Protein AF-A0A8T6DQY2-F1 (afdb_monomer)

pLDDT: mean 77.59, std 19.9, range [24.52, 98.5]

Sequence (428 aa):
MNERDLGSLDAPRLGSFADLPPGGYPTSAEIEAWEAAFRAGEIGGLAVISDTANVSFLESWLGDFERKRLFVSFADDDVETALLVARIAGQQGYEALPFRLDDGSSAGEFYATAQYRLAIDSRAARRLRTDVTEMELLGERLRRDSASVFRDPPNRDDRSLSRNEPRIFRKITLGDEFNQPTIEEIVVPGGIALGESAELDFVPVELVFDGDSFILHGIDSASGTNGISRRLPGDDPATLKSLFDLSSRSIRTRSDAVVDLDIDRRVSISSALRDTDAGYAFLFADTLPFEHLDYLPVTKSVIVDTGVSWNRSGVDDSLPLEFETGFEVRFLSADSMRIAQTRLALEYEYDSASGTVRYDGNWGRYVSRLRESTDVDGLGAGLAELARYAGWVALFRRLEQDAVPFLKGRYQFMKIDKGGRETPRRFR

Radius of gyration: 24.72 Å; Cα contacts (8 Å, |Δi|>4): 824; chains: 1; bounding box: 66×43×79 Å

Mean predicted aligned error: 10.78 Å

Foldseek 3Di:
DDPPDDPDLADKDWDADPADPQQDFDFLVLLVLVVVCQLVLQKKKKWKWAAADPDDPLCSLLVDPPIQIEMEMETNVCVVVSVVVQVVSVVVRMHMDIGHNVRPPVRSLSNRQHSHYIYTQHPSLQPDDTPNPRSVCRPPDDDPPDPHPPPDDPDVVCVLPPVQFAPAADPVQCADQPGHHNDQQVQQFQQEFQHAAEDEQFAWAAWADPLFWIWTWTARPVPRDRDQIATADGDGLLLLQLLLLLLVCCVVSVHRHQWGAGSVRDTFGDPSQAQFPNVQLSLQLLVLVCVLPVPDPFDGKHKYWDHKYWYDPPDDSHHHIWMKIKMKIFGWDQDPVSGTHGAKIWIWMATRVVLAIDTDDMDHNCPVVDDPPRPSRVSRNSCSVVRVSSNSSSHSNNCVVSSHRYSHCSSVSSNDNSRHHHNDRDDD

Structure (mmCIF, N/CA/C/O backbone):
data_AF-A0A8T6DQY2-F1
#
_entry.id   AF-A0A8T6DQY2-F1
#
loop_
_atom_site.group_PDB
_atom_site.id
_atom_site.type_symbol
_atom_site.label_atom_id
_atom_site.label_alt_id
_atom_site.label_comp_id
_atom_site.label_asym_id
_atom_site.label_entity_id
_atom_site.label_seq_id
_atom_site.pdbx_PDB_ins_code
_atom_site.Cartn_x
_atom_site.Cartn_y
_atom_site.Cartn_z
_atom_site.occupancy
_atom_site.B_iso_or_equiv
_atom_site.auth_seq_id
_atom_site.auth_comp_id
_atom_site.auth_asym_id
_atom_site.auth_atom_id
_atom_site.pdbx_PDB_model_num
ATOM 1 N N . MET A 1 1 ? 5.763 25.969 -43.452 1.00 26.58 1 MET A N 1
ATOM 2 C CA . MET A 1 1 ? 4.986 24.886 -44.097 1.00 26.58 1 MET A CA 1
ATOM 3 C C . MET A 1 1 ? 4.668 23.885 -42.997 1.00 26.58 1 MET A C 1
ATOM 5 O O . MET A 1 1 ? 5.566 23.594 -42.224 1.00 26.58 1 MET A O 1
ATOM 9 N N . ASN A 1 2 ? 3.398 23.515 -42.834 1.00 24.52 2 ASN A N 1
ATOM 10 C CA . ASN A 1 2 ? 2.844 22.872 -41.634 1.00 24.52 2 ASN A CA 1
ATOM 11 C C . ASN A 1 2 ? 3.440 21.487 -41.321 1.00 24.52 2 ASN A C 1
ATOM 13 O O . ASN A 1 2 ? 3.422 20.610 -42.174 1.00 24.52 2 ASN A O 1
ATOM 17 N N . GLU A 1 3 ? 3.810 21.266 -40.056 1.00 30.66 3 GLU A N 1
ATOM 18 C CA . GLU A 1 3 ? 4.224 19.979 -39.452 1.00 30.66 3 GLU A CA 1
ATOM 19 C C . GLU A 1 3 ? 3.060 18.990 -39.220 1.00 30.66 3 GLU A C 1
ATOM 21 O O . GLU A 1 3 ? 3.190 18.021 -38.474 1.00 30.66 3 GLU A O 1
ATOM 26 N N . ARG A 1 4 ? 1.881 19.236 -39.809 1.00 30.42 4 ARG A N 1
ATOM 27 C CA . ARG A 1 4 ? 0.656 18.473 -39.513 1.00 30.42 4 ARG A CA 1
ATOM 28 C C . ARG A 1 4 ? 0.219 17.466 -40.566 1.00 30.42 4 ARG A C 1
ATOM 30 O O . ARG A 1 4 ? -0.685 16.703 -40.260 1.00 30.42 4 ARG A O 1
ATOM 37 N N . ASP A 1 5 ? 0.882 17.377 -41.712 1.00 29.06 5 ASP A N 1
ATOM 38 C CA . ASP A 1 5 ? 0.527 16.396 -42.735 1.00 29.06 5 ASP A CA 1
ATOM 39 C C . ASP A 1 5 ? 1.793 15.756 -43.326 1.00 29.06 5 ASP A C 1
ATOM 41 O O . ASP A 1 5 ? 2.678 16.467 -43.792 1.00 29.06 5 ASP A O 1
ATOM 45 N N . LEU A 1 6 ? 1.822 14.414 -43.363 1.00 29.16 6 LEU A N 1
ATOM 46 C CA . LEU A 1 6 ? 2.736 13.540 -44.133 1.00 29.16 6 LEU A CA 1
ATOM 47 C C . LEU A 1 6 ? 3.950 12.906 -43.422 1.00 29.16 6 LEU A C 1
ATOM 49 O O . LEU A 1 6 ? 4.964 12.618 -44.052 1.00 29.16 6 LEU A O 1
ATOM 53 N N . GLY A 1 7 ? 3.801 12.521 -42.154 1.00 28.42 7 GLY A N 1
ATOM 54 C CA . GLY A 1 7 ? 4.412 11.279 -41.667 1.00 28.42 7 GLY A CA 1
ATOM 55 C C . GLY A 1 7 ? 3.336 10.196 -41.647 1.00 28.42 7 GLY A C 1
ATOM 56 O O . GLY A 1 7 ? 2.396 10.310 -40.861 1.00 28.42 7 GLY A O 1
ATOM 57 N N . SER A 1 8 ? 3.426 9.194 -42.521 1.00 33.22 8 SER A N 1
ATOM 58 C CA . SER A 1 8 ? 2.487 8.064 -42.583 1.00 33.22 8 SER A CA 1
ATOM 59 C C . SER A 1 8 ? 2.220 7.454 -41.189 1.00 33.22 8 SER A C 1
ATOM 61 O O . SER A 1 8 ? 3.118 7.402 -40.344 1.00 33.22 8 SER A O 1
ATOM 63 N N . LEU A 1 9 ? 0.993 6.969 -40.954 1.00 37.62 9 LEU A N 1
ATOM 64 C CA . LEU A 1 9 ? 0.618 6.106 -39.815 1.00 37.62 9 LEU A CA 1
ATOM 65 C C . LEU A 1 9 ? 1.354 4.745 -39.826 1.00 37.62 9 LEU A C 1
ATOM 67 O O . LEU A 1 9 ? 1.117 3.922 -38.948 1.00 37.62 9 LEU A O 1
ATOM 71 N N . ASP A 1 10 ? 2.219 4.512 -40.817 1.00 36.34 10 ASP A N 1
ATOM 72 C CA . ASP A 1 10 ? 2.910 3.243 -41.057 1.00 36.34 10 ASP A CA 1
ATOM 73 C C . ASP A 1 10 ? 4.339 3.187 -40.509 1.00 36.34 10 ASP A C 1
ATOM 75 O O . ASP A 1 10 ? 4.934 2.113 -40.512 1.00 36.34 10 ASP A O 1
ATOM 79 N N . ALA A 1 11 ? 4.900 4.310 -40.052 1.00 34.44 11 ALA A N 1
ATOM 80 C CA . ALA A 1 11 ? 6.218 4.337 -39.421 1.00 34.44 11 ALA A CA 1
ATOM 81 C C . ALA A 1 11 ? 6.076 4.191 -37.894 1.00 34.44 11 ALA A C 1
A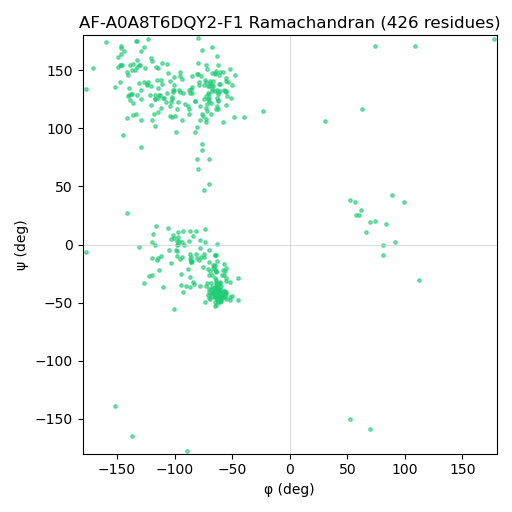TOM 83 O O . ALA A 1 11 ? 5.289 4.953 -37.319 1.00 34.44 11 ALA A O 1
ATOM 84 N N . PRO A 1 12 ? 6.828 3.279 -37.243 1.00 37.41 12 PRO A N 1
ATOM 85 C CA . PRO A 1 12 ? 6.854 3.155 -35.789 1.00 37.41 12 PRO A CA 1
ATOM 86 C C . PRO A 1 12 ? 7.216 4.479 -35.107 1.00 37.41 12 PRO A C 1
ATOM 88 O O . PRO A 1 12 ? 8.072 5.224 -35.596 1.00 37.41 12 PRO A O 1
ATOM 91 N N . ARG A 1 13 ? 6.569 4.791 -33.982 1.00 53.69 13 ARG A N 1
ATOM 92 C CA . ARG A 1 13 ? 6.833 6.009 -33.193 1.00 53.69 13 ARG A CA 1
ATOM 93 C C . ARG A 1 13 ? 7.006 5.658 -31.726 1.00 53.69 13 ARG A C 1
ATOM 95 O O . ARG A 1 13 ? 6.437 4.683 -31.255 1.00 53.69 13 ARG A O 1
ATOM 102 N N . LEU A 1 14 ? 7.737 6.489 -30.991 1.00 52.03 14 LEU A N 1
ATOM 103 C CA . LEU A 1 14 ? 7.700 6.436 -29.535 1.00 52.03 14 LEU A CA 1
ATOM 104 C C . LEU A 1 14 ? 6.351 7.021 -29.091 1.00 52.03 14 LEU A C 1
ATOM 106 O O . LEU A 1 14 ? 6.115 8.222 -29.252 1.00 52.03 14 LEU A O 1
ATOM 110 N N . GLY A 1 15 ? 5.440 6.180 -28.611 1.00 50.16 15 GLY A N 1
ATOM 111 C CA . GLY A 1 15 ? 4.175 6.642 -28.059 1.00 50.16 15 GLY A CA 1
ATOM 112 C C . GLY A 1 15 ? 4.428 7.300 -26.708 1.00 50.16 15 GLY A C 1
ATOM 113 O O . GLY A 1 15 ? 4.899 6.637 -25.789 1.00 50.16 15 GLY A O 1
ATOM 114 N N . SER A 1 16 ? 4.136 8.597 -26.573 1.00 44.53 16 SER A N 1
ATOM 115 C CA . SER A 1 16 ? 4.053 9.238 -25.260 1.00 44.53 16 SER A CA 1
ATOM 116 C C . SER A 1 16 ? 2.720 8.873 -24.621 1.00 44.53 16 SER A C 1
ATOM 118 O O . SER A 1 16 ? 1.668 9.234 -25.155 1.00 44.53 16 SER A O 1
ATOM 120 N N . PHE A 1 17 ? 2.765 8.208 -23.474 1.00 47.00 17 PHE A N 1
ATOM 121 C CA . PHE A 1 17 ? 1.591 8.041 -22.632 1.00 47.00 17 PHE A CA 1
ATOM 122 C C . PHE A 1 17 ? 1.118 9.411 -22.144 1.00 47.00 17 PHE A C 1
ATOM 124 O O . PHE A 1 17 ? 1.867 10.117 -21.474 1.00 47.00 17 PHE A O 1
ATOM 131 N N . ALA A 1 18 ? -0.110 9.803 -22.481 1.00 38.38 18 ALA A N 1
ATOM 132 C CA . ALA A 1 18 ? -0.719 10.991 -21.881 1.00 38.38 18 ALA A CA 1
ATOM 133 C C . ALA A 1 18 ? -1.276 10.721 -20.473 1.00 38.38 18 ALA A C 1
ATOM 135 O O . ALA A 1 18 ? -1.563 11.678 -19.758 1.00 38.38 18 ALA A O 1
ATOM 136 N N . ASP A 1 19 ? -1.394 9.445 -20.079 1.00 40.28 19 ASP A N 1
ATOM 137 C CA . ASP A 1 19 ? -2.342 9.044 -19.033 1.00 40.28 19 ASP A CA 1
ATOM 138 C C . ASP A 1 19 ? -1.776 8.164 -17.908 1.00 40.28 19 ASP A C 1
ATOM 140 O O . ASP A 1 19 ? -2.485 7.902 -16.938 1.00 40.28 19 ASP A O 1
ATOM 144 N N . LEU A 1 20 ? -0.497 7.772 -17.958 1.00 41.19 20 LEU A N 1
ATOM 145 C CA . LEU A 1 20 ? 0.190 7.275 -16.763 1.00 41.19 20 LEU A CA 1
ATOM 146 C C . LEU A 1 20 ? 0.799 8.487 -16.046 1.00 41.19 20 LEU A C 1
ATOM 148 O O . LEU A 1 20 ? 1.610 9.191 -16.658 1.00 41.19 20 LEU A O 1
ATOM 152 N N . PRO A 1 21 ? 0.418 8.778 -14.787 1.00 43.22 21 PRO A N 1
ATOM 153 C CA . PRO A 1 21 ? 1.030 9.874 -14.053 1.00 43.22 21 PRO A CA 1
ATOM 154 C C . PRO A 1 21 ? 2.553 9.653 -14.002 1.00 43.22 21 PRO A C 1
ATOM 156 O O . PRO A 1 21 ? 2.991 8.538 -13.696 1.00 43.22 21 PRO A O 1
ATOM 159 N N . PRO A 1 22 ? 3.373 10.678 -14.306 1.00 46.44 22 PRO A N 1
ATOM 160 C CA . PRO A 1 22 ? 4.817 10.586 -14.129 1.00 46.44 22 PRO A CA 1
ATOM 161 C C . PRO A 1 22 ? 5.133 10.098 -12.708 1.00 46.44 22 PRO A C 1
ATOM 163 O O . PRO A 1 22 ? 4.653 10.697 -11.748 1.00 46.44 22 PRO A O 1
ATOM 166 N N . GLY A 1 23 ? 5.921 9.027 -12.565 1.00 49.47 23 GLY A N 1
ATOM 167 C CA . GLY A 1 23 ? 6.354 8.529 -11.253 1.00 49.47 23 GLY A CA 1
ATOM 168 C C . GLY A 1 23 ? 5.478 7.461 -10.587 1.00 49.47 23 GLY A C 1
ATOM 169 O O . GLY A 1 23 ? 5.825 7.023 -9.495 1.00 49.47 23 GLY A O 1
ATOM 170 N N . GLY A 1 24 ? 4.398 6.993 -11.221 1.00 65.19 24 GLY A N 1
ATOM 171 C CA . GLY A 1 24 ? 3.663 5.814 -10.747 1.00 65.19 24 GLY A CA 1
ATOM 172 C C . GLY A 1 24 ? 4.374 4.510 -11.122 1.00 65.19 24 GLY A C 1
ATOM 173 O O . GLY A 1 24 ? 4.357 4.112 -12.288 1.00 65.19 24 GLY A O 1
ATOM 174 N N . TYR A 1 25 ? 4.982 3.833 -10.146 1.00 82.00 25 TYR A N 1
ATOM 175 C CA . TYR A 1 25 ? 5.571 2.509 -10.363 1.00 82.00 25 TYR A CA 1
ATOM 176 C C . TYR A 1 25 ? 4.490 1.449 -10.651 1.00 82.00 25 TYR A C 1
ATOM 178 O O . TYR A 1 25 ? 3.399 1.533 -10.082 1.00 82.00 25 TYR A O 1
ATOM 186 N N . PRO A 1 26 ? 4.777 0.423 -11.477 1.00 84.12 26 PRO A N 1
ATOM 187 C CA . PRO A 1 26 ? 3.804 -0.619 -11.791 1.00 84.12 26 PRO A CA 1
ATOM 188 C C . PRO A 1 26 ? 3.411 -1.445 -10.558 1.00 84.12 26 PRO A C 1
ATOM 190 O O . PRO A 1 26 ? 4.199 -1.651 -9.623 1.00 84.12 26 PRO A O 1
ATOM 193 N N . THR A 1 27 ? 2.171 -1.920 -10.581 1.00 85.31 27 THR A N 1
ATOM 194 C CA . THR A 1 27 ? 1.583 -2.871 -9.632 1.00 85.31 27 THR A CA 1
ATOM 195 C C . THR A 1 27 ? 2.068 -4.301 -9.894 1.00 85.31 27 THR A C 1
ATOM 197 O O . THR A 1 27 ? 2.628 -4.594 -10.948 1.00 85.31 27 THR A O 1
ATOM 200 N N . SER A 1 28 ? 1.816 -5.223 -8.957 1.00 87.88 28 SER A N 1
ATOM 201 C CA . SER A 1 28 ? 2.150 -6.647 -9.136 1.00 87.88 28 SER A CA 1
ATOM 202 C C . SER A 1 28 ? 1.513 -7.243 -10.389 1.00 87.88 28 SER A C 1
ATOM 204 O O . SER A 1 28 ? 2.189 -7.949 -11.126 1.00 87.88 28 SER A O 1
ATOM 206 N N . ALA A 1 29 ? 0.244 -6.914 -10.656 1.00 85.19 29 ALA A N 1
ATOM 207 C CA . ALA A 1 29 ? -0.473 -7.411 -11.827 1.00 85.19 29 ALA A CA 1
ATOM 208 C C . ALA A 1 29 ? 0.143 -6.896 -13.138 1.00 85.19 29 ALA A C 1
ATOM 210 O O . ALA A 1 29 ? 0.297 -7.661 -14.083 1.00 85.19 29 ALA A O 1
ATOM 211 N N . GLU A 1 30 ? 0.553 -5.624 -13.182 1.00 87.56 30 GLU A N 1
ATOM 212 C CA . GLU A 1 30 ? 1.235 -5.058 -14.354 1.00 87.56 30 GLU A CA 1
ATOM 213 C C . GLU A 1 30 ? 2.604 -5.710 -14.586 1.00 87.56 30 GLU A C 1
ATOM 215 O O . GLU A 1 30 ? 2.954 -6.012 -15.724 1.00 87.56 30 GLU A O 1
ATOM 220 N N . ILE A 1 31 ? 3.374 -5.957 -13.518 1.00 91.12 31 ILE A N 1
ATOM 221 C CA . ILE A 1 31 ? 4.670 -6.648 -13.608 1.00 91.12 31 ILE A CA 1
ATOM 222 C C . ILE A 1 31 ? 4.472 -8.085 -14.106 1.00 91.12 31 ILE A C 1
ATOM 224 O O . ILE A 1 31 ? 5.194 -8.528 -14.997 1.00 91.12 31 ILE A O 1
ATOM 228 N N . GLU A 1 32 ? 3.487 -8.807 -13.570 1.00 90.38 32 GLU A N 1
ATOM 229 C CA . GLU A 1 32 ? 3.190 -10.185 -13.968 1.00 90.38 32 GLU A CA 1
ATOM 230 C C . GLU A 1 32 ? 2.731 -10.278 -15.429 1.00 90.38 32 GLU A C 1
ATOM 232 O O . GLU A 1 32 ? 3.237 -11.125 -16.170 1.00 90.38 32 GLU A O 1
ATOM 237 N N . ALA A 1 33 ? 1.837 -9.384 -15.865 1.00 90.50 33 ALA A N 1
ATOM 238 C CA . ALA A 1 33 ? 1.382 -9.307 -17.251 1.00 90.50 33 ALA A CA 1
ATOM 239 C C . ALA A 1 33 ? 2.547 -9.019 -18.211 1.00 90.50 33 ALA A C 1
ATOM 241 O O . ALA A 1 33 ? 2.703 -9.700 -19.229 1.00 90.50 33 ALA A O 1
ATOM 242 N N . TRP A 1 34 ? 3.414 -8.065 -17.852 1.00 92.81 34 TRP A N 1
ATOM 243 C CA . TRP A 1 34 ? 4.611 -7.742 -18.626 1.00 92.81 34 TRP A CA 1
ATOM 244 C C . TRP A 1 34 ? 5.572 -8.929 -18.724 1.00 92.81 34 TRP A C 1
ATOM 246 O O . TRP A 1 34 ? 5.985 -9.310 -19.819 1.00 92.81 34 TRP A O 1
ATOM 256 N N . GLU A 1 35 ? 5.879 -9.586 -17.604 1.00 92.38 35 GLU A N 1
ATOM 257 C CA . GLU A 1 35 ? 6.742 -10.770 -17.591 1.00 92.38 35 GLU A CA 1
ATOM 258 C C . GLU A 1 35 ? 6.150 -11.957 -18.353 1.00 92.38 35 GLU A C 1
ATOM 260 O O . GLU A 1 35 ? 6.897 -12.762 -18.914 1.00 92.38 35 GLU A O 1
ATOM 265 N N . ALA A 1 36 ? 4.828 -12.128 -18.337 1.00 91.38 36 ALA A N 1
ATOM 266 C CA . ALA A 1 36 ? 4.158 -13.180 -19.089 1.00 91.38 36 ALA A CA 1
ATOM 267 C C . ALA A 1 36 ? 4.328 -12.958 -20.598 1.00 91.38 36 ALA A C 1
ATOM 269 O O . ALA A 1 36 ? 4.792 -13.866 -21.290 1.00 91.38 36 ALA A O 1
ATOM 270 N N . ALA A 1 37 ? 4.054 -11.745 -21.086 1.00 91.81 37 ALA A N 1
ATOM 271 C CA . ALA A 1 37 ? 4.234 -11.384 -22.492 1.00 91.81 37 ALA A CA 1
ATOM 272 C C . ALA A 1 37 ? 5.713 -11.450 -22.922 1.00 91.81 37 ALA A C 1
ATOM 274 O O . ALA A 1 37 ? 6.036 -11.966 -23.995 1.00 91.81 37 ALA A O 1
ATOM 275 N N . PHE A 1 38 ? 6.631 -10.991 -22.064 1.00 92.06 38 PHE A N 1
ATOM 276 C CA . PHE A 1 38 ? 8.071 -11.067 -22.315 1.00 92.06 38 PHE A CA 1
ATOM 277 C C . PHE A 1 38 ? 8.546 -12.521 -22.419 1.00 92.06 38 PHE A C 1
ATOM 279 O O . PHE A 1 38 ? 9.218 -12.880 -23.381 1.00 92.06 38 PHE A O 1
ATOM 286 N N . ARG A 1 39 ? 8.143 -13.401 -21.490 1.00 90.88 39 ARG A N 1
ATOM 287 C CA . ARG A 1 39 ? 8.491 -14.837 -21.530 1.00 90.88 39 ARG A CA 1
ATOM 288 C C . ARG A 1 39 ? 7.836 -15.589 -22.689 1.00 90.88 39 ARG A C 1
ATOM 290 O O . ARG A 1 39 ? 8.384 -16.596 -23.131 1.00 90.88 39 ARG A O 1
ATOM 297 N N . ALA A 1 40 ? 6.691 -15.117 -23.175 1.00 90.81 40 ALA A N 1
ATOM 298 C CA . ALA A 1 40 ? 6.036 -15.655 -24.365 1.00 90.81 40 ALA A CA 1
ATOM 299 C C . ALA A 1 40 ? 6.735 -15.244 -25.677 1.00 90.81 40 ALA A C 1
ATOM 301 O O . ALA A 1 40 ? 6.423 -15.803 -26.727 1.00 90.81 40 ALA A O 1
ATOM 302 N N . GLY A 1 41 ? 7.686 -14.303 -25.631 1.00 90.62 41 GLY A N 1
ATOM 303 C CA . GLY A 1 41 ? 8.368 -13.781 -26.818 1.00 90.62 41 GLY A CA 1
ATOM 304 C C . GLY A 1 41 ? 7.508 -12.840 -27.644 1.00 90.62 41 GLY A C 1
ATOM 305 O O . GLY A 1 41 ? 7.773 -12.634 -28.822 1.00 90.62 41 GLY A O 1
ATOM 306 N N . GLU A 1 42 ? 6.467 -12.285 -27.034 1.00 92.06 42 GLU A N 1
ATOM 307 C CA . GLU A 1 42 ? 5.554 -11.355 -27.686 1.00 92.06 42 GLU A CA 1
ATOM 308 C C . GLU A 1 42 ? 6.093 -9.922 -27.659 1.00 92.06 42 GLU A C 1
ATOM 310 O O . GLU A 1 42 ? 5.864 -9.144 -28.591 1.00 92.06 42 GLU A O 1
ATOM 315 N N . ILE A 1 43 ? 6.830 -9.584 -26.596 1.00 92.69 43 ILE A N 1
ATOM 316 C CA . ILE A 1 43 ? 7.398 -8.256 -26.370 1.00 92.69 43 ILE A CA 1
ATOM 317 C C . ILE A 1 43 ? 8.872 -8.314 -25.960 1.00 92.69 43 ILE A C 1
ATOM 319 O O . ILE A 1 43 ? 9.356 -9.312 -25.429 1.00 92.69 43 ILE A O 1
ATOM 323 N N . GLY A 1 44 ? 9.562 -7.195 -26.161 1.00 92.62 44 GLY A N 1
ATOM 324 C CA . GLY A 1 44 ? 10.855 -6.874 -25.569 1.00 92.62 44 GLY A CA 1
ATOM 325 C C . GLY A 1 44 ? 10.799 -5.563 -24.782 1.00 92.62 44 GLY A C 1
ATOM 326 O O . GLY A 1 44 ? 9.777 -4.871 -24.747 1.00 92.62 44 GLY A O 1
ATOM 327 N N . GLY A 1 45 ? 11.916 -5.223 -24.142 1.00 92.75 45 GLY A N 1
ATOM 328 C CA . GLY A 1 45 ? 12.052 -4.013 -23.333 1.00 92.75 45 GLY A CA 1
ATOM 329 C C . GLY A 1 45 ? 13.330 -3.249 -23.650 1.00 92.75 45 GLY A C 1
ATOM 330 O O . GLY A 1 45 ? 14.316 -3.825 -24.095 1.00 92.75 45 GLY A O 1
ATOM 331 N N . LEU A 1 46 ? 13.330 -1.941 -23.433 1.00 91.06 46 LEU A N 1
ATOM 332 C CA . LEU A 1 46 ? 14.506 -1.088 -23.571 1.00 91.06 46 LEU A CA 1
ATOM 333 C C . LEU A 1 46 ? 14.556 -0.130 -22.382 1.00 91.06 46 LEU A C 1
ATOM 335 O O . LEU A 1 46 ? 13.726 0.775 -22.280 1.00 91.06 46 LEU A O 1
ATOM 339 N N . ALA A 1 47 ? 15.535 -0.317 -21.500 1.00 90.06 47 ALA A N 1
ATOM 340 C CA . ALA A 1 47 ? 15.805 0.627 -20.422 1.00 90.06 47 ALA A CA 1
ATOM 341 C C . ALA A 1 47 ? 16.711 1.748 -20.929 1.00 90.06 47 ALA A C 1
ATOM 343 O O . ALA A 1 47 ? 17.697 1.490 -21.615 1.00 90.06 47 ALA A O 1
ATOM 344 N N . VAL A 1 48 ? 16.390 2.989 -20.579 1.00 85.56 48 VAL A N 1
ATOM 345 C CA . VAL A 1 48 ? 17.143 4.190 -20.945 1.00 85.56 48 VAL A CA 1
ATOM 346 C C . VAL A 1 48 ? 17.330 5.058 -19.707 1.00 85.56 48 VAL A C 1
ATOM 348 O O . VAL A 1 48 ? 16.359 5.384 -19.018 1.00 85.56 48 VAL A O 1
ATOM 351 N N . ILE A 1 49 ? 18.571 5.455 -19.435 1.00 82.81 49 ILE A N 1
ATOM 352 C CA . ILE A 1 49 ? 18.923 6.316 -18.304 1.00 82.81 49 ILE A CA 1
ATOM 353 C C . ILE A 1 49 ? 19.923 7.395 -18.721 1.00 82.81 49 ILE A C 1
ATOM 355 O O . ILE A 1 49 ? 20.713 7.221 -19.648 1.00 82.81 49 ILE A O 1
ATOM 359 N N . SER A 1 50 ? 19.870 8.547 -18.056 1.00 73.94 50 SER A N 1
ATOM 360 C CA . SER A 1 50 ? 20.871 9.605 -18.213 1.00 73.94 50 SER A CA 1
ATOM 361 C C . SER A 1 50 ? 22.210 9.192 -17.591 1.00 73.94 50 SER A C 1
ATOM 363 O O . SER A 1 50 ? 22.208 8.789 -16.429 1.00 73.94 50 SER A O 1
ATOM 365 N N . ASP A 1 51 ? 23.294 9.336 -18.365 1.00 67.94 51 ASP A N 1
ATOM 366 C CA . ASP A 1 51 ? 24.729 9.250 -18.014 1.00 67.94 51 ASP A CA 1
ATOM 367 C C . ASP A 1 51 ? 25.111 8.308 -16.855 1.00 67.94 51 ASP A C 1
ATOM 369 O O . ASP A 1 51 ? 24.892 8.606 -15.681 1.00 67.94 51 ASP A O 1
ATOM 373 N N . THR A 1 52 ? 25.712 7.157 -17.146 1.00 61.94 52 THR A N 1
ATOM 374 C CA . THR A 1 52 ? 26.111 6.172 -16.128 1.00 61.94 52 THR A CA 1
ATOM 375 C C . THR A 1 52 ? 27.406 6.543 -15.415 1.00 61.94 52 THR A C 1
ATOM 377 O O . THR A 1 52 ? 28.394 6.940 -16.030 1.00 61.94 52 THR A O 1
ATOM 380 N N . ALA A 1 53 ? 27.441 6.316 -14.101 1.00 59.72 53 ALA A N 1
ATOM 381 C CA . ALA A 1 53 ? 28.705 6.253 -13.373 1.00 59.72 53 ALA A CA 1
ATOM 382 C C . ALA A 1 53 ? 29.509 5.000 -13.802 1.00 59.72 53 ALA A C 1
ATOM 384 O O . ALA A 1 53 ? 28.972 4.117 -14.464 1.00 59.72 53 ALA A O 1
ATOM 385 N N . ASN A 1 54 ? 30.783 4.883 -13.402 1.00 67.81 54 ASN A N 1
ATOM 386 C CA . ASN A 1 54 ? 31.627 3.689 -13.631 1.00 67.81 54 ASN A CA 1
ATOM 387 C C . ASN A 1 54 ? 31.176 2.465 -12.787 1.00 67.81 54 ASN A C 1
ATOM 389 O O . ASN A 1 54 ? 31.976 1.876 -12.060 1.00 67.81 54 ASN A O 1
ATOM 393 N N . VAL A 1 55 ? 29.897 2.104 -12.842 1.00 78.31 55 VAL A N 1
ATOM 394 C CA . VAL A 1 55 ? 29.275 0.956 -12.164 1.00 78.31 55 VAL A CA 1
ATOM 395 C C . VAL A 1 55 ? 28.391 0.195 -13.157 1.00 78.31 55 VAL A C 1
ATOM 397 O O . VAL A 1 55 ? 28.240 0.614 -14.303 1.00 78.31 55 VAL A O 1
ATOM 400 N N . SER A 1 56 ? 27.815 -0.941 -12.754 1.00 85.69 56 SER A N 1
ATOM 401 C CA . SER A 1 56 ? 26.922 -1.697 -13.647 1.00 85.69 56 SER A CA 1
ATOM 402 C C . SER A 1 56 ? 25.676 -0.881 -14.041 1.00 85.69 56 SER A C 1
ATOM 404 O O . SER A 1 56 ? 25.247 0.002 -13.295 1.00 85.69 56 SER A O 1
ATOM 406 N N . PHE A 1 57 ? 25.060 -1.183 -15.191 1.00 86.81 57 PHE A N 1
ATOM 407 C CA . PHE A 1 57 ? 23.853 -0.475 -15.649 1.00 86.81 57 PHE A CA 1
ATOM 408 C C . PHE A 1 57 ? 22.708 -0.564 -14.626 1.00 86.81 57 PHE A C 1
ATOM 410 O O . PHE A 1 57 ? 22.060 0.440 -14.344 1.00 86.81 57 PHE A O 1
ATOM 417 N N . LEU A 1 58 ? 22.496 -1.737 -14.012 1.00 87.38 58 LEU A N 1
ATOM 418 C CA . LEU A 1 58 ? 21.478 -1.927 -12.970 1.00 87.38 58 LEU A CA 1
ATOM 419 C C . LEU A 1 58 ? 21.788 -1.115 -11.703 1.00 87.38 58 LEU A C 1
ATOM 421 O O . LEU A 1 58 ? 20.894 -0.507 -11.125 1.00 87.38 58 LEU A O 1
ATOM 425 N N . GLU A 1 59 ? 23.051 -1.061 -11.285 1.00 86.88 59 GLU A N 1
ATOM 426 C CA . GLU A 1 59 ? 23.460 -0.259 -10.128 1.00 86.88 59 GLU A CA 1
ATOM 427 C C . GLU A 1 59 ? 23.304 1.242 -10.400 1.00 86.88 59 GLU A C 1
ATOM 429 O O . GLU A 1 59 ? 22.766 1.965 -9.566 1.00 86.88 59 GLU A O 1
ATOM 434 N N . SER A 1 60 ? 23.664 1.702 -11.604 1.00 86.31 60 SER A N 1
ATOM 435 C CA . SER A 1 60 ? 23.382 3.073 -12.054 1.00 86.31 60 SER A CA 1
ATOM 436 C C . SER A 1 60 ? 21.880 3.360 -12.113 1.00 86.31 60 SER A C 1
ATOM 438 O O . SER A 1 60 ? 21.451 4.480 -11.837 1.00 86.31 60 SER A O 1
ATOM 440 N N . TRP A 1 61 ? 21.078 2.359 -12.480 1.00 88.38 61 TRP A N 1
ATOM 441 C CA . TRP A 1 61 ? 19.628 2.463 -12.564 1.00 88.38 61 TRP A CA 1
ATOM 442 C C . TRP A 1 61 ? 18.975 2.595 -11.189 1.00 88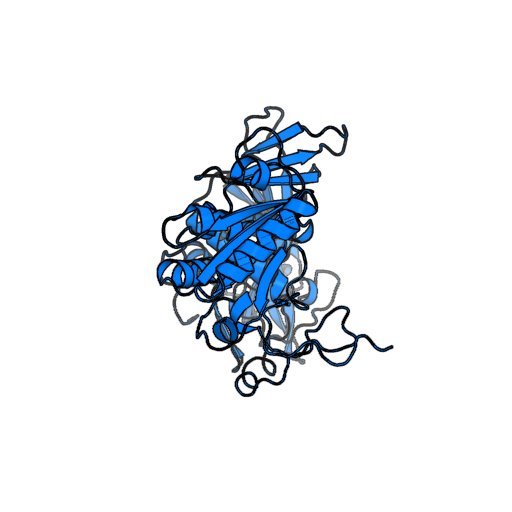.38 61 TRP A C 1
ATOM 444 O O . TRP A 1 61 ? 18.153 3.480 -10.988 1.00 88.38 61 TRP A O 1
ATOM 454 N N . LEU A 1 62 ? 19.358 1.764 -10.222 1.00 89.06 62 LEU A N 1
ATOM 455 C CA . LEU A 1 62 ? 18.764 1.767 -8.882 1.00 89.06 62 LEU A CA 1
ATOM 456 C C . LEU A 1 62 ? 19.403 2.786 -7.922 1.00 89.06 62 LEU A C 1
ATOM 458 O O . LEU A 1 62 ? 18.854 3.035 -6.850 1.00 89.06 62 LEU A O 1
ATOM 462 N N . GLY A 1 63 ? 20.572 3.333 -8.268 1.00 80.69 63 GLY A N 1
ATOM 463 C CA . GLY A 1 63 ? 21.412 4.119 -7.361 1.00 80.69 63 GLY A CA 1
ATOM 464 C C . GLY A 1 63 ? 21.094 5.612 -7.256 1.00 80.69 63 GLY A C 1
ATOM 465 O O . GLY A 1 63 ? 21.574 6.250 -6.325 1.00 80.69 63 GLY A O 1
ATOM 466 N N . ASP A 1 64 ? 20.309 6.180 -8.175 1.00 74.06 64 ASP A N 1
ATOM 467 C CA . ASP A 1 64 ? 20.032 7.622 -8.204 1.00 74.06 64 ASP A CA 1
ATOM 468 C C . ASP A 1 64 ? 18.569 7.900 -8.584 1.00 74.06 64 ASP A C 1
ATOM 470 O O . ASP A 1 64 ? 18.130 7.698 -9.723 1.00 74.06 64 ASP A O 1
ATOM 474 N N . PHE A 1 65 ? 17.798 8.357 -7.593 1.00 69.69 65 PHE A N 1
ATOM 475 C CA . PHE A 1 65 ? 16.362 8.601 -7.720 1.00 69.69 65 PHE A CA 1
ATOM 476 C C . PHE A 1 65 ? 16.038 9.805 -8.602 1.00 69.69 65 PHE A C 1
ATOM 478 O O . PHE A 1 65 ? 14.970 9.802 -9.218 1.00 69.69 65 PHE A O 1
ATOM 485 N N . GLU A 1 66 ? 16.946 10.782 -8.711 1.00 67.88 66 GLU A N 1
ATOM 486 C CA . GLU A 1 66 ? 16.762 11.988 -9.528 1.00 67.88 66 GLU A CA 1
ATOM 487 C C . GLU A 1 66 ? 16.923 11.698 -11.027 1.00 67.88 66 GLU A C 1
ATOM 489 O O . GLU A 1 66 ? 16.433 12.453 -11.876 1.00 67.88 66 GLU A O 1
ATOM 494 N N . ARG A 1 67 ? 17.566 10.576 -11.380 1.00 70.88 67 ARG A N 1
ATOM 495 C CA . ARG A 1 67 ? 17.712 10.164 -12.777 1.00 70.88 67 ARG A CA 1
ATOM 496 C C . ARG A 1 67 ? 16.378 9.794 -13.391 1.00 70.88 67 ARG A C 1
ATOM 498 O O . ARG A 1 67 ? 15.587 9.023 -12.847 1.00 70.88 67 ARG A O 1
ATOM 505 N N . LYS A 1 68 ? 16.186 10.268 -14.620 1.00 73.25 68 LYS A N 1
ATOM 506 C CA . LYS A 1 68 ? 15.050 9.873 -15.450 1.00 73.25 68 LYS A CA 1
ATOM 507 C C . LYS A 1 68 ? 15.267 8.443 -15.934 1.00 73.25 68 LYS A C 1
ATOM 509 O O . LYS A 1 68 ? 16.076 8.206 -16.828 1.00 73.25 68 LYS A O 1
ATOM 514 N N . ARG A 1 69 ? 14.528 7.517 -15.329 1.00 81.75 69 ARG A N 1
ATOM 515 C CA . ARG A 1 69 ? 14.474 6.097 -15.692 1.00 81.75 69 ARG A CA 1
ATOM 516 C C . ARG A 1 69 ? 13.322 5.868 -16.651 1.00 81.75 69 ARG A C 1
ATOM 518 O O . ARG A 1 69 ? 12.158 5.934 -16.247 1.00 81.75 69 ARG A O 1
ATOM 525 N N . LEU A 1 70 ? 13.652 5.642 -17.913 1.00 83.69 70 LEU A N 1
ATOM 526 C CA . LEU A 1 70 ? 12.685 5.373 -18.962 1.00 83.69 70 LEU A CA 1
ATOM 527 C C . LEU A 1 70 ? 12.739 3.896 -19.342 1.00 83.69 70 LEU A C 1
ATOM 529 O O . LEU A 1 70 ? 13.808 3.372 -19.636 1.00 83.69 70 LEU A O 1
ATOM 533 N N . PHE A 1 71 ? 11.584 3.248 -19.387 1.00 88.50 71 PHE A N 1
ATOM 534 C CA . PHE A 1 71 ? 11.435 1.911 -19.937 1.00 88.50 71 PHE A CA 1
ATOM 535 C C . PHE A 1 71 ? 10.510 1.953 -21.149 1.00 88.50 71 PHE A C 1
ATOM 537 O O . PHE A 1 71 ? 9.418 2.519 -21.083 1.00 88.50 71 PHE A O 1
ATOM 544 N N . VAL A 1 72 ? 10.961 1.386 -22.264 1.00 87.81 72 VAL A N 1
ATOM 545 C CA . VAL A 1 72 ? 10.210 1.322 -23.519 1.00 87.81 72 VAL A CA 1
ATOM 546 C C . VAL A 1 72 ? 9.882 -0.133 -23.829 1.00 87.81 72 VAL A C 1
ATOM 548 O O . VAL A 1 72 ? 10.784 -0.916 -24.118 1.00 87.81 72 VAL A O 1
ATOM 551 N N . SER A 1 73 ? 8.601 -0.481 -23.809 1.00 91.69 73 SER A N 1
ATOM 552 C CA . SER A 1 73 ? 8.111 -1.786 -24.256 1.00 91.69 73 SER A CA 1
ATOM 553 C C . SER A 1 73 ? 7.889 -1.789 -25.770 1.00 91.69 73 SER A C 1
ATOM 555 O O . SER A 1 73 ? 7.514 -0.777 -26.368 1.00 91.69 73 SER A O 1
ATOM 557 N N . PHE A 1 74 ? 8.143 -2.913 -26.429 1.00 90.44 74 PHE A N 1
ATOM 558 C CA . PHE A 1 74 ? 7.971 -3.035 -27.879 1.00 90.44 74 PHE A CA 1
ATOM 559 C C . PHE A 1 74 ? 7.582 -4.458 -28.271 1.00 90.44 74 PHE A C 1
ATOM 561 O O . PHE A 1 74 ? 7.922 -5.395 -27.559 1.00 90.44 74 PHE A O 1
ATOM 568 N N . ALA A 1 75 ? 6.868 -4.638 -29.385 1.00 92.06 75 ALA A N 1
ATOM 569 C CA . ALA A 1 75 ? 6.554 -5.976 -29.897 1.00 92.06 75 ALA A CA 1
ATOM 570 C C . ALA A 1 75 ? 7.819 -6.627 -30.475 1.00 92.06 75 ALA A C 1
ATOM 572 O O . ALA A 1 75 ? 8.667 -5.904 -30.989 1.00 92.06 75 ALA A O 1
ATOM 573 N N . ASP A 1 76 ? 7.959 -7.956 -30.460 1.00 91.44 76 ASP A N 1
ATOM 574 C CA . ASP A 1 76 ? 9.176 -8.617 -30.989 1.00 91.44 76 ASP A CA 1
ATOM 575 C C . ASP A 1 76 ? 9.493 -8.226 -32.454 1.00 91.44 76 ASP A C 1
ATOM 577 O O . ASP A 1 76 ? 10.652 -8.040 -32.823 1.00 91.44 76 ASP A O 1
ATOM 581 N N . ASP A 1 77 ? 8.468 -7.942 -33.264 1.00 90.94 77 ASP A N 1
ATOM 582 C CA . ASP A 1 77 ? 8.621 -7.432 -34.638 1.00 90.94 77 ASP A CA 1
ATOM 583 C C . ASP A 1 77 ? 9.271 -6.027 -34.725 1.00 90.94 77 ASP A C 1
ATOM 585 O O . ASP A 1 77 ? 9.747 -5.623 -35.789 1.00 90.94 77 ASP A O 1
ATOM 589 N N . ASP A 1 78 ? 9.304 -5.260 -33.631 1.00 89.44 78 ASP A N 1
ATOM 590 C CA . ASP A 1 78 ? 9.804 -3.879 -33.562 1.00 89.44 78 ASP A CA 1
ATOM 591 C C . ASP A 1 78 ? 11.254 -3.759 -33.059 1.00 89.44 78 ASP A C 1
ATOM 593 O O . ASP A 1 78 ? 11.731 -2.646 -32.813 1.00 89.44 78 ASP A O 1
ATOM 597 N N . VAL A 1 79 ? 11.990 -4.869 -32.942 1.00 90.06 79 VAL A N 1
ATOM 598 C CA . VAL A 1 79 ? 13.372 -4.894 -32.418 1.00 90.06 79 VAL A CA 1
ATOM 599 C C . VAL A 1 79 ? 14.293 -3.890 -33.118 1.00 90.06 79 VAL A C 1
ATOM 601 O O . VAL A 1 79 ? 15.010 -3.142 -32.455 1.00 90.06 79 VAL A O 1
ATOM 604 N N . GLU A 1 80 ? 14.256 -3.805 -34.449 1.00 89.38 80 GLU A N 1
ATOM 605 C CA . GLU A 1 80 ? 15.095 -2.856 -35.201 1.00 89.38 80 GLU A CA 1
ATOM 606 C C . GLU A 1 80 ? 14.763 -1.392 -34.865 1.00 89.38 80 GLU A C 1
ATOM 608 O O . GLU A 1 80 ? 15.647 -0.532 -34.803 1.00 89.38 80 GLU A O 1
ATOM 613 N N . THR A 1 81 ? 13.490 -1.101 -34.582 1.00 84.81 81 THR A N 1
ATOM 614 C CA . THR A 1 81 ? 13.057 0.222 -34.121 1.00 84.81 81 THR A CA 1
ATOM 615 C C . THR A 1 81 ? 13.571 0.492 -32.709 1.00 84.81 81 THR A C 1
ATOM 617 O O . THR A 1 81 ? 14.068 1.586 -32.440 1.00 84.81 81 THR A O 1
ATOM 620 N N . ALA A 1 82 ? 13.506 -0.488 -31.808 1.00 86.69 82 ALA A N 1
ATOM 621 C CA . ALA A 1 82 ? 14.034 -0.350 -30.453 1.00 86.69 82 ALA A CA 1
ATOM 622 C C . ALA A 1 82 ? 15.552 -0.097 -30.454 1.00 86.69 82 ALA A C 1
ATOM 624 O O . ALA A 1 82 ? 16.031 0.811 -29.773 1.00 86.69 82 ALA A O 1
ATOM 625 N N . LEU A 1 83 ? 16.309 -0.810 -31.294 1.00 89.56 83 LEU A N 1
ATOM 626 C CA . LEU A 1 83 ? 17.748 -0.584 -31.473 1.00 89.56 83 LEU A CA 1
ATOM 627 C C . LEU A 1 83 ? 18.051 0.800 -32.070 1.00 89.56 83 LEU A C 1
ATOM 629 O O . LEU A 1 83 ? 19.031 1.448 -31.689 1.00 89.56 83 LEU A O 1
ATOM 633 N N . LEU A 1 84 ? 17.197 1.299 -32.969 1.00 84.50 84 LEU A N 1
ATOM 634 C CA . LEU A 1 84 ? 17.282 2.672 -33.465 1.00 84.50 84 LEU A CA 1
ATOM 635 C C . LEU A 1 84 ? 17.069 3.695 -32.339 1.00 84.50 84 LEU A C 1
ATOM 637 O O . LEU A 1 84 ? 17.840 4.653 -32.256 1.00 84.50 84 LEU A O 1
ATOM 641 N N . VAL A 1 85 ? 16.066 3.493 -31.478 1.00 79.38 85 VAL A N 1
ATOM 642 C CA . VAL A 1 85 ? 15.806 4.352 -30.309 1.00 79.38 85 VAL A CA 1
ATOM 643 C C . VAL A 1 85 ? 17.011 4.352 -29.370 1.00 79.38 85 VAL A C 1
ATOM 645 O O . VAL A 1 85 ? 17.496 5.426 -29.020 1.00 79.38 85 VAL A O 1
ATOM 648 N N . ALA A 1 86 ? 17.553 3.176 -29.043 1.00 83.56 86 ALA A N 1
ATOM 649 C CA . ALA A 1 86 ? 18.744 3.030 -28.207 1.00 83.56 86 ALA A CA 1
ATOM 650 C C . ALA A 1 86 ? 19.941 3.812 -28.774 1.00 83.56 86 ALA A C 1
ATOM 652 O O . ALA A 1 86 ? 20.605 4.569 -28.067 1.00 83.56 86 ALA A O 1
ATOM 653 N N . ARG A 1 87 ? 20.177 3.702 -30.087 1.00 82.12 87 ARG A N 1
ATOM 654 C CA . ARG A 1 87 ? 21.252 4.430 -30.773 1.00 82.12 87 ARG A CA 1
ATOM 655 C C . ARG A 1 87 ? 21.058 5.947 -30.732 1.00 82.12 87 ARG A C 1
ATOM 657 O O . ARG A 1 87 ? 22.032 6.671 -30.542 1.00 82.12 87 ARG A O 1
ATOM 664 N N . ILE A 1 88 ? 19.833 6.434 -30.941 1.00 77.50 88 ILE A N 1
ATOM 665 C CA . ILE A 1 88 ? 19.521 7.872 -30.875 1.00 77.50 88 ILE A CA 1
ATOM 666 C C . ILE A 1 88 ? 19.714 8.390 -29.445 1.00 77.50 88 ILE A C 1
ATOM 668 O O . ILE A 1 88 ? 20.299 9.455 -29.266 1.00 77.50 88 ILE A O 1
ATOM 672 N N . ALA A 1 89 ? 19.278 7.628 -28.440 1.00 76.69 89 ALA A N 1
ATOM 673 C CA . ALA A 1 89 ? 19.504 7.948 -27.034 1.00 76.69 89 ALA A CA 1
ATOM 674 C C . ALA A 1 89 ? 21.013 8.056 -26.731 1.00 76.69 89 ALA A C 1
ATOM 676 O O . ALA A 1 89 ? 21.456 9.068 -26.187 1.00 76.69 89 ALA A O 1
ATOM 677 N N . GLY A 1 90 ? 21.813 7.101 -27.219 1.00 75.56 90 GLY A N 1
ATOM 678 C CA . GLY A 1 90 ? 23.280 7.131 -27.149 1.00 75.56 90 GLY A CA 1
ATOM 679 C C . GLY A 1 90 ? 23.909 8.389 -27.751 1.00 75.56 90 GLY A C 1
ATOM 680 O O . GLY A 1 90 ? 24.790 9.000 -27.152 1.00 75.56 90 GLY A O 1
ATOM 681 N N . GLN A 1 91 ? 23.420 8.844 -28.909 1.00 75.62 91 GLN A N 1
ATOM 682 C CA . GLN A 1 91 ? 23.885 10.090 -29.539 1.00 75.62 91 GLN A CA 1
ATOM 683 C C . GLN A 1 91 ? 23.560 11.348 -28.721 1.00 75.62 91 GLN A C 1
ATOM 685 O O . GLN A 1 91 ? 24.197 12.381 -28.915 1.00 75.62 91 GLN A O 1
ATOM 690 N N . GLN A 1 92 ? 22.578 11.267 -27.824 1.00 76.62 92 GLN A N 1
ATOM 691 C CA . GLN A 1 92 ? 22.179 12.349 -26.925 1.00 76.62 92 GLN A CA 1
ATOM 692 C C . GLN A 1 92 ? 22.806 12.231 -25.526 1.00 76.62 92 GLN A C 1
ATOM 694 O O . GLN A 1 92 ? 22.481 13.033 -24.655 1.00 76.62 92 GLN A O 1
ATOM 699 N N . GLY A 1 93 ? 23.716 11.273 -25.311 1.00 73.56 93 GLY A N 1
ATOM 700 C CA . GLY A 1 93 ? 24.400 11.077 -24.029 1.00 73.56 93 GLY A CA 1
ATOM 701 C C . GLY A 1 93 ? 23.617 10.247 -23.007 1.00 73.56 93 GLY A C 1
ATOM 702 O O . GLY A 1 93 ? 23.919 10.304 -21.818 1.00 73.56 93 GLY A O 1
ATOM 703 N N . TYR A 1 94 ? 22.611 9.488 -23.444 1.00 82.06 94 TYR A N 1
ATOM 704 C CA . TYR A 1 94 ? 21.924 8.501 -22.608 1.00 82.06 94 TYR A CA 1
ATOM 705 C C . TYR A 1 94 ? 22.522 7.114 -22.821 1.00 82.06 94 TYR A C 1
ATOM 707 O O . TYR A 1 94 ? 22.914 6.774 -23.936 1.00 82.06 94 TYR A O 1
ATOM 715 N N . GLU A 1 95 ? 22.517 6.283 -21.785 1.00 84.62 95 GLU A N 1
ATOM 716 C CA . GLU A 1 95 ? 22.785 4.857 -21.948 1.00 84.62 95 GLU A CA 1
ATOM 717 C C . GLU A 1 95 ? 21.471 4.100 -22.120 1.00 84.62 95 GLU A C 1
ATOM 719 O O . GLU A 1 95 ? 20.452 4.442 -21.512 1.00 84.62 95 GLU A O 1
ATOM 724 N N . ALA A 1 96 ? 21.492 3.082 -22.976 1.00 86.81 96 ALA A N 1
ATOM 725 C CA . ALA A 1 96 ? 20.322 2.295 -23.302 1.00 86.81 96 ALA A CA 1
ATOM 726 C C . ALA A 1 96 ? 20.668 0.803 -23.339 1.00 86.81 96 ALA A C 1
ATOM 728 O O . ALA A 1 96 ? 21.614 0.401 -24.018 1.00 86.81 96 ALA A O 1
ATOM 729 N N . LEU A 1 97 ? 19.873 -0.006 -22.641 1.00 89.69 97 LEU A N 1
ATOM 730 C CA . LEU A 1 97 ? 20.038 -1.451 -22.528 1.00 89.69 97 LEU A CA 1
ATOM 731 C C . LEU A 1 97 ? 18.790 -2.155 -23.087 1.00 89.69 97 LEU A C 1
ATOM 733 O O . LEU A 1 97 ? 17.723 -2.073 -22.469 1.00 89.69 97 LEU A O 1
ATOM 737 N N . PRO A 1 98 ? 18.875 -2.786 -24.274 1.00 89.69 98 PRO A N 1
ATOM 738 C CA . PRO A 1 98 ? 17.783 -3.587 -24.817 1.00 89.69 98 PRO A CA 1
ATOM 739 C C . PRO A 1 98 ? 17.715 -4.958 -24.130 1.00 89.69 98 PRO A C 1
ATOM 741 O O . PRO A 1 98 ? 18.751 -5.546 -23.835 1.00 89.69 98 PRO A O 1
ATOM 744 N N . PHE A 1 99 ? 16.501 -5.477 -23.953 1.00 86.44 99 PHE A N 1
ATOM 745 C CA . PHE A 1 99 ? 16.206 -6.795 -23.392 1.00 86.44 99 PHE A CA 1
ATOM 746 C C . PHE A 1 99 ? 15.422 -7.656 -24.383 1.00 86.44 99 PHE A C 1
ATOM 748 O O . PHE A 1 99 ? 14.449 -7.189 -24.990 1.00 86.44 99 PHE A O 1
ATOM 755 N N . ARG A 1 100 ? 15.806 -8.931 -24.499 1.00 80.75 100 ARG A N 1
ATOM 756 C CA . ARG A 1 100 ? 15.102 -9.987 -25.249 1.00 80.75 100 ARG A CA 1
ATOM 757 C C . ARG A 1 100 ? 14.979 -11.259 -24.407 1.00 80.75 100 ARG A C 1
ATOM 759 O O . ARG A 1 100 ? 15.525 -11.327 -23.315 1.00 80.75 100 ARG A O 1
ATOM 766 N N . LEU A 1 101 ? 14.266 -12.266 -24.925 1.00 64.81 101 LEU A N 1
ATOM 767 C CA . LEU A 1 101 ? 13.889 -13.505 -24.222 1.00 64.81 101 LEU A CA 1
ATOM 768 C C . LEU A 1 101 ? 15.018 -14.178 -23.409 1.00 64.81 101 LEU A C 1
ATOM 770 O O . LEU A 1 101 ? 14.741 -14.827 -22.401 1.00 64.81 101 LEU A O 1
ATOM 774 N N . ASP A 1 102 ? 16.275 -14.008 -23.826 1.00 59.72 102 ASP A N 1
ATOM 775 C CA . ASP A 1 102 ? 17.454 -14.589 -23.179 1.00 59.72 102 ASP A CA 1
ATOM 776 C C . ASP A 1 102 ? 17.890 -13.857 -21.885 1.00 59.72 102 ASP A C 1
ATOM 778 O O . ASP A 1 102 ? 18.696 -14.394 -21.125 1.00 59.72 102 ASP A O 1
ATOM 782 N N . ASP A 1 103 ? 17.338 -12.672 -21.587 1.00 59.06 103 ASP A N 1
ATOM 783 C CA . ASP A 1 103 ? 17.804 -11.779 -20.509 1.00 59.06 103 ASP A CA 1
ATOM 784 C C . ASP A 1 103 ? 17.108 -11.986 -19.143 1.00 59.06 103 ASP A C 1
ATOM 786 O O . ASP A 1 103 ? 17.463 -11.346 -18.150 1.00 59.06 103 ASP A O 1
ATOM 790 N N . GLY A 1 104 ? 16.155 -12.922 -19.048 1.00 57.28 104 GLY A N 1
ATOM 791 C CA . GLY A 1 104 ? 15.619 -13.422 -17.774 1.00 57.28 104 GLY A CA 1
ATOM 792 C C . GLY A 1 104 ? 15.111 -12.356 -16.782 1.00 57.28 104 GLY A C 1
ATOM 793 O O . GLY A 1 104 ? 14.602 -11.301 -17.156 1.00 57.28 104 GLY A O 1
ATOM 794 N N . SER A 1 105 ? 15.213 -12.657 -15.480 1.00 59.38 105 SER A N 1
ATOM 795 C CA . SER A 1 105 ? 14.612 -11.909 -14.358 1.00 59.38 105 SER A CA 1
ATOM 796 C C . SER A 1 105 ? 14.999 -10.430 -14.252 1.00 59.38 105 SER A C 1
ATOM 798 O O . SER A 1 105 ? 14.304 -9.694 -13.553 1.00 59.38 105 SER A O 1
ATOM 800 N N . SER A 1 106 ? 16.074 -9.998 -14.915 1.00 71.62 106 SER A N 1
ATOM 801 C CA . SER A 1 106 ? 16.587 -8.627 -14.841 1.00 71.62 106 SER A CA 1
ATOM 802 C C . SER A 1 106 ? 15.702 -7.624 -15.579 1.00 71.62 106 SER A C 1
ATOM 804 O O . SER A 1 106 ? 15.518 -6.519 -15.081 1.00 71.62 106 SER A O 1
ATOM 806 N N . ALA A 1 107 ? 15.089 -7.996 -16.709 1.00 87.00 107 ALA A N 1
ATOM 807 C CA . ALA A 1 107 ? 14.239 -7.077 -17.476 1.00 87.00 107 ALA A CA 1
ATOM 808 C C . ALA A 1 107 ? 13.001 -6.617 -16.676 1.00 87.00 107 ALA A C 1
ATOM 810 O O . ALA A 1 107 ? 12.630 -5.442 -16.714 1.00 87.00 107 ALA A O 1
ATOM 811 N N . GLY A 1 108 ? 12.422 -7.525 -15.879 1.00 89.50 108 GLY A N 1
ATOM 812 C CA . GLY A 1 108 ? 11.310 -7.221 -14.976 1.00 89.50 108 GLY A CA 1
ATOM 813 C C . GLY A 1 108 ? 11.682 -6.224 -13.874 1.00 89.50 108 GLY A C 1
ATOM 814 O O . GLY A 1 108 ? 10.857 -5.393 -13.503 1.00 89.50 108 GLY A O 1
ATOM 815 N N . GLU A 1 109 ? 12.931 -6.232 -13.399 1.00 90.88 109 GLU A N 1
ATOM 816 C CA . GLU A 1 109 ? 13.402 -5.280 -12.386 1.00 90.88 109 GLU A CA 1
ATOM 817 C C . GLU A 1 109 ? 13.467 -3.853 -12.939 1.00 90.88 109 GLU A C 1
ATOM 819 O O . GLU A 1 109 ? 12.994 -2.920 -12.286 1.00 90.88 109 GLU A O 1
ATOM 824 N N . PHE A 1 110 ? 13.951 -3.684 -14.175 1.00 90.94 110 PHE A N 1
ATOM 825 C CA . PHE A 1 110 ? 13.927 -2.394 -14.869 1.00 90.94 110 PHE A CA 1
ATOM 826 C C . PHE A 1 110 ? 12.496 -1.908 -15.108 1.00 90.94 110 PHE A C 1
ATOM 828 O O . PHE A 1 110 ? 12.202 -0.744 -14.841 1.00 90.94 110 PHE A O 1
ATOM 835 N N . TYR A 1 111 ? 11.589 -2.790 -15.540 1.00 90.69 111 TYR A N 1
ATOM 836 C CA . TYR A 1 111 ? 10.175 -2.444 -15.696 1.00 90.69 111 TYR A CA 1
ATOM 837 C C . TYR A 1 111 ? 9.547 -2.002 -14.364 1.00 90.69 111 TYR A C 1
ATOM 839 O O . TYR A 1 111 ? 8.918 -0.945 -14.286 1.00 90.69 111 TYR A O 1
ATOM 847 N N . ALA A 1 112 ? 9.786 -2.761 -13.289 1.00 91.06 112 ALA A N 1
ATOM 848 C CA . ALA A 1 112 ? 9.210 -2.535 -11.964 1.00 91.06 112 ALA A CA 1
ATOM 849 C C . ALA A 1 112 ? 9.637 -1.215 -11.299 1.00 91.06 112 ALA A C 1
ATOM 851 O O . ALA A 1 112 ? 8.944 -0.715 -10.410 1.00 91.06 112 ALA A O 1
ATOM 852 N N . THR A 1 113 ? 10.777 -0.666 -11.719 1.00 90.19 113 THR A N 1
ATOM 853 C CA . THR A 1 113 ? 11.434 0.505 -11.115 1.00 90.19 113 THR A CA 1
ATOM 854 C C . THR A 1 113 ? 11.557 1.690 -12.084 1.00 90.19 113 THR A C 1
ATOM 856 O O . THR A 1 113 ? 12.193 2.706 -11.776 1.00 90.19 113 THR A O 1
ATOM 859 N N . ALA A 1 114 ? 10.913 1.591 -13.251 1.00 85.56 114 ALA A N 1
ATOM 860 C CA . ALA A 1 114 ? 10.848 2.656 -14.239 1.00 85.56 114 ALA A CA 1
ATOM 861 C C . ALA A 1 114 ? 9.956 3.807 -13.761 1.00 85.56 114 ALA A C 1
ATOM 863 O O . ALA A 1 114 ? 8.809 3.606 -13.365 1.00 85.56 114 ALA A O 1
ATOM 864 N N . GLN A 1 115 ? 10.475 5.032 -13.849 1.00 75.88 115 GLN A N 1
ATOM 865 C CA . GLN A 1 115 ? 9.704 6.240 -13.550 1.00 75.88 115 GLN A CA 1
ATOM 866 C C . GLN A 1 115 ? 8.774 6.612 -14.712 1.00 75.88 115 GLN A C 1
ATOM 868 O O . GLN A 1 115 ? 7.670 7.117 -14.502 1.00 75.88 115 GLN A O 1
ATOM 873 N N . TYR A 1 116 ? 9.242 6.372 -15.938 1.00 77.44 116 TYR A N 1
ATOM 874 C CA . TYR A 1 116 ? 8.501 6.588 -17.172 1.00 77.44 116 TYR A CA 1
ATOM 875 C C . TYR A 1 116 ? 8.396 5.268 -17.925 1.00 77.44 116 TYR A C 1
ATOM 877 O O . TYR A 1 116 ? 9.409 4.617 -18.178 1.00 77.44 116 TYR A O 1
ATOM 885 N N . ARG A 1 117 ? 7.174 4.901 -18.310 1.00 81.94 117 ARG A N 1
ATOM 886 C CA . ARG A 1 117 ? 6.884 3.740 -19.154 1.00 81.94 117 ARG A CA 1
ATOM 887 C C . ARG A 1 117 ? 6.325 4.231 -20.486 1.00 81.94 117 ARG A C 1
ATOM 889 O O . ARG A 1 117 ? 5.389 5.028 -20.497 1.00 81.94 117 ARG A O 1
ATOM 896 N N . LEU A 1 118 ? 6.926 3.801 -21.590 1.00 79.31 118 LEU A N 1
ATOM 897 C CA . LEU A 1 118 ? 6.513 4.115 -22.960 1.00 79.31 118 LEU A CA 1
ATOM 898 C C . LEU A 1 118 ? 6.398 2.827 -23.777 1.00 79.31 118 LEU A C 1
ATOM 900 O O . LEU A 1 118 ? 6.920 1.789 -23.380 1.00 79.31 118 LEU A O 1
ATOM 904 N N . ALA A 1 119 ? 5.777 2.918 -24.952 1.00 84.44 119 ALA A N 1
ATOM 905 C CA . ALA A 1 119 ? 5.718 1.814 -25.899 1.00 84.44 119 ALA A CA 1
ATOM 906 C C . ALA A 1 119 ? 6.031 2.261 -27.336 1.00 84.44 119 ALA A C 1
ATOM 908 O O . ALA A 1 119 ? 5.775 3.412 -27.717 1.00 84.44 119 ALA A O 1
ATOM 909 N N . ILE A 1 120 ? 6.598 1.358 -28.141 1.00 83.19 120 ILE A N 1
ATOM 910 C CA . ILE A 1 120 ? 6.748 1.567 -29.587 1.00 83.19 120 ILE A CA 1
ATOM 911 C C . ILE A 1 120 ? 5.389 1.355 -30.253 1.00 83.19 120 ILE A C 1
ATOM 913 O O . ILE A 1 120 ? 4.864 0.248 -30.326 1.00 83.19 120 ILE A O 1
ATOM 917 N N . ASP A 1 121 ? 4.831 2.442 -30.772 1.00 80.56 121 ASP A N 1
ATOM 918 C CA . ASP A 1 121 ? 3.569 2.439 -31.490 1.00 80.56 121 ASP A CA 1
ATOM 919 C C . ASP A 1 121 ? 3.793 2.014 -32.946 1.00 80.56 121 ASP A C 1
ATOM 921 O O . ASP A 1 121 ? 4.172 2.826 -33.798 1.00 80.56 121 ASP A O 1
ATOM 925 N N . SER A 1 122 ? 3.575 0.730 -33.225 1.00 80.94 122 SER A N 1
ATOM 926 C CA . SER A 1 122 ? 3.677 0.133 -34.556 1.00 80.94 122 SER A CA 1
ATOM 927 C C . SER A 1 122 ? 2.407 -0.634 -34.937 1.00 80.94 122 SER A C 1
ATOM 929 O O . SER A 1 122 ? 1.519 -0.906 -34.126 1.00 80.94 122 SER A O 1
ATOM 931 N N . ARG A 1 123 ? 2.317 -1.046 -36.208 1.00 80.94 123 ARG A N 1
ATOM 932 C CA . ARG A 1 123 ? 1.248 -1.952 -36.656 1.00 80.94 123 ARG A CA 1
ATOM 933 C C . ARG A 1 123 ? 1.319 -3.327 -35.981 1.00 80.94 123 ARG A C 1
ATOM 935 O O . ARG A 1 123 ? 0.268 -3.952 -35.860 1.00 80.94 123 ARG A O 1
ATOM 942 N N . ALA A 1 124 ? 2.510 -3.800 -35.614 1.00 84.56 124 ALA A N 1
ATOM 943 C CA . ALA A 1 124 ? 2.688 -5.078 -34.932 1.00 84.56 124 ALA A CA 1
ATOM 944 C C . ALA A 1 124 ? 2.220 -4.966 -33.477 1.00 84.56 124 ALA A C 1
ATOM 946 O O . ALA A 1 124 ? 1.340 -5.719 -33.066 1.00 84.56 124 ALA A O 1
ATOM 947 N N . ALA A 1 125 ? 2.678 -3.934 -32.764 1.00 83.62 125 ALA A N 1
ATOM 948 C CA . ALA A 1 125 ? 2.286 -3.658 -31.386 1.00 83.62 125 ALA A CA 1
ATOM 949 C C . ALA A 1 125 ? 0.765 -3.475 -31.227 1.00 83.62 125 ALA A C 1
ATOM 951 O O . ALA A 1 125 ? 0.156 -4.122 -30.386 1.00 83.62 125 ALA A O 1
ATOM 952 N N . ARG A 1 126 ? 0.102 -2.714 -32.112 1.00 80.62 126 ARG A N 1
ATOM 953 C CA . ARG A 1 126 ? -1.371 -2.538 -32.082 1.00 80.62 126 ARG A CA 1
ATOM 954 C C . ARG A 1 126 ? -2.185 -3.801 -32.387 1.00 80.62 126 ARG A C 1
ATOM 956 O O . ARG A 1 126 ? -3.400 -3.807 -32.204 1.00 80.62 126 ARG A O 1
ATOM 963 N N . ARG A 1 127 ? -1.569 -4.825 -32.983 1.00 85.12 127 ARG A N 1
ATOM 964 C CA . ARG A 1 127 ? -2.231 -6.106 -33.292 1.00 85.12 127 ARG A CA 1
ATOM 965 C C . ARG A 1 127 ? -1.990 -7.153 -32.217 1.00 85.12 127 ARG A C 1
ATOM 967 O O . ARG A 1 127 ? -2.656 -8.190 -32.251 1.00 85.12 127 ARG A O 1
ATOM 974 N N . LEU A 1 128 ? -1.051 -6.892 -31.313 1.00 85.25 128 LEU A N 1
ATOM 975 C CA . LEU A 1 128 ? -0.746 -7.775 -30.213 1.00 85.25 128 LEU A CA 1
ATOM 976 C C . LEU A 1 128 ? -1.936 -7.806 -29.248 1.00 85.25 128 LEU A C 1
ATOM 978 O O . LEU A 1 128 ? -2.496 -6.770 -28.901 1.00 85.25 128 LEU A O 1
ATOM 982 N N . ARG A 1 129 ? -2.352 -9.010 -28.857 1.00 85.75 129 ARG A N 1
ATOM 983 C CA . ARG A 1 129 ? -3.370 -9.209 -27.822 1.00 85.75 129 ARG A CA 1
ATOM 984 C C . ARG A 1 129 ? -2.638 -9.522 -26.533 1.00 85.75 129 ARG A C 1
ATOM 986 O O . ARG A 1 129 ? -2.224 -10.657 -26.347 1.00 85.75 129 ARG A O 1
ATOM 993 N N . THR A 1 130 ? -2.445 -8.509 -25.710 1.00 83.50 130 THR A N 1
ATOM 994 C CA . THR A 1 130 ? -1.656 -8.597 -24.488 1.00 83.50 130 THR A CA 1
ATOM 995 C C . THR A 1 130 ? -2.336 -7.787 -23.400 1.00 83.50 130 THR A C 1
ATOM 997 O O . THR A 1 130 ? -2.941 -6.771 -23.720 1.00 83.50 130 THR A O 1
ATOM 1000 N N . ASP A 1 131 ? -2.189 -8.217 -22.149 1.00 83.69 131 ASP A N 1
ATOM 1001 C CA . ASP A 1 131 ? -2.673 -7.492 -20.966 1.00 83.69 131 ASP A CA 1
ATOM 1002 C C . ASP A 1 131 ? -1.629 -6.465 -20.466 1.00 83.69 131 ASP A C 1
ATOM 1004 O O . ASP A 1 131 ? -1.698 -5.955 -19.348 1.00 83.69 131 ASP A O 1
ATOM 1008 N N . VAL A 1 132 ? -0.591 -6.195 -21.267 1.00 84.94 132 VAL A N 1
ATOM 1009 C CA . VAL A 1 132 ? 0.448 -5.215 -20.946 1.00 84.94 132 VAL A CA 1
ATOM 1010 C C . VAL A 1 132 ? -0.098 -3.808 -21.141 1.00 84.94 132 VAL A C 1
ATOM 1012 O O . VAL A 1 132 ? -0.287 -3.361 -22.276 1.00 84.94 132 VAL A O 1
ATOM 1015 N N . THR A 1 133 ? -0.279 -3.098 -20.025 1.00 80.75 133 THR A N 1
ATOM 1016 C CA . THR A 1 133 ? -0.904 -1.769 -19.945 1.00 80.75 133 THR A CA 1
ATOM 1017 C C . THR A 1 133 ? -0.417 -0.810 -21.028 1.00 80.75 133 THR A C 1
ATOM 1019 O O . THR A 1 133 ? -1.219 -0.159 -21.698 1.00 80.75 133 THR A O 1
ATOM 1022 N N . GLU A 1 134 ? 0.902 -0.702 -21.234 1.00 75.56 134 GLU A N 1
ATOM 1023 C CA . GLU A 1 134 ? 1.443 0.242 -22.212 1.00 75.56 134 GLU A CA 1
ATOM 1024 C C . GLU A 1 134 ? 1.205 -0.130 -23.682 1.00 75.56 134 GLU A C 1
ATOM 1026 O O . GLU A 1 134 ? 1.228 0.746 -24.546 1.00 75.56 134 GLU A O 1
ATOM 1031 N N . MET A 1 135 ? 0.946 -1.403 -23.970 1.00 79.62 135 MET A N 1
ATOM 1032 C CA . MET A 1 135 ? 0.674 -1.900 -25.318 1.00 79.62 135 MET A CA 1
ATOM 1033 C C . MET A 1 135 ? -0.824 -1.845 -25.641 1.00 79.62 135 MET A C 1
ATOM 1035 O O . MET A 1 135 ? -1.188 -1.504 -26.767 1.00 79.62 135 MET A O 1
ATOM 1039 N N . GLU A 1 136 ? -1.692 -2.101 -24.656 1.00 78.38 136 GLU A N 1
ATOM 1040 C CA . GLU A 1 136 ? -3.155 -2.029 -24.808 1.00 78.38 136 GLU A CA 1
ATOM 1041 C C . GLU A 1 136 ? -3.646 -0.639 -25.224 1.00 78.38 136 GLU A C 1
ATOM 1043 O O . GLU A 1 136 ? -4.585 -0.509 -26.010 1.00 78.38 136 GLU A O 1
ATOM 1048 N N . LEU A 1 137 ? -2.988 0.410 -24.729 1.00 71.06 137 LEU A N 1
ATOM 1049 C CA . LEU A 1 137 ? -3.400 1.798 -24.948 1.00 71.06 137 LEU A CA 1
ATOM 1050 C C . LEU A 1 137 ? -2.824 2.403 -26.245 1.00 71.06 137 LEU A C 1
ATOM 1052 O O . LEU A 1 137 ? -3.050 3.578 -26.558 1.00 71.06 137 LEU A O 1
ATOM 1056 N N . LEU A 1 138 ? -2.092 1.617 -27.043 1.00 71.25 138 LEU A N 1
ATOM 1057 C CA . LEU A 1 138 ? -1.546 2.066 -28.322 1.00 71.25 138 LEU A CA 1
ATOM 1058 C C . LEU A 1 138 ? -2.645 2.337 -29.357 1.00 71.25 138 LEU A C 1
ATOM 1060 O O . LEU A 1 138 ? -3.536 1.530 -29.612 1.00 71.25 138 LEU A O 1
ATOM 1064 N N . GLY A 1 139 ? -2.540 3.476 -30.044 1.00 57.62 139 GLY A N 1
ATOM 1065 C CA . GLY A 1 139 ? -3.508 3.880 -31.067 1.00 57.62 139 GLY A CA 1
ATOM 1066 C C . GLY A 1 139 ? -4.786 4.523 -30.517 1.00 57.62 139 GLY A C 1
ATOM 1067 O O . GLY A 1 139 ? -5.622 4.969 -31.314 1.00 57.62 139 GLY A O 1
ATOM 1068 N N . GLU A 1 140 ? -4.923 4.657 -29.195 1.00 58.53 140 GLU A N 1
ATOM 1069 C CA . GLU A 1 140 ? -5.945 5.513 -28.602 1.00 58.53 140 GLU A CA 1
ATOM 1070 C C . GLU A 1 140 ? -5.643 6.998 -28.899 1.00 58.53 140 GLU A C 1
ATOM 1072 O O . GLU A 1 140 ? -4.499 7.460 -28.906 1.00 58.53 140 GLU A O 1
ATOM 1077 N N . ARG A 1 141 ? -6.675 7.781 -29.249 1.00 44.88 141 ARG A N 1
ATOM 1078 C CA . ARG A 1 141 ? -6.491 9.191 -29.637 1.00 44.88 141 ARG A CA 1
ATOM 1079 C C . ARG A 1 141 ? -6.135 10.044 -28.417 1.00 44.88 141 ARG A C 1
ATOM 1081 O O . ARG A 1 141 ? -7.016 10.330 -27.610 1.00 44.88 141 ARG A O 1
ATOM 1088 N N . LEU A 1 142 ? -4.918 10.593 -28.412 1.00 43.50 142 LEU A N 1
ATOM 1089 C CA . LEU A 1 142 ? -4.513 11.740 -27.587 1.00 43.50 142 LEU A CA 1
ATOM 1090 C C . LEU A 1 142 ? -5.551 12.871 -27.707 1.00 43.50 142 LEU A C 1
ATOM 1092 O O . LEU A 1 142 ? -5.686 13.501 -28.766 1.00 43.50 142 LEU A O 1
ATOM 1096 N N . ARG A 1 143 ? -6.318 13.132 -26.642 1.00 36.03 143 ARG A N 1
ATOM 1097 C CA . ARG A 1 143 ? -7.259 14.259 -26.614 1.00 36.03 143 ARG A CA 1
ATOM 1098 C C . ARG A 1 143 ? -6.467 15.558 -26.454 1.00 36.03 143 ARG A C 1
ATOM 1100 O O . ARG A 1 143 ? -5.683 15.706 -25.527 1.00 36.03 143 ARG A O 1
ATOM 1107 N N . ARG A 1 144 ? -6.667 16.509 -27.374 1.00 32.62 144 ARG A N 1
ATOM 1108 C CA . ARG A 1 144 ? -6.165 17.881 -27.207 1.00 32.62 144 ARG A CA 1
ATOM 1109 C C . ARG A 1 144 ? -6.884 18.526 -26.021 1.00 32.62 144 ARG A C 1
ATOM 1111 O O . ARG A 1 144 ? -8.109 18.468 -25.975 1.00 32.62 144 ARG A O 1
ATOM 1118 N N . ASP A 1 145 ? -6.096 19.141 -25.142 1.00 32.06 145 ASP A N 1
ATOM 1119 C CA . ASP A 1 145 ? -6.479 19.940 -23.962 1.00 32.06 145 ASP A CA 1
ATOM 1120 C C . ASP A 1 145 ? -6.665 19.195 -22.629 1.00 32.06 145 ASP A C 1
ATOM 1122 O O . ASP A 1 145 ? -7.559 19.504 -21.844 1.00 32.06 145 ASP A O 1
ATOM 1126 N N . SER A 1 146 ? -5.769 18.264 -22.309 1.00 34.06 146 SER A N 1
ATOM 1127 C CA . SER A 1 146 ? -5.728 17.606 -21.001 1.00 34.06 146 SER A CA 1
ATOM 1128 C C . SER A 1 146 ? -4.421 17.871 -20.250 1.00 34.06 146 SER A C 1
ATOM 1130 O O . SER A 1 146 ? -3.370 17.335 -20.591 1.00 34.06 146 SER A O 1
ATOM 1132 N N . ALA A 1 147 ? -4.513 18.611 -19.148 1.00 33.91 147 ALA A N 1
ATOM 1133 C CA . ALA A 1 147 ? -3.608 18.432 -18.010 1.00 33.91 147 ALA A CA 1
ATOM 1134 C C . ALA A 1 147 ? -4.046 17.241 -17.105 1.00 33.91 147 ALA A C 1
ATOM 1136 O O . ALA A 1 147 ? -3.555 17.103 -15.992 1.00 33.91 147 ALA A O 1
ATOM 1137 N N . SER A 1 148 ? -4.992 16.407 -17.579 1.00 28.23 148 SER A N 1
ATOM 1138 C CA . SER A 1 148 ? -5.360 15.032 -17.164 1.00 28.23 148 SER A CA 1
ATOM 1139 C C . SER A 1 148 ? -6.476 14.518 -18.112 1.00 28.23 148 SER A C 1
ATOM 1141 O O . SER A 1 148 ? -7.396 15.296 -18.387 1.00 28.23 148 SER A O 1
ATOM 1143 N N . VAL A 1 149 ? -6.416 13.284 -18.658 1.00 30.27 149 VAL A N 1
ATOM 1144 C CA . VAL A 1 149 ? -7.460 12.710 -19.562 1.00 30.27 149 VAL A CA 1
ATOM 1145 C C . VAL A 1 149 ? -8.352 11.645 -18.901 1.00 30.27 149 VAL A C 1
ATOM 1147 O O . VAL A 1 149 ? -9.157 11.038 -19.601 1.00 30.27 149 VAL A O 1
ATOM 1150 N N . PHE A 1 150 ? -8.394 11.467 -17.576 1.00 27.25 150 PHE A N 1
ATOM 1151 C CA . PHE A 1 150 ? -9.593 10.832 -16.996 1.00 27.25 150 PHE A CA 1
ATOM 1152 C C . PHE A 1 150 ? -10.751 11.844 -16.965 1.00 27.25 150 PHE A C 1
ATOM 1154 O O . PHE A 1 150 ? -11.079 12.470 -15.962 1.00 27.25 150 PHE A O 1
ATOM 1161 N N . ARG A 1 151 ? -11.413 11.994 -18.112 1.00 34.56 151 ARG A N 1
ATOM 1162 C CA . ARG A 1 151 ? -12.842 11.683 -18.136 1.00 34.56 151 ARG A CA 1
ATOM 1163 C C . ARG A 1 151 ? -12.940 10.350 -18.838 1.00 34.56 151 ARG A C 1
ATOM 1165 O O . ARG A 1 151 ? -12.703 10.336 -20.052 1.00 34.56 151 ARG A O 1
ATOM 1172 N N . ASP A 1 152 ? -13.299 9.319 -18.077 1.00 27.70 152 ASP A N 1
ATOM 1173 C CA . ASP A 1 152 ? -13.664 7.986 -18.552 1.00 27.70 152 ASP A CA 1
ATOM 1174 C C . ASP A 1 152 ? -14.132 8.048 -20.011 1.00 27.70 152 ASP A C 1
ATOM 1176 O O . ASP A 1 152 ? -15.140 8.710 -20.324 1.00 27.70 152 ASP A O 1
ATOM 1180 N N . PRO A 1 153 ? -13.404 7.437 -20.961 1.00 30.62 153 PRO A N 1
ATOM 1181 C CA . PRO A 1 153 ? -14.013 7.118 -22.232 1.00 30.62 153 PRO A CA 1
ATOM 1182 C C . PRO A 1 153 ? -15.252 6.277 -21.901 1.00 30.62 153 PRO A C 1
ATOM 1184 O O . PRO A 1 153 ? -15.146 5.339 -21.116 1.00 30.62 153 PRO A O 1
ATOM 1187 N N . PRO A 1 154 ? -16.438 6.556 -22.468 1.00 31.14 154 PRO A N 1
ATOM 1188 C CA . PRO A 1 154 ? -17.536 5.608 -22.396 1.00 31.14 154 PRO A CA 1
ATOM 1189 C C . PRO A 1 154 ? -17.162 4.414 -23.286 1.00 31.14 154 PRO A C 1
ATOM 1191 O O . PRO A 1 154 ? -17.668 4.295 -24.404 1.00 31.14 154 PRO A O 1
ATOM 1194 N N . ASN A 1 155 ? -16.232 3.573 -22.827 1.00 32.28 155 ASN A N 1
ATOM 1195 C CA . ASN A 1 155 ? -15.890 2.338 -23.497 1.00 32.28 155 ASN A CA 1
ATOM 1196 C C . ASN A 1 155 ? -17.037 1.355 -23.294 1.00 32.28 155 ASN A C 1
ATOM 1198 O O . ASN A 1 155 ? -17.743 1.341 -22.282 1.00 32.28 155 ASN A O 1
ATOM 1202 N N . ARG A 1 156 ? -17.317 0.633 -24.372 1.00 36.97 156 ARG A N 1
ATOM 1203 C CA . ARG A 1 156 ? -18.607 -0.001 -24.645 1.00 36.97 156 ARG A CA 1
ATOM 1204 C C . ARG A 1 156 ? -18.942 -1.192 -23.748 1.00 36.97 156 ARG A C 1
ATOM 1206 O O . ARG A 1 156 ? -20.093 -1.607 -23.797 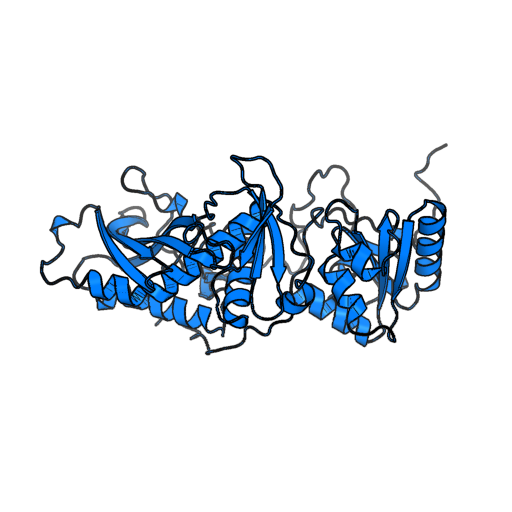1.00 36.97 156 ARG A O 1
ATOM 1213 N N . ASP A 1 157 ? -18.022 -1.602 -22.880 1.00 33.88 157 ASP A N 1
ATOM 1214 C CA . ASP A 1 157 ? -18.224 -2.627 -21.849 1.00 33.88 157 ASP A CA 1
ATOM 1215 C C . ASP A 1 157 ? -18.008 -2.096 -20.417 1.00 33.88 157 ASP A C 1
ATOM 1217 O O . ASP A 1 157 ? -18.212 -2.816 -19.449 1.00 33.88 157 ASP A O 1
ATOM 1221 N N . ASP A 1 158 ? -17.719 -0.797 -20.271 1.00 34.22 158 ASP A N 1
ATOM 1222 C CA . ASP A 1 158 ? -17.410 -0.135 -18.995 1.00 34.22 158 ASP A CA 1
ATOM 1223 C C . ASP A 1 158 ? -18.582 0.706 -18.446 1.00 34.22 158 ASP A C 1
ATOM 1225 O O . ASP A 1 158 ? -18.519 1.364 -17.404 1.00 34.22 158 ASP A O 1
ATOM 1229 N N . ARG A 1 159 ? -19.732 0.648 -19.136 1.00 30.06 159 ARG A N 1
ATOM 1230 C CA . ARG A 1 159 ? -21.007 1.191 -18.630 1.00 30.06 159 ARG A CA 1
ATOM 1231 C C . ARG A 1 159 ? -21.513 0.458 -17.389 1.00 30.06 159 ARG A C 1
ATOM 1233 O O . ARG A 1 159 ? -22.483 0.922 -16.789 1.00 30.06 159 ARG A O 1
ATOM 1240 N N . SER A 1 160 ? -20.892 -0.660 -17.021 1.00 34.09 160 SER A N 1
ATOM 1241 C CA . SER A 1 160 ? -21.169 -1.346 -15.769 1.00 34.09 160 SER A CA 1
ATOM 1242 C C . SER A 1 160 ? -20.329 -0.783 -14.612 1.00 34.09 160 SER A C 1
ATOM 1244 O O . SER A 1 160 ? -20.871 -0.632 -13.523 1.00 34.09 160 SER A O 1
ATOM 1246 N N . LEU A 1 161 ? -19.070 -0.378 -14.815 1.00 32.56 161 LEU A N 1
ATOM 1247 C CA . LEU A 1 161 ? -18.179 -0.019 -13.699 1.00 32.56 161 LEU A CA 1
ATOM 1248 C C . LEU A 1 161 ? -18.196 1.482 -13.348 1.00 32.56 161 LEU A C 1
ATOM 1250 O O . LEU A 1 161 ? -18.327 1.822 -12.177 1.00 32.56 161 LEU A O 1
ATOM 1254 N N . SER A 1 162 ? -18.223 2.395 -14.324 1.00 30.08 162 SER A N 1
ATOM 1255 C CA . SER A 1 162 ? -18.128 3.853 -14.056 1.00 30.08 162 SER A CA 1
ATOM 1256 C C . SER A 1 162 ? -19.438 4.544 -13.630 1.00 30.08 162 SER A C 1
ATOM 1258 O O . SER A 1 162 ? -19.444 5.709 -13.234 1.00 30.08 162 SER A O 1
ATOM 1260 N N . ARG A 1 163 ? -20.590 3.857 -13.684 1.00 31.61 163 ARG A N 1
ATOM 1261 C CA . ARG A 1 163 ? -21.877 4.389 -13.171 1.00 31.61 163 ARG A CA 1
ATOM 1262 C C . ARG A 1 163 ? -22.244 3.906 -11.772 1.00 31.61 163 ARG A C 1
ATOM 1264 O O . ARG A 1 163 ? -23.278 4.331 -11.258 1.00 31.61 163 ARG A O 1
ATOM 1271 N N . ASN A 1 164 ? -21.406 3.067 -11.168 1.00 34.56 164 ASN A N 1
ATOM 1272 C CA . ASN A 1 164 ? -21.671 2.431 -9.882 1.00 34.56 164 ASN A CA 1
ATOM 1273 C C . ASN A 1 164 ? -20.422 2.342 -8.988 1.00 34.56 164 ASN A C 1
ATOM 1275 O O . ASN A 1 164 ? -20.347 1.461 -8.136 1.00 34.56 164 ASN A O 1
ATOM 1279 N N . GLU A 1 165 ? -19.458 3.254 -9.143 1.00 30.92 165 GLU A N 1
ATOM 1280 C CA . GLU A 1 165 ? -18.412 3.409 -8.129 1.00 30.92 165 GLU A CA 1
ATOM 1281 C C . GLU A 1 165 ? -19.034 3.820 -6.774 1.00 30.92 165 GLU A C 1
ATOM 1283 O O . GLU A 1 165 ? -20.052 4.530 -6.751 1.00 30.92 165 GLU A O 1
ATOM 1288 N N . PRO A 1 166 ? -18.469 3.368 -5.635 1.00 38.75 166 PRO A N 1
ATOM 1289 C CA . PRO A 1 166 ? -19.014 3.627 -4.308 1.00 38.75 166 PRO A CA 1
ATOM 1290 C C . PRO A 1 166 ? -19.274 5.114 -4.070 1.00 38.75 166 PRO A C 1
ATOM 1292 O O . PRO A 1 166 ? -18.518 5.981 -4.512 1.00 38.75 166 PRO A O 1
ATOM 1295 N N . ARG A 1 167 ? -20.258 5.426 -3.221 1.00 45.78 167 ARG A N 1
ATOM 1296 C CA . ARG A 1 167 ? -20.168 6.659 -2.431 1.00 45.78 167 ARG A CA 1
ATOM 1297 C C . ARG A 1 167 ? -18.872 6.560 -1.622 1.00 45.78 167 ARG A C 1
ATOM 1299 O O . ARG A 1 167 ? -18.806 5.756 -0.703 1.00 45.78 167 ARG A O 1
ATOM 1306 N N . ILE A 1 168 ? -17.858 7.314 -2.040 1.00 53.22 168 ILE A N 1
ATOM 1307 C CA . ILE A 1 168 ? -16.521 7.408 -1.445 1.00 53.22 168 ILE A CA 1
ATOM 1308 C C . ILE A 1 168 ? -16.634 7.403 0.088 1.00 53.22 168 ILE A C 1
ATOM 1310 O O . ILE A 1 168 ? -17.128 8.372 0.667 1.00 53.22 168 ILE A O 1
ATOM 1314 N N . PHE A 1 169 ? -16.210 6.315 0.737 1.00 51.78 169 PHE A N 1
ATOM 1315 C CA . PHE A 1 169 ? -16.127 6.263 2.193 1.00 51.78 169 PHE A CA 1
ATOM 1316 C C . PHE A 1 169 ? -14.763 6.800 2.611 1.00 51.78 169 PHE A C 1
ATOM 1318 O O . PHE A 1 169 ? -13.732 6.175 2.357 1.00 51.78 169 PHE A O 1
ATOM 1325 N N . ARG A 1 170 ? -14.763 7.960 3.262 1.00 52.78 170 ARG A N 1
ATOM 1326 C CA . ARG A 1 170 ? -13.576 8.496 3.932 1.00 52.78 170 ARG A CA 1
ATOM 1327 C C . ARG A 1 170 ? -13.830 8.553 5.419 1.00 52.78 170 ARG A C 1
ATOM 1329 O O . ARG A 1 170 ? -14.916 8.975 5.819 1.00 52.78 170 ARG A O 1
ATOM 1336 N N . LYS A 1 171 ? -12.831 8.244 6.240 1.00 54.91 171 LYS A N 1
ATOM 1337 C CA . LYS A 1 171 ? -12.972 8.349 7.701 1.00 54.91 171 LYS A CA 1
ATOM 1338 C C . LYS A 1 171 ? -13.530 9.718 8.126 1.00 54.91 171 LYS A C 1
ATOM 1340 O O . LYS A 1 171 ? -14.495 9.778 8.883 1.00 54.91 171 LYS A O 1
ATOM 1345 N N . ILE A 1 172 ? -13.020 10.808 7.541 1.00 52.69 172 ILE A N 1
ATOM 1346 C CA . ILE A 1 172 ? -13.464 12.191 7.814 1.00 52.69 172 ILE A CA 1
ATOM 1347 C C . ILE A 1 172 ? -14.972 12.426 7.606 1.00 52.69 172 ILE A C 1
ATOM 1349 O O . ILE A 1 172 ? -15.533 13.382 8.131 1.00 52.69 172 ILE A O 1
ATOM 1353 N N . THR A 1 173 ? -15.652 11.570 6.836 1.00 51.53 173 THR A N 1
ATOM 1354 C CA . THR A 1 173 ? -17.085 11.717 6.543 1.00 51.53 173 THR A CA 1
ATOM 1355 C C . THR A 1 173 ? -17.994 11.100 7.618 1.00 51.53 173 THR A C 1
ATOM 1357 O O . THR A 1 173 ? -19.191 11.394 7.630 1.00 51.53 173 THR A O 1
ATOM 1360 N N . LEU A 1 174 ? -17.446 10.327 8.569 1.00 52.16 174 LEU A N 1
ATOM 1361 C CA . LEU A 1 174 ? -18.181 9.745 9.705 1.00 52.16 174 LEU A CA 1
ATOM 1362 C C . LEU A 1 174 ? -18.541 10.744 10.821 1.00 52.16 174 LEU A C 1
ATOM 1364 O O . LEU A 1 174 ? -19.288 10.368 11.721 1.00 52.16 174 LEU A O 1
ATOM 1368 N N . GLY A 1 175 ? -18.044 11.984 10.782 1.00 51.41 175 GLY A N 1
ATOM 1369 C CA . GLY A 1 175 ? -18.182 12.937 11.893 1.00 51.41 175 GLY A CA 1
ATOM 1370 C C . GLY A 1 175 ? -17.268 12.601 13.081 1.00 51.41 175 GLY A C 1
ATOM 1371 O O . GLY A 1 175 ? -16.636 11.545 13.115 1.00 51.41 175 GLY A O 1
ATOM 1372 N N . ASP A 1 176 ? -17.176 13.504 14.049 1.00 61.72 176 ASP A N 1
ATOM 1373 C CA . ASP A 1 176 ? -16.371 13.363 15.274 1.00 61.72 176 ASP A CA 1
ATOM 1374 C C . ASP A 1 176 ? -17.179 13.857 16.492 1.00 61.72 176 ASP A C 1
ATOM 1376 O O . ASP A 1 176 ? -18.403 13.990 16.404 1.00 61.72 176 ASP A O 1
ATOM 1380 N N . GLU A 1 177 ? -16.529 14.098 17.633 1.00 47.25 177 GLU A N 1
ATOM 1381 C CA . GLU A 1 177 ? -17.182 14.623 18.842 1.00 47.25 177 GLU A CA 1
ATOM 1382 C C . GLU A 1 177 ? -17.940 15.948 18.589 1.00 47.25 177 GLU A C 1
ATOM 1384 O O . GLU A 1 177 ? -18.961 16.222 19.228 1.00 47.25 177 GLU A O 1
ATOM 1389 N N . PHE A 1 178 ? -17.490 16.750 17.618 1.00 45.88 178 PHE A N 1
ATOM 1390 C CA . PHE A 1 178 ? -17.966 18.110 17.350 1.00 45.88 178 PHE A CA 1
ATOM 1391 C C . PHE A 1 178 ? -18.690 18.260 16.002 1.00 45.88 178 PHE A C 1
ATOM 1393 O O . PHE A 1 178 ? -19.489 19.185 15.829 1.00 45.88 178 PHE A O 1
ATOM 1400 N N . ASN A 1 179 ? -18.439 17.362 15.051 1.00 50.56 179 ASN A N 1
ATOM 1401 C CA . ASN A 1 179 ? -18.896 17.447 13.669 1.00 50.56 179 ASN A CA 1
ATOM 1402 C C . ASN A 1 179 ? -19.948 16.389 13.335 1.00 50.56 179 ASN A C 1
ATOM 1404 O O . ASN A 1 179 ? -19.823 15.212 13.674 1.00 50.56 179 ASN A O 1
ATOM 1408 N N . GLN A 1 180 ? -20.982 16.798 12.594 1.00 53.72 180 GLN A N 1
ATOM 1409 C CA . GLN A 1 180 ? -22.036 15.879 12.173 1.00 53.72 180 GLN A CA 1
ATOM 1410 C C . GLN A 1 180 ? -21.563 14.945 11.041 1.00 53.72 180 GLN A C 1
ATOM 1412 O O . GLN A 1 180 ? -20.940 15.410 10.082 1.00 53.72 180 GLN A O 1
ATOM 1417 N N . PRO A 1 181 ? -21.903 13.646 11.106 1.00 55.25 181 PRO A N 1
ATOM 1418 C CA . PRO A 1 181 ? -21.649 12.690 10.032 1.00 55.25 181 PRO A CA 1
ATOM 1419 C C . PRO A 1 181 ? -22.355 13.084 8.729 1.00 55.25 181 PRO A C 1
ATOM 1421 O O . PRO A 1 181 ? -23.459 13.629 8.748 1.00 55.25 181 PRO A O 1
ATOM 1424 N N . THR A 1 182 ? -21.753 12.752 7.586 1.00 53.28 182 THR A N 1
ATOM 1425 C CA . THR A 1 182 ? -22.302 13.062 6.247 1.00 53.28 182 THR A CA 1
ATOM 1426 C C . THR A 1 182 ? -22.633 11.822 5.412 1.00 53.28 182 THR A C 1
ATOM 1428 O O . THR A 1 182 ? -23.124 11.944 4.289 1.00 53.28 182 THR A O 1
ATOM 1431 N N . ILE A 1 183 ? -22.398 10.619 5.946 1.00 49.56 183 ILE A N 1
ATOM 1432 C CA . ILE A 1 183 ? -22.592 9.352 5.228 1.00 49.56 183 ILE A CA 1
ATOM 1433 C C . ILE A 1 183 ? -23.975 8.759 5.527 1.00 49.56 183 ILE A C 1
ATOM 1435 O O . ILE A 1 183 ? -24.365 8.592 6.685 1.00 49.56 183 ILE A O 1
ATOM 1439 N N . GLU A 1 184 ? -24.696 8.362 4.473 1.00 47.44 184 GLU A N 1
ATOM 1440 C CA . GLU A 1 184 ? -25.897 7.529 4.603 1.00 47.44 184 GLU A CA 1
ATOM 1441 C C . GLU A 1 184 ? -25.528 6.095 5.039 1.00 47.44 184 GLU A C 1
ATOM 1443 O O . GLU A 1 184 ? -24.741 5.391 4.404 1.00 47.44 184 GLU A O 1
ATOM 1448 N N . GLU A 1 185 ? -26.160 5.649 6.119 1.00 42.59 185 GLU A N 1
ATOM 1449 C CA . GLU A 1 185 ? -25.839 4.500 6.977 1.00 42.59 185 GLU A CA 1
ATOM 1450 C C . GLU A 1 185 ? -25.773 3.128 6.278 1.00 42.59 185 GLU A C 1
ATOM 1452 O O . GLU A 1 185 ? -25.137 2.184 6.759 1.00 42.59 185 GLU A O 1
ATOM 1457 N N . ILE A 1 186 ? -26.412 2.988 5.120 1.00 40.56 186 ILE A N 1
ATOM 1458 C CA . ILE A 1 186 ? -26.541 1.697 4.430 1.00 40.56 186 ILE A CA 1
ATOM 1459 C C . ILE A 1 186 ? -25.266 1.336 3.647 1.00 40.56 186 ILE A C 1
ATOM 1461 O O . ILE A 1 186 ? -25.099 0.186 3.257 1.00 40.56 186 ILE A O 1
ATOM 1465 N N . VAL A 1 187 ? -24.331 2.276 3.473 1.00 42.53 187 VAL A N 1
ATOM 1466 C CA . VAL A 1 187 ? -23.157 2.104 2.602 1.00 42.53 187 VAL A CA 1
ATOM 1467 C C . VAL A 1 187 ? -21.833 2.144 3.373 1.00 42.53 187 VAL A C 1
ATOM 1469 O O . VAL A 1 187 ? -20.799 2.291 2.747 1.00 42.53 187 VAL A O 1
ATOM 1472 N N . VAL A 1 188 ? -21.824 2.000 4.706 1.00 48.47 188 VAL A N 1
ATOM 1473 C CA . VAL A 1 188 ? -20.578 1.669 5.427 1.00 48.47 188 VAL A CA 1
ATOM 1474 C C . VAL A 1 188 ? -20.372 0.165 5.291 1.00 48.47 188 VAL A C 1
ATOM 1476 O O . VAL A 1 188 ? -21.119 -0.592 5.928 1.00 48.47 188 VAL A O 1
ATOM 1479 N N . PRO A 1 189 ? -19.487 -0.288 4.397 1.00 44.34 189 PRO A N 1
ATOM 1480 C CA . PRO A 1 189 ? -19.389 -1.690 4.066 1.00 44.34 189 PRO A CA 1
ATOM 1481 C C . PRO A 1 189 ? -18.225 -2.258 4.900 1.00 44.34 189 PRO A C 1
ATOM 1483 O O . PRO A 1 189 ? -17.115 -1.780 4.754 1.00 44.34 189 PRO A O 1
ATOM 1486 N N . GLY A 1 190 ? -18.477 -3.202 5.817 1.00 52.00 190 GLY A N 1
ATOM 1487 C CA . GLY A 1 190 ? -17.459 -3.767 6.732 1.00 52.00 190 GLY A CA 1
ATOM 1488 C C . GLY A 1 190 ? -16.852 -2.723 7.679 1.00 52.00 190 GLY A C 1
ATOM 1489 O O . GLY A 1 190 ? -16.264 -1.739 7.242 1.00 52.00 190 GLY A O 1
ATOM 1490 N N . GLY A 1 191 ? -17.038 -2.869 8.984 1.00 71.44 191 GLY A N 1
ATOM 1491 C CA . GLY A 1 191 ? -16.793 -1.808 9.957 1.00 71.44 191 GLY A CA 1
ATOM 1492 C C . GLY A 1 191 ? -15.320 -1.536 10.250 1.00 71.44 191 GLY A C 1
ATOM 1493 O O . GLY A 1 191 ? -14.968 -1.439 11.412 1.00 71.44 191 GLY A O 1
ATOM 1494 N N . ILE A 1 192 ? -14.444 -1.406 9.252 1.00 84.94 192 ILE A N 1
ATOM 1495 C CA . ILE A 1 192 ? -13.038 -1.025 9.433 1.00 84.94 192 ILE A CA 1
ATOM 1496 C C . ILE A 1 192 ? -12.633 -0.057 8.324 1.00 84.94 192 ILE A C 1
ATOM 1498 O O . ILE A 1 192 ? -12.803 -0.343 7.132 1.00 84.94 192 ILE A O 1
ATOM 1502 N N . ALA A 1 193 ? -12.059 1.079 8.711 1.00 86.06 193 ALA A N 1
ATOM 1503 C CA . ALA A 1 193 ? -11.488 2.033 7.777 1.00 86.06 193 ALA A CA 1
ATOM 1504 C C . ALA A 1 193 ? -10.184 2.625 8.300 1.00 86.06 193 ALA A C 1
ATOM 1506 O O . ALA A 1 193 ? -10.145 3.145 9.409 1.00 86.06 193 ALA A O 1
ATOM 1507 N N . LEU A 1 194 ? -9.150 2.561 7.463 1.00 88.81 194 LEU A N 1
ATOM 1508 C CA . LEU A 1 194 ? -7.798 3.009 7.775 1.00 88.81 194 LEU A CA 1
ATOM 1509 C C . LEU A 1 194 ? -7.435 4.159 6.835 1.00 88.81 194 LEU A C 1
ATOM 1511 O O . LEU A 1 194 ? -7.202 3.946 5.641 1.00 88.81 194 LEU A O 1
ATOM 1515 N N . GLY A 1 195 ? -7.506 5.383 7.348 1.00 84.06 195 GLY A N 1
ATOM 1516 C CA . GLY A 1 195 ? -7.379 6.607 6.557 1.00 84.06 195 GLY A CA 1
ATOM 1517 C C . GLY A 1 195 ? -6.217 7.507 6.959 1.00 84.06 195 GLY A C 1
ATOM 1518 O O . GLY A 1 195 ? -5.905 8.440 6.207 1.00 84.06 195 GLY A O 1
ATOM 1519 N N . GLU A 1 196 ? -5.586 7.244 8.103 1.00 91.12 196 GLU A N 1
ATOM 1520 C CA . GLU A 1 196 ? -4.509 8.075 8.623 1.00 91.12 196 GLU A CA 1
ATOM 1521 C C . GLU A 1 196 ? -3.220 7.903 7.825 1.00 91.12 196 GLU A C 1
ATOM 1523 O O . GLU A 1 196 ? -2.986 6.912 7.130 1.00 91.12 196 GLU A O 1
ATOM 1528 N N . SER A 1 197 ? -2.392 8.941 7.869 1.00 93.69 197 SER A N 1
ATOM 1529 C CA . SER A 1 197 ? -1.048 8.933 7.290 1.00 93.69 197 SER A CA 1
ATOM 1530 C C . SER A 1 197 ? -0.061 9.058 8.437 1.00 93.69 197 SER A C 1
ATOM 1532 O O . SER A 1 197 ? -0.277 9.870 9.331 1.00 93.69 197 SER A O 1
ATOM 1534 N N . ALA A 1 198 ? 0.991 8.245 8.420 1.00 96.62 198 ALA A N 1
ATOM 1535 C CA . ALA A 1 198 ? 1.962 8.226 9.503 1.00 96.62 198 ALA A CA 1
ATOM 1536 C C . ALA A 1 198 ? 2.650 9.588 9.682 1.00 96.62 198 ALA A C 1
ATOM 1538 O O . ALA A 1 198 ? 3.075 10.215 8.706 1.00 96.62 198 ALA A O 1
ATOM 1539 N N . GLU A 1 199 ? 2.815 10.000 10.934 1.00 96.00 199 GLU A N 1
ATOM 1540 C CA . GLU A 1 199 ? 3.752 11.040 11.337 1.00 96.00 199 GLU A CA 1
ATOM 1541 C C . GLU A 1 199 ? 5.127 10.407 11.577 1.00 96.00 199 GLU A C 1
ATOM 1543 O O . GLU A 1 199 ? 5.237 9.358 12.206 1.00 96.00 199 GLU A O 1
ATOM 1548 N N . LEU A 1 200 ? 6.176 11.033 11.044 1.00 92.69 200 LEU A N 1
ATOM 1549 C CA . LEU A 1 200 ? 7.572 10.622 11.202 1.00 92.69 200 LEU A CA 1
ATOM 1550 C C . LEU A 1 200 ? 8.351 11.796 11.798 1.00 92.69 200 LEU A C 1
ATOM 1552 O O . LEU A 1 200 ? 8.166 12.941 11.379 1.00 92.69 200 LEU A O 1
ATOM 1556 N N . ASP A 1 201 ? 9.268 11.523 12.724 1.00 87.62 201 ASP A N 1
ATOM 1557 C CA . ASP A 1 201 ? 10.138 12.544 13.323 1.00 87.62 201 ASP A CA 1
ATOM 1558 C C . ASP A 1 201 ? 11.311 12.973 12.410 1.00 87.62 201 ASP A C 1
ATOM 1560 O O . ASP A 1 201 ? 12.145 13.798 12.790 1.00 87.62 201 ASP A O 1
ATOM 1564 N N . PHE A 1 202 ? 11.357 12.453 11.181 1.00 89.06 202 PHE A N 1
ATOM 1565 C CA . PHE A 1 202 ? 12.320 12.782 10.131 1.00 89.06 202 PHE A CA 1
ATOM 1566 C C . PHE A 1 202 ? 11.664 12.767 8.742 1.00 89.06 202 PHE A C 1
ATOM 1568 O O . PHE A 1 202 ? 10.563 12.249 8.561 1.00 89.06 202 PHE A O 1
ATOM 1575 N N . VAL A 1 203 ? 12.350 13.316 7.734 1.00 91.19 203 VAL A N 1
ATOM 1576 C CA . VAL A 1 203 ? 11.863 13.305 6.345 1.00 91.19 203 VAL A CA 1
ATOM 1577 C C . VAL A 1 203 ? 12.305 12.011 5.652 1.00 91.19 203 VAL A C 1
ATOM 1579 O O . VAL A 1 203 ? 13.515 11.818 5.495 1.00 91.19 203 VAL A O 1
ATOM 1582 N N . PRO A 1 204 ? 11.386 11.125 5.225 1.00 92.12 204 PRO A N 1
ATOM 1583 C CA . PRO A 1 204 ? 11.747 9.915 4.491 1.00 92.12 204 PRO A CA 1
ATOM 1584 C C . PRO A 1 204 ? 12.257 10.254 3.080 1.00 92.12 204 PRO A C 1
ATOM 1586 O O . PRO A 1 204 ? 11.728 11.139 2.411 1.00 92.12 204 PRO A O 1
ATOM 1589 N N . VAL A 1 205 ? 13.291 9.542 2.623 1.00 91.50 205 VAL A N 1
ATOM 1590 C CA . VAL A 1 205 ? 13.967 9.777 1.329 1.00 91.50 205 VAL A CA 1
ATOM 1591 C C . VAL A 1 205 ? 14.048 8.528 0.465 1.00 91.50 205 VAL A C 1
ATOM 1593 O O . VAL A 1 205 ? 14.007 8.637 -0.754 1.00 91.50 205 VAL A O 1
ATOM 1596 N N . GLU A 1 206 ? 14.171 7.344 1.056 1.00 92.31 206 GLU A N 1
ATOM 1597 C CA . GLU A 1 206 ? 14.216 6.091 0.300 1.00 92.31 206 GLU A CA 1
ATOM 1598 C C . GLU A 1 206 ? 13.675 4.957 1.169 1.00 92.31 206 GLU A C 1
ATOM 1600 O O . GLU A 1 206 ? 14.046 4.830 2.336 1.00 92.31 206 GLU A O 1
ATOM 1605 N N . LEU A 1 207 ? 12.831 4.112 0.583 1.00 94.56 207 LEU A N 1
ATOM 1606 C CA . LEU A 1 207 ? 12.470 2.812 1.131 1.00 94.56 207 LEU A CA 1
ATOM 1607 C C . LEU A 1 207 ? 13.263 1.726 0.395 1.00 94.56 207 LEU A C 1
ATOM 1609 O O . LEU A 1 207 ? 13.305 1.707 -0.836 1.00 94.56 207 LEU A O 1
ATOM 1613 N N . VAL A 1 208 ? 13.858 0.801 1.141 1.00 94.56 208 VAL A N 1
ATOM 1614 C CA . VAL A 1 208 ? 14.583 -0.360 0.609 1.00 94.56 208 VAL A CA 1
ATOM 1615 C C . VAL A 1 208 ? 13.993 -1.627 1.199 1.00 94.56 208 VAL A C 1
ATOM 1617 O O . VAL A 1 208 ? 13.747 -1.684 2.399 1.00 94.56 208 VAL A O 1
ATOM 1620 N N . PHE A 1 209 ? 13.806 -2.653 0.373 1.00 95.25 209 PHE A N 1
ATOM 1621 C CA . PHE A 1 209 ? 13.454 -3.994 0.834 1.00 95.25 209 PHE A CA 1
ATOM 1622 C C . PHE A 1 209 ? 14.659 -4.925 0.668 1.00 95.25 209 PHE A C 1
ATOM 1624 O O . PHE A 1 209 ? 15.196 -5.051 -0.431 1.00 95.25 209 PHE A O 1
ATOM 1631 N N . ASP A 1 210 ? 15.116 -5.557 1.748 1.00 90.50 210 ASP A N 1
ATOM 1632 C CA . ASP A 1 210 ? 16.318 -6.409 1.733 1.00 90.50 210 ASP A CA 1
ATOM 1633 C C . ASP A 1 210 ? 16.022 -7.901 1.491 1.00 90.50 210 ASP A C 1
ATOM 1635 O O . ASP A 1 210 ? 16.944 -8.713 1.445 1.00 90.50 210 ASP A O 1
ATOM 1639 N N . GLY A 1 211 ? 14.749 -8.250 1.285 1.00 86.31 211 GLY A N 1
ATOM 1640 C CA . GLY A 1 211 ? 14.269 -9.621 1.097 1.00 86.31 21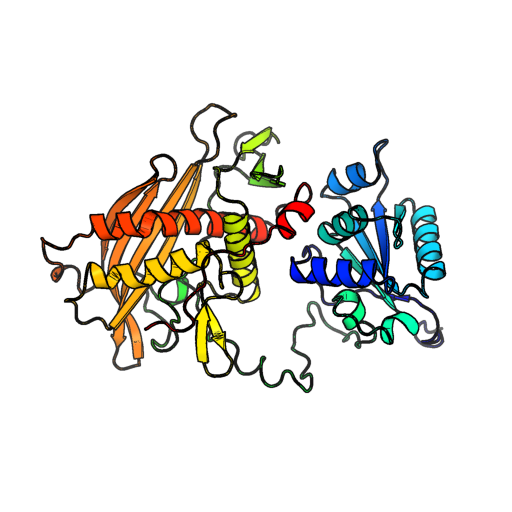1 GLY A CA 1
ATOM 1641 C C . GLY A 1 211 ? 13.393 -10.106 2.248 1.00 86.31 211 GLY A C 1
ATOM 1642 O O . GLY A 1 211 ? 12.445 -10.847 2.001 1.00 86.31 211 GLY A O 1
ATOM 1643 N N . ASP A 1 212 ? 13.649 -9.612 3.461 1.00 85.12 212 ASP A N 1
ATOM 1644 C CA . ASP A 1 212 ? 12.906 -9.997 4.667 1.00 85.12 212 ASP A CA 1
ATOM 1645 C C . ASP A 1 212 ? 12.269 -8.791 5.365 1.00 85.12 212 ASP A C 1
ATOM 1647 O O . ASP A 1 212 ? 11.265 -8.921 6.060 1.00 85.12 212 ASP A O 1
ATOM 1651 N N . SER A 1 213 ? 12.850 -7.603 5.210 1.00 90.25 213 SER A N 1
ATOM 1652 C CA . SER A 1 213 ? 12.437 -6.406 5.933 1.00 90.25 213 SER A CA 1
ATOM 1653 C C . SER A 1 213 ? 12.598 -5.143 5.104 1.00 90.25 213 SER A C 1
ATOM 1655 O O . SER A 1 213 ? 13.232 -5.122 4.046 1.00 90.25 213 SER A O 1
ATOM 1657 N N . PHE A 1 214 ? 12.061 -4.061 5.649 1.00 95.25 214 PHE A N 1
ATOM 1658 C CA . PHE A 1 214 ? 12.253 -2.733 5.110 1.00 95.25 214 PHE A CA 1
ATOM 1659 C C . PHE A 1 214 ? 13.313 -1.952 5.876 1.00 95.25 214 PHE A C 1
ATOM 1661 O O . PHE A 1 214 ? 13.403 -2.016 7.103 1.00 95.25 214 PHE A O 1
ATOM 1668 N N . ILE A 1 215 ? 14.072 -1.154 5.138 1.00 94.19 215 ILE A N 1
ATOM 1669 C CA . ILE A 1 215 ? 14.950 -0.115 5.657 1.00 94.19 215 ILE A CA 1
ATOM 1670 C C . ILE A 1 215 ? 14.424 1.213 5.120 1.00 94.19 215 ILE A C 1
ATOM 1672 O O . ILE A 1 215 ? 14.247 1.375 3.913 1.00 94.19 215 ILE A O 1
ATOM 1676 N N . LEU A 1 216 ? 14.157 2.150 6.023 1.00 94.12 216 LEU A N 1
ATOM 1677 C CA . LEU A 1 216 ? 13.744 3.505 5.701 1.00 94.12 216 LEU A CA 1
ATOM 1678 C C . LEU A 1 216 ? 14.931 4.447 5.906 1.00 94.12 216 LEU A C 1
ATOM 1680 O O . LEU A 1 216 ? 15.475 4.569 7.009 1.00 94.12 216 LEU A O 1
ATOM 1684 N N . HIS A 1 217 ? 15.335 5.104 4.826 1.00 92.00 217 HIS A N 1
ATOM 1685 C CA . HIS A 1 217 ? 16.342 6.153 4.839 1.00 92.00 217 HIS A CA 1
ATOM 1686 C C . HIS A 1 217 ? 15.679 7.524 4.924 1.00 92.00 217 HIS A C 1
ATOM 1688 O O . HIS A 1 217 ? 14.624 7.750 4.326 1.00 92.00 217 HIS A O 1
ATOM 1694 N N . GLY A 1 218 ? 16.318 8.459 5.622 1.00 90.75 218 GLY A N 1
ATOM 1695 C CA . GLY A 1 218 ? 15.777 9.795 5.806 1.00 90.75 218 GLY A CA 1
ATOM 1696 C C . GLY A 1 218 ? 16.790 10.868 6.190 1.00 90.75 218 GLY A C 1
ATOM 1697 O O . GLY A 1 218 ? 17.976 10.613 6.436 1.00 90.75 218 GLY A O 1
ATOM 1698 N N . ILE A 1 219 ? 16.280 12.095 6.238 1.00 87.81 219 ILE A N 1
ATOM 1699 C CA . ILE A 1 219 ? 16.995 13.300 6.658 1.00 87.81 219 ILE A CA 1
ATOM 1700 C C . ILE A 1 219 ? 16.434 13.717 8.002 1.00 87.81 219 ILE A C 1
ATOM 1702 O O . ILE A 1 219 ? 15.228 13.923 8.145 1.00 87.81 219 ILE A O 1
ATOM 1706 N N . ASP A 1 220 ? 17.319 13.876 8.975 1.00 81.25 220 ASP A N 1
ATOM 1707 C CA . ASP A 1 220 ? 16.942 14.467 10.247 1.00 81.25 220 ASP A CA 1
ATOM 1708 C C . ASP A 1 220 ? 16.613 15.950 10.032 1.00 81.25 220 ASP A C 1
ATOM 1710 O O . ASP A 1 220 ? 17.488 16.765 9.729 1.00 81.25 220 ASP A O 1
ATOM 1714 N N . SER A 1 221 ? 15.337 16.298 10.192 1.00 68.69 221 SER A N 1
ATOM 1715 C CA . SER A 1 221 ? 14.813 17.653 10.014 1.00 68.69 221 SER A CA 1
ATOM 1716 C C . SER A 1 221 ? 15.513 18.686 10.905 1.00 68.69 221 SER A C 1
ATOM 1718 O O . SER A 1 221 ? 15.557 19.864 10.553 1.00 68.69 221 SER A O 1
ATOM 1720 N N . ALA A 1 222 ? 16.064 18.266 12.052 1.00 70.38 222 ALA A N 1
ATOM 1721 C CA . ALA A 1 222 ? 16.738 19.151 12.997 1.00 70.38 222 ALA A CA 1
ATOM 1722 C C . ALA A 1 222 ? 18.205 19.426 12.629 1.00 70.38 222 ALA A C 1
ATOM 1724 O O . ALA A 1 222 ? 18.701 20.525 12.881 1.00 70.38 222 ALA A O 1
ATOM 1725 N N . SER A 1 223 ? 18.904 18.449 12.039 1.00 68.81 223 SER A N 1
ATOM 1726 C CA . SER A 1 223 ? 20.329 18.565 11.686 1.00 68.81 223 SER A CA 1
ATOM 1727 C C . SER A 1 223 ? 20.584 18.809 10.195 1.00 68.81 223 SER A C 1
ATOM 1729 O O . SER A 1 223 ? 21.669 19.261 9.830 1.00 68.81 223 SER A O 1
ATOM 1731 N N . GLY A 1 224 ? 19.595 18.571 9.327 1.00 62.81 224 GLY A N 1
ATOM 1732 C CA . GLY A 1 224 ? 19.680 18.803 7.883 1.00 62.81 224 GLY A CA 1
ATOM 1733 C C . GLY A 1 224 ? 20.670 17.893 7.150 1.00 62.81 224 GLY A C 1
ATOM 1734 O O . GLY A 1 224 ? 20.974 18.146 5.985 1.00 62.81 224 GLY A O 1
ATOM 1735 N N . THR A 1 225 ? 21.200 16.856 7.805 1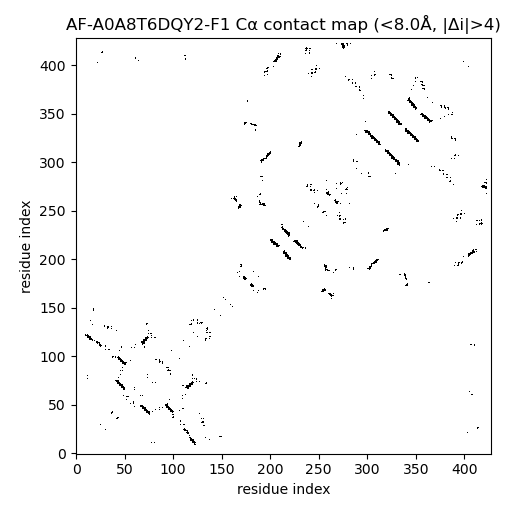.00 63.28 225 THR A N 1
ATOM 1736 C CA . THR A 1 225 ? 22.118 15.889 7.190 1.00 63.28 225 THR A CA 1
ATOM 1737 C C . THR A 1 225 ? 21.401 14.597 6.822 1.00 63.28 225 THR A C 1
ATOM 1739 O O . THR A 1 225 ? 20.706 14.008 7.652 1.00 63.28 225 THR A O 1
ATOM 1742 N N . ASN A 1 226 ? 21.612 14.130 5.587 1.00 61.38 226 ASN A N 1
ATOM 1743 C CA . ASN A 1 226 ? 21.230 12.786 5.154 1.00 61.38 226 ASN A CA 1
ATOM 1744 C C . ASN A 1 226 ? 22.020 11.786 6.001 1.00 61.38 226 ASN A C 1
ATOM 1746 O O . ASN A 1 226 ? 23.251 11.779 5.950 1.00 61.38 226 ASN A O 1
ATOM 1750 N N . GLY A 1 227 ? 21.341 10.971 6.800 1.00 72.12 227 GLY A N 1
ATOM 1751 C CA . GLY A 1 227 ? 22.058 10.076 7.708 1.00 72.12 227 GLY A CA 1
ATOM 1752 C C . GLY A 1 227 ? 21.199 9.130 8.526 1.00 72.12 227 GLY A C 1
ATOM 1753 O O . GLY A 1 227 ? 21.754 8.255 9.184 1.00 72.12 227 GLY A O 1
ATOM 1754 N N . ILE A 1 228 ? 19.869 9.253 8.482 1.00 83.69 228 ILE A N 1
ATOM 1755 C CA . ILE A 1 228 ? 19.013 8.282 9.154 1.00 83.69 228 ILE A CA 1
ATOM 1756 C C . ILE A 1 228 ? 18.863 7.082 8.228 1.00 83.69 228 ILE A C 1
ATOM 1758 O O . ILE A 1 228 ? 18.445 7.206 7.080 1.00 83.69 228 ILE A O 1
ATOM 1762 N N . SER A 1 229 ? 19.218 5.915 8.745 1.00 88.81 229 SER A N 1
ATOM 1763 C CA . SER A 1 229 ? 18.949 4.622 8.135 1.00 88.81 229 SER A CA 1
ATOM 1764 C C . SER A 1 229 ? 18.410 3.732 9.235 1.00 88.81 229 SER A C 1
ATOM 1766 O O . SER A 1 229 ? 19.136 3.419 10.180 1.00 88.81 229 SER A O 1
ATOM 1768 N N . ARG A 1 230 ? 17.134 3.367 9.148 1.00 88.88 230 ARG A N 1
ATOM 1769 C CA . ARG A 1 230 ? 16.457 2.600 10.192 1.00 88.88 230 ARG A CA 1
ATOM 1770 C C . ARG A 1 230 ? 15.755 1.399 9.604 1.00 88.88 230 ARG A C 1
ATOM 1772 O O . ARG A 1 230 ? 15.049 1.516 8.608 1.00 88.88 230 ARG A O 1
ATOM 1779 N N . ARG A 1 231 ? 15.938 0.244 10.239 1.00 91.44 231 ARG A N 1
ATOM 1780 C CA . ARG A 1 231 ? 15.132 -0.938 9.932 1.00 91.44 231 ARG A CA 1
ATOM 1781 C C . ARG A 1 231 ? 13.709 -0.679 10.429 1.00 91.44 231 ARG A C 1
ATOM 1783 O O . ARG A 1 231 ? 13.518 -0.089 11.488 1.00 91.44 231 ARG A O 1
ATOM 1790 N N . LEU A 1 232 ? 12.713 -1.079 9.659 1.00 93.44 232 LEU A N 1
ATOM 1791 C CA . LEU A 1 232 ? 11.331 -1.117 10.121 1.00 93.44 232 LEU A CA 1
ATOM 1792 C C . LEU A 1 232 ? 11.123 -2.391 10.961 1.00 93.44 232 LEU A C 1
ATOM 1794 O O . LEU A 1 232 ? 11.898 -3.345 10.807 1.00 93.44 232 LEU A O 1
ATOM 1798 N N . PRO A 1 233 ? 10.137 -2.425 11.874 1.00 90.62 233 PRO A N 1
ATOM 1799 C CA . PRO A 1 233 ? 9.883 -3.607 12.680 1.00 90.62 233 PRO A CA 1
ATOM 1800 C C . PRO A 1 233 ? 9.602 -4.806 11.767 1.00 90.62 233 PRO A C 1
ATOM 1802 O O . PRO A 1 233 ? 9.115 -4.662 10.646 1.00 90.62 233 PRO A O 1
ATOM 1805 N N . GLY A 1 234 ? 9.986 -5.998 12.214 1.00 82.75 234 GLY A N 1
ATOM 1806 C CA . GLY A 1 234 ? 9.779 -7.213 11.432 1.00 82.75 234 GLY A CA 1
ATOM 1807 C C . GLY A 1 234 ? 8.299 -7.577 11.369 1.00 82.75 234 GLY A C 1
ATOM 1808 O O . GLY A 1 234 ? 7.609 -7.551 12.386 1.00 82.75 234 GLY A O 1
ATOM 1809 N N . ASP A 1 235 ? 7.835 -7.957 10.188 1.00 87.56 235 ASP A N 1
ATOM 1810 C CA . ASP A 1 235 ? 6.513 -8.529 9.965 1.00 87.56 235 ASP A CA 1
ATOM 1811 C C . ASP A 1 235 ? 6.607 -9.541 8.822 1.00 87.56 235 ASP A C 1
ATOM 1813 O O . ASP A 1 235 ? 7.589 -9.558 8.076 1.00 87.56 235 ASP A O 1
ATOM 1817 N N . ASP A 1 236 ? 5.598 -10.391 8.687 1.00 92.00 236 ASP A N 1
ATOM 1818 C CA . ASP A 1 236 ? 5.546 -11.354 7.597 1.00 92.00 236 ASP A CA 1
ATOM 1819 C C . ASP A 1 236 ? 5.464 -10.626 6.231 1.00 92.00 236 ASP A C 1
ATOM 1821 O O . ASP A 1 236 ? 4.574 -9.789 6.029 1.00 92.00 236 ASP A O 1
ATOM 1825 N N . PRO A 1 237 ? 6.357 -10.916 5.262 1.00 93.69 237 PRO A N 1
ATOM 1826 C CA . PRO A 1 237 ? 6.380 -10.192 3.993 1.00 93.69 237 PRO A CA 1
ATOM 1827 C C . PRO A 1 237 ? 5.082 -10.309 3.176 1.00 93.69 237 PRO A C 1
ATOM 1829 O O . PRO A 1 237 ? 4.708 -9.354 2.491 1.00 93.69 237 PRO A O 1
ATOM 1832 N N . ALA A 1 238 ? 4.365 -11.436 3.260 1.00 93.88 238 ALA A N 1
ATOM 1833 C CA . ALA A 1 238 ? 3.084 -11.641 2.574 1.00 93.88 238 ALA A CA 1
ATOM 1834 C C . ALA A 1 238 ? 1.976 -10.747 3.168 1.00 93.88 238 ALA A C 1
ATOM 1836 O O . ALA A 1 238 ? 1.166 -10.137 2.453 1.00 93.88 238 ALA A O 1
ATOM 1837 N N . THR A 1 239 ? 2.002 -10.587 4.488 1.00 94.75 239 THR A N 1
ATOM 1838 C CA . THR A 1 239 ? 1.166 -9.646 5.235 1.00 94.75 239 THR A CA 1
ATOM 1839 C C . THR A 1 239 ? 1.487 -8.202 4.850 1.00 94.75 239 THR A C 1
ATOM 1841 O O . THR A 1 239 ? 0.588 -7.483 4.409 1.00 94.75 239 THR A O 1
ATOM 1844 N N . LEU A 1 240 ? 2.760 -7.791 4.887 1.00 95.50 240 LEU A N 1
ATOM 1845 C CA . LEU A 1 240 ? 3.187 -6.448 4.463 1.00 95.50 240 LEU A CA 1
ATOM 1846 C C . LEU A 1 240 ? 2.783 -6.142 3.022 1.00 95.50 240 LEU A C 1
ATOM 1848 O O . LEU A 1 240 ? 2.311 -5.043 2.729 1.00 95.50 240 LEU A O 1
ATOM 1852 N N . LYS A 1 241 ? 2.902 -7.125 2.125 1.00 95.44 241 LYS A N 1
ATOM 1853 C CA . LYS A 1 241 ? 2.465 -6.998 0.735 1.00 95.44 241 LYS A CA 1
ATOM 1854 C C . LYS A 1 241 ? 0.962 -6.734 0.617 1.00 95.44 241 LYS A C 1
ATOM 1856 O O . LYS A 1 241 ? 0.550 -5.902 -0.191 1.00 95.44 241 LYS A O 1
ATOM 1861 N N . SER A 1 242 ? 0.144 -7.396 1.435 1.00 94.81 242 SER A N 1
ATOM 1862 C CA . SER A 1 242 ? -1.307 -7.159 1.490 1.00 94.81 242 SER A CA 1
ATOM 1863 C C . SER A 1 242 ? -1.645 -5.740 1.958 1.00 94.81 242 SER A C 1
ATOM 1865 O O . SER A 1 242 ? -2.519 -5.092 1.380 1.00 94.81 242 SER A O 1
ATOM 1867 N N . LEU A 1 243 ? -0.942 -5.245 2.982 1.00 95.88 243 LEU A N 1
ATOM 1868 C CA . LEU A 1 243 ? -1.145 -3.901 3.537 1.00 95.88 243 LEU A CA 1
ATOM 1869 C C . LEU A 1 243 ? -0.670 -2.803 2.576 1.00 95.88 243 LEU A C 1
ATOM 1871 O O . LEU A 1 243 ? -1.356 -1.795 2.421 1.00 95.88 243 LEU A O 1
ATOM 1875 N N . PHE A 1 244 ? 0.444 -3.031 1.876 1.00 94.75 244 PHE A N 1
ATOM 1876 C CA . PHE A 1 244 ? 0.933 -2.159 0.807 1.00 94.75 244 PHE A CA 1
ATOM 1877 C C . PHE A 1 244 ? -0.075 -2.059 -0.350 1.00 94.75 244 PHE A C 1
ATOM 1879 O O . PHE A 1 244 ? -0.418 -0.969 -0.809 1.00 94.75 244 PHE A O 1
ATOM 1886 N N . ASP A 1 245 ? -0.627 -3.191 -0.801 1.00 92.00 245 ASP A N 1
ATOM 1887 C CA . ASP A 1 245 ? -1.660 -3.183 -1.844 1.00 92.00 245 ASP A CA 1
ATOM 1888 C C . ASP A 1 245 ? -2.933 -2.461 -1.383 1.00 92.00 245 ASP A C 1
ATOM 1890 O O . ASP A 1 245 ? -3.597 -1.787 -2.180 1.00 92.00 245 ASP A O 1
ATOM 1894 N N . LEU A 1 246 ? -3.283 -2.591 -0.098 1.00 91.19 246 LEU A N 1
ATOM 1895 C CA . LEU A 1 246 ? -4.426 -1.908 0.494 1.00 91.19 246 LEU A CA 1
ATOM 1896 C C . LEU A 1 246 ? -4.221 -0.388 0.513 1.00 91.19 246 LEU A C 1
ATOM 1898 O O . LEU A 1 246 ? -5.143 0.332 0.121 1.00 91.19 246 LEU A O 1
ATOM 1902 N N . SER A 1 247 ? -3.0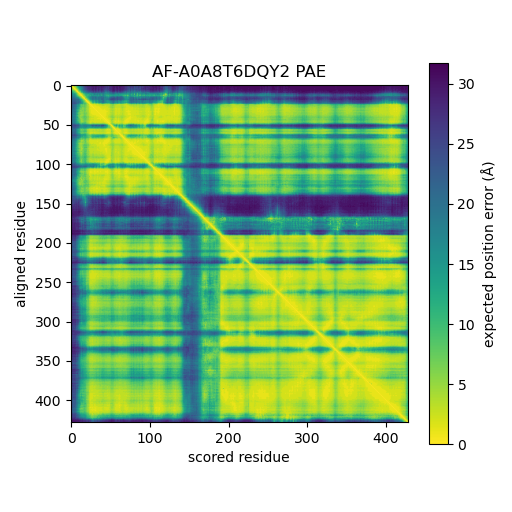43 0.105 0.914 1.00 92.31 247 SER A N 1
ATOM 1903 C CA . SER A 1 247 ? -2.746 1.544 0.942 1.00 92.31 247 SER A CA 1
ATOM 1904 C C . SER A 1 247 ? -2.791 2.156 -0.458 1.00 92.31 247 SER A C 1
ATOM 1906 O O . SER A 1 247 ? -3.494 3.150 -0.662 1.00 92.31 247 SER A O 1
ATOM 1908 N N . SER A 1 248 ? -2.163 1.516 -1.450 1.00 86.50 248 SER A N 1
ATOM 1909 C CA . SER A 1 248 ? -2.195 2.002 -2.836 1.00 86.50 248 SER A CA 1
ATOM 1910 C C . SER A 1 248 ? -3.605 1.952 -3.431 1.00 86.50 248 SER A C 1
ATOM 1912 O O .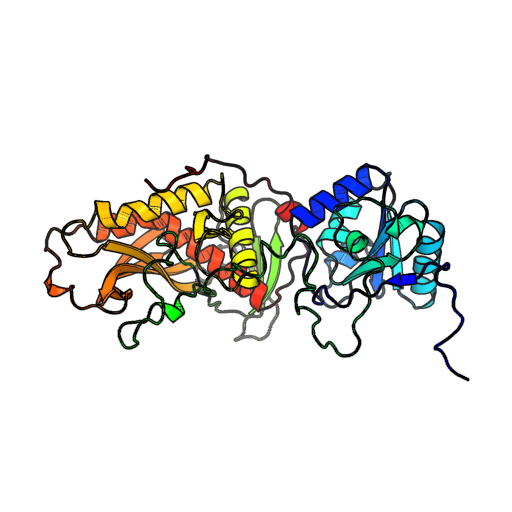 SER A 1 248 ? -4.045 2.885 -4.112 1.00 86.50 248 SER A O 1
ATOM 1914 N N . ARG A 1 249 ? -4.388 0.901 -3.132 1.00 84.31 249 ARG A N 1
ATOM 1915 C CA . ARG A 1 249 ? -5.814 0.852 -3.504 1.00 84.31 249 ARG A CA 1
ATOM 1916 C C . ARG A 1 249 ? -6.593 1.986 -2.845 1.00 84.31 249 ARG A C 1
ATOM 1918 O O . ARG A 1 249 ? -7.442 2.587 -3.506 1.00 84.31 249 ARG A O 1
ATOM 1925 N N . SER A 1 250 ? -6.347 2.267 -1.568 1.00 81.38 250 SER A N 1
ATOM 1926 C CA . SER A 1 250 ? -7.055 3.310 -0.823 1.00 81.38 250 SER A CA 1
ATOM 1927 C C . SER A 1 250 ? -6.811 4.693 -1.424 1.00 81.38 250 SER A C 1
ATOM 1929 O O . SER A 1 250 ? -7.769 5.426 -1.672 1.00 81.38 250 SER A O 1
ATOM 1931 N N . ILE A 1 251 ? -5.562 5.012 -1.775 1.00 81.00 251 ILE A N 1
ATOM 1932 C CA . ILE A 1 251 ? -5.199 6.268 -2.447 1.00 81.00 251 ILE A CA 1
ATOM 1933 C C . ILE A 1 251 ? -5.876 6.364 -3.820 1.00 81.00 251 ILE A C 1
ATOM 1935 O O . ILE A 1 251 ? -6.548 7.359 -4.111 1.00 81.00 251 ILE A O 1
ATOM 1939 N N . ARG A 1 252 ? -5.775 5.309 -4.641 1.00 77.25 252 ARG A N 1
ATOM 1940 C CA . ARG A 1 252 ? -6.342 5.276 -6.000 1.00 77.25 252 ARG A CA 1
ATOM 1941 C C . ARG A 1 252 ? -7.863 5.433 -6.013 1.00 77.25 252 ARG A C 1
ATOM 1943 O O . ARG A 1 252 ? -8.396 6.225 -6.783 1.00 77.25 252 ARG A O 1
ATOM 1950 N N . THR A 1 253 ? -8.558 4.692 -5.153 1.00 71.31 253 THR A N 1
ATOM 1951 C CA . THR A 1 253 ? -10.034 4.691 -5.070 1.00 71.31 253 THR A CA 1
ATOM 1952 C C . THR A 1 253 ? -10.585 5.790 -4.164 1.00 71.31 253 THR A C 1
ATOM 1954 O O . THR A 1 253 ? -11.795 6.009 -4.116 1.00 71.31 253 THR A O 1
ATOM 1957 N N . ARG A 1 254 ? -9.706 6.496 -3.438 1.00 76.94 254 ARG A N 1
ATOM 1958 C CA . ARG A 1 254 ? -10.039 7.503 -2.420 1.00 76.94 254 ARG A CA 1
ATOM 1959 C C . ARG A 1 254 ? -10.926 6.964 -1.292 1.00 76.94 254 ARG A C 1
ATOM 1961 O O . ARG A 1 254 ? -11.646 7.756 -0.681 1.00 76.94 254 ARG A O 1
ATOM 1968 N N . SER A 1 255 ? -10.879 5.655 -1.047 1.00 78.75 255 SER A N 1
ATOM 1969 C CA . SER A 1 255 ? -11.691 4.948 -0.058 1.00 78.75 255 SER A CA 1
ATOM 1970 C C . SER A 1 255 ? -10.808 4.325 1.019 1.00 78.75 255 SER A C 1
ATOM 1972 O O . SER A 1 255 ? -9.931 3.516 0.719 1.00 78.75 255 SER A O 1
ATOM 1974 N N . ASP A 1 256 ? -11.081 4.651 2.279 1.00 81.94 256 ASP A N 1
ATOM 1975 C CA . ASP A 1 256 ? -10.316 4.155 3.437 1.00 81.94 256 ASP A CA 1
ATOM 1976 C C . ASP A 1 256 ? -10.847 2.802 3.949 1.00 81.94 256 ASP A C 1
ATOM 1978 O O . ASP A 1 256 ? -10.199 2.122 4.738 1.00 81.94 256 ASP A O 1
ATOM 1982 N N . ALA A 1 257 ? -12.033 2.388 3.490 1.00 82.69 257 ALA A N 1
ATOM 1983 C CA . ALA A 1 257 ? -12.645 1.121 3.882 1.00 82.69 257 ALA A CA 1
ATOM 1984 C C . ALA A 1 257 ? -11.853 -0.089 3.358 1.00 82.69 257 ALA A C 1
ATOM 1986 O O . ALA A 1 257 ? -11.443 -0.110 2.190 1.00 82.69 257 ALA A O 1
ATOM 1987 N N . VAL A 1 258 ? -11.740 -1.133 4.187 1.00 82.25 258 VAL A N 1
ATOM 1988 C CA . VAL A 1 258 ? -11.060 -2.407 3.855 1.00 82.25 258 VAL A CA 1
ATOM 1989 C C . VAL A 1 258 ? -11.852 -3.303 2.892 1.00 82.25 258 VAL A C 1
ATOM 1991 O O . VAL A 1 258 ? -11.431 -4.407 2.540 1.00 82.25 258 VAL A O 1
ATOM 1994 N N . VAL A 1 259 ? -13.009 -2.834 2.438 1.00 77.19 259 VAL A N 1
ATOM 1995 C CA . VAL A 1 259 ? -13.884 -3.538 1.505 1.00 77.19 259 VAL A CA 1
ATOM 1996 C C . VAL A 1 259 ? -14.102 -2.731 0.227 1.00 77.19 259 VAL A C 1
ATOM 1998 O O . VAL A 1 259 ? -13.949 -1.506 0.186 1.00 77.19 259 VAL A O 1
ATOM 2001 N N . ASP A 1 260 ? -14.532 -3.442 -0.805 1.00 71.56 260 ASP A N 1
ATOM 2002 C CA . ASP A 1 260 ? -15.022 -2.908 -2.066 1.00 71.56 260 ASP A CA 1
ATOM 2003 C C . ASP A 1 260 ? -16.554 -3.041 -2.133 1.00 71.56 260 ASP A C 1
ATOM 2005 O O . ASP A 1 260 ? -17.139 -4.001 -1.613 1.00 71.56 260 ASP A O 1
ATOM 2009 N N . LEU A 1 261 ? -17.206 -2.087 -2.805 1.00 63.03 261 LEU A N 1
ATOM 2010 C CA . LEU A 1 261 ? -18.586 -2.253 -3.261 1.00 63.03 261 LEU A CA 1
ATOM 2011 C C . LEU A 1 261 ? -18.581 -2.614 -4.735 1.00 63.03 261 LEU A C 1
ATOM 2013 O O . LEU A 1 261 ? -17.922 -1.946 -5.531 1.00 63.03 261 LEU A O 1
ATOM 2017 N N . ASP A 1 262 ? -19.351 -3.633 -5.092 1.00 59.41 262 ASP A N 1
ATOM 2018 C CA . ASP A 1 262 ? -19.624 -3.914 -6.492 1.00 59.41 262 ASP A CA 1
ATOM 2019 C C . ASP A 1 262 ? -20.709 -2.987 -7.067 1.00 59.41 262 ASP A C 1
ATOM 2021 O O . ASP A 1 262 ? -21.328 -2.167 -6.379 1.00 59.41 262 ASP A O 1
ATOM 2025 N N . ILE A 1 263 ? -20.954 -3.173 -8.363 1.00 54.50 263 ILE A N 1
ATOM 2026 C CA . ILE A 1 263 ? -21.961 -2.467 -9.154 1.00 54.50 263 ILE A CA 1
ATOM 2027 C C . ILE A 1 263 ? -23.374 -2.499 -8.544 1.00 54.50 263 ILE A C 1
ATOM 2029 O O . ILE A 1 263 ? -24.142 -1.546 -8.678 1.00 54.50 263 ILE A O 1
ATOM 2033 N N . ASP A 1 264 ? -23.705 -3.586 -7.850 1.00 54.84 264 ASP A N 1
ATOM 2034 C CA . ASP A 1 264 ? -25.001 -3.839 -7.226 1.00 54.84 264 ASP A CA 1
ATOM 2035 C C . ASP A 1 264 ? -25.020 -3.376 -5.755 1.00 54.84 264 ASP A C 1
ATOM 2037 O O . ASP A 1 264 ? -25.959 -3.687 -5.015 1.00 54.84 264 ASP A O 1
ATOM 2041 N N . ARG A 1 265 ? -23.998 -2.622 -5.319 1.00 58.75 265 ARG A N 1
ATOM 2042 C CA . ARG A 1 265 ? -23.755 -2.187 -3.932 1.00 58.75 265 ARG A CA 1
ATOM 2043 C C . ARG A 1 265 ? -23.572 -3.344 -2.954 1.00 58.75 265 ARG A C 1
ATOM 2045 O O . ARG A 1 265 ? -23.835 -3.191 -1.758 1.00 58.75 265 ARG A O 1
ATOM 2052 N N . ARG A 1 266 ? -23.136 -4.508 -3.432 1.00 63.91 266 ARG A N 1
ATOM 2053 C CA . ARG A 1 266 ? -22.769 -5.617 -2.554 1.00 63.91 266 ARG A CA 1
ATOM 2054 C C . ARG A 1 266 ? -21.384 -5.363 -1.997 1.00 63.91 266 ARG A C 1
ATOM 2056 O O . ARG A 1 266 ? -20.475 -4.946 -2.707 1.00 63.91 266 ARG A O 1
ATOM 2063 N N . VAL A 1 267 ? -21.250 -5.642 -0.712 1.00 69.56 267 VAL A N 1
ATOM 2064 C CA . VAL A 1 267 ? -20.004 -5.505 0.031 1.00 69.56 267 VAL A CA 1
ATOM 2065 C C . VAL A 1 267 ? -19.169 -6.764 -0.144 1.00 69.56 267 VAL A C 1
ATOM 2067 O O . VAL A 1 267 ? -19.671 -7.866 0.080 1.00 69.56 267 VAL A O 1
ATOM 2070 N N . SER A 1 268 ? -17.894 -6.610 -0.488 1.00 71.94 268 SER A N 1
ATOM 2071 C CA . SER A 1 268 ? -16.925 -7.707 -0.469 1.00 71.94 268 SER A CA 1
ATOM 2072 C C . SER A 1 268 ? -15.584 -7.220 0.053 1.00 71.94 268 SER A C 1
ATOM 2074 O O . SER A 1 268 ? -15.216 -6.082 -0.218 1.00 71.94 268 SER A O 1
ATOM 2076 N N . ILE A 1 269 ? -14.839 -8.064 0.773 1.00 77.19 269 ILE A N 1
ATOM 2077 C CA . ILE A 1 269 ? -13.483 -7.700 1.194 1.00 77.19 269 ILE A CA 1
ATOM 2078 C C . ILE A 1 269 ? -12.651 -7.265 -0.017 1.00 77.19 269 ILE A C 1
ATOM 2080 O O . ILE A 1 269 ? -12.779 -7.851 -1.107 1.00 77.19 269 ILE A O 1
ATOM 2084 N N . SER A 1 270 ? -11.839 -6.223 0.192 1.00 80.88 270 SER A N 1
ATOM 2085 C CA . SER A 1 270 ? -10.973 -5.659 -0.833 1.00 80.88 270 SER A CA 1
ATOM 2086 C C . SER A 1 270 ? -10.165 -6.760 -1.497 1.00 80.88 270 SER A C 1
ATOM 2088 O O . SER A 1 270 ? -9.618 -7.633 -0.822 1.00 80.88 270 SER A O 1
ATOM 2090 N N . SER A 1 271 ? -10.042 -6.705 -2.819 1.00 81.50 271 SER A N 1
ATOM 2091 C CA . SER A 1 271 ? -9.142 -7.609 -3.553 1.00 81.50 271 SER A CA 1
ATOM 2092 C C . SER A 1 271 ? -7.687 -7.541 -3.060 1.00 81.50 271 SER A C 1
ATOM 2094 O O . SER A 1 271 ? -6.942 -8.506 -3.211 1.00 81.50 271 SER A O 1
ATOM 2096 N N . ALA A 1 272 ? -7.283 -6.439 -2.413 1.00 85.06 272 ALA A N 1
ATOM 2097 C CA . ALA A 1 272 ? -5.974 -6.321 -1.775 1.00 85.06 272 ALA A CA 1
ATOM 2098 C C . ALA A 1 272 ? -5.785 -7.291 -0.591 1.00 85.06 272 ALA A C 1
ATOM 2100 O O . ALA A 1 272 ? -4.658 -7.712 -0.341 1.00 85.06 272 ALA A O 1
ATOM 2101 N N . LEU A 1 273 ? -6.878 -7.649 0.087 1.00 87.50 273 LEU A N 1
ATOM 2102 C CA . LEU A 1 273 ? -6.921 -8.432 1.326 1.00 87.50 273 LEU A CA 1
ATOM 2103 C C . LEU A 1 273 ? -7.584 -9.806 1.157 1.00 87.50 273 LEU A C 1
ATOM 2105 O O . LEU A 1 273 ? -7.568 -10.625 2.068 1.00 87.50 273 LEU A O 1
ATOM 2109 N N . ARG A 1 274 ? -8.238 -10.054 0.023 1.00 86.81 274 ARG A N 1
ATOM 2110 C CA . ARG A 1 274 ? -8.960 -11.303 -0.206 1.00 86.81 274 ARG A CA 1
ATOM 2111 C C . ARG A 1 274 ? -8.001 -12.487 -0.175 1.00 86.81 274 ARG A C 1
ATOM 2113 O O . ARG A 1 274 ? -7.012 -12.493 -0.897 1.00 86.81 274 ARG A O 1
ATOM 2120 N N . ASP A 1 275 ? -8.371 -13.483 0.619 1.00 88.44 275 ASP A N 1
ATOM 2121 C CA . ASP A 1 275 ? -7.644 -14.740 0.797 1.00 88.44 275 ASP A CA 1
ATOM 2122 C C . ASP A 1 275 ? -6.192 -14.529 1.260 1.00 88.44 275 ASP A C 1
ATOM 2124 O O . ASP A 1 275 ? -5.281 -15.251 0.857 1.00 88.44 275 ASP A O 1
ATOM 2128 N N . THR A 1 276 ? -5.988 -13.517 2.113 1.00 91.81 276 THR A N 1
ATOM 2129 C CA . THR A 1 276 ? -4.718 -13.225 2.787 1.00 91.81 276 THR A CA 1
ATOM 2130 C C . THR A 1 276 ? -4.878 -13.294 4.303 1.00 91.81 276 THR A C 1
ATOM 2132 O O . THR A 1 276 ? -5.977 -13.128 4.845 1.00 91.81 276 THR A O 1
ATOM 2135 N N . ASP A 1 277 ? -3.772 -13.496 5.021 1.00 91.94 277 ASP A N 1
ATOM 2136 C CA . ASP A 1 277 ? -3.800 -13.543 6.485 1.00 91.94 277 ASP A CA 1
ATOM 2137 C C . ASP A 1 277 ? -4.210 -12.210 7.113 1.00 91.94 277 ASP A C 1
ATOM 2139 O O . ASP A 1 277 ? -4.988 -12.211 8.071 1.00 91.94 277 ASP A O 1
ATOM 2143 N N . ALA A 1 278 ? -3.780 -11.090 6.523 1.00 92.25 278 ALA A N 1
ATOM 2144 C CA . ALA A 1 278 ? -4.250 -9.760 6.896 1.00 92.25 278 ALA A CA 1
ATOM 2145 C C . ALA A 1 278 ? -5.769 -9.636 6.701 1.00 92.25 278 ALA A C 1
ATOM 2147 O O . ALA A 1 278 ? -6.475 -9.155 7.585 1.00 92.25 278 ALA A O 1
ATOM 2148 N N . GLY A 1 279 ? -6.303 -10.103 5.567 1.00 89.12 279 GLY A N 1
ATOM 2149 C CA . GLY A 1 279 ? -7.739 -10.055 5.301 1.00 89.12 279 GLY A CA 1
ATOM 2150 C C . GLY A 1 279 ? -8.569 -10.881 6.273 1.00 89.12 279 GLY A C 1
ATOM 2151 O O . GLY A 1 279 ? -9.618 -10.419 6.723 1.00 89.12 279 GLY A O 1
ATOM 2152 N N . TYR A 1 280 ? -8.094 -12.071 6.643 1.00 88.31 280 TYR A N 1
ATOM 2153 C CA . TYR A 1 280 ? -8.734 -12.875 7.683 1.00 88.31 280 TYR A CA 1
ATOM 2154 C C . TYR A 1 280 ? -8.762 -12.132 9.027 1.00 88.31 280 TYR A C 1
ATOM 2156 O O . TYR A 1 280 ? -9.805 -12.091 9.679 1.00 88.31 280 TYR A O 1
ATOM 2164 N N . ALA A 1 281 ? -7.646 -11.515 9.426 1.00 90.12 281 ALA A N 1
ATOM 2165 C CA . ALA A 1 281 ? -7.561 -10.748 10.666 1.00 90.12 281 ALA A CA 1
ATOM 2166 C C . ALA A 1 281 ? -8.504 -9.532 10.669 1.00 90.12 281 ALA A C 1
ATOM 2168 O O . ALA A 1 281 ? -9.196 -9.307 11.658 1.00 90.12 281 ALA A O 1
ATOM 2169 N N . PHE A 1 282 ? -8.615 -8.801 9.552 1.00 88.50 282 PHE A N 1
ATOM 2170 C CA . PHE A 1 282 ? -9.598 -7.721 9.412 1.00 88.50 282 PHE A CA 1
ATOM 2171 C C . PHE A 1 282 ? -11.039 -8.231 9.568 1.00 88.50 282 PHE A C 1
ATOM 2173 O O . PHE A 1 282 ? -11.838 -7.610 10.261 1.00 88.50 282 PHE A O 1
ATOM 2180 N N . LEU A 1 283 ? -11.385 -9.375 8.969 1.00 83.50 283 LEU A N 1
ATOM 2181 C CA . LEU A 1 283 ? -12.726 -9.952 9.124 1.00 83.50 283 LEU A CA 1
ATOM 2182 C C . LEU A 1 283 ? -13.013 -10.395 10.558 1.00 83.50 283 LEU A C 1
ATOM 2184 O O . LEU A 1 283 ? -14.127 -10.203 11.035 1.00 83.50 283 LEU A O 1
ATOM 2188 N N . PHE A 1 284 ? -12.025 -10.981 11.232 1.00 85.00 284 PHE A N 1
ATOM 2189 C CA . PHE A 1 284 ? -12.146 -11.361 12.635 1.00 85.00 284 PHE A CA 1
ATOM 2190 C C . PHE A 1 284 ? -12.317 -10.130 13.535 1.00 85.00 284 PHE A C 1
ATOM 2192 O O . PHE A 1 284 ? -13.200 -10.101 14.384 1.00 85.00 284 PHE A O 1
ATOM 2199 N N . ALA A 1 285 ? -11.536 -9.075 13.303 1.00 88.94 285 ALA A N 1
ATOM 2200 C CA . ALA A 1 285 ? -11.621 -7.844 14.078 1.00 88.94 285 ALA A CA 1
ATOM 2201 C C . ALA A 1 285 ? -13.000 -7.163 13.987 1.00 88.94 285 ALA A C 1
ATOM 2203 O O . ALA A 1 285 ? -13.461 -6.595 14.974 1.00 88.94 285 ALA A O 1
ATOM 2204 N N . ASP A 1 286 ? -13.688 -7.256 12.843 1.00 84.25 286 ASP A N 1
ATOM 2205 C CA . ASP A 1 286 ? -15.025 -6.670 12.655 1.00 84.25 286 ASP A CA 1
ATOM 2206 C C . ASP A 1 286 ? -16.112 -7.341 13.521 1.00 84.25 286 ASP A C 1
ATOM 2208 O O . ASP A 1 286 ? -17.152 -6.733 13.777 1.00 84.25 286 ASP A O 1
ATOM 2212 N N . THR A 1 287 ? -15.897 -8.571 14.015 1.00 84.81 287 THR A N 1
ATOM 2213 C CA . THR A 1 287 ? -16.879 -9.267 14.873 1.00 84.81 287 THR A CA 1
ATOM 2214 C C . THR A 1 287 ? -16.727 -8.933 16.355 1.00 84.81 287 THR A C 1
ATOM 2216 O O . THR A 1 287 ? -17.720 -8.933 17.088 1.00 84.81 287 THR A O 1
ATOM 2219 N N . LEU A 1 288 ? -15.516 -8.579 16.793 1.00 90.00 288 LEU A N 1
ATOM 2220 C CA . LEU A 1 288 ? -15.180 -8.353 18.202 1.00 90.00 288 LEU A CA 1
ATOM 2221 C C . LEU A 1 288 ? -16.029 -7.282 18.914 1.00 90.00 288 LEU A C 1
ATOM 2223 O O . LEU A 1 288 ? -16.417 -7.520 20.060 1.00 90.00 288 LEU A O 1
ATOM 2227 N N . PRO A 1 289 ? -16.389 -6.130 18.305 1.00 90.06 289 PRO A N 1
ATOM 2228 C CA . PRO A 1 289 ? -17.130 -5.088 19.018 1.00 90.06 289 PRO A CA 1
ATOM 2229 C C . PRO A 1 289 ? -18.432 -5.585 19.656 1.00 90.06 289 PRO A C 1
ATOM 2231 O O . PRO A 1 289 ? -18.735 -5.223 20.792 1.00 90.06 289 PRO A O 1
ATOM 2234 N N . PHE A 1 290 ? -19.181 -6.442 18.957 1.00 88.88 290 PHE A N 1
ATOM 2235 C CA . PHE A 1 290 ? -20.449 -6.983 19.452 1.00 88.88 290 PHE A CA 1
ATOM 2236 C C . PHE A 1 290 ? -20.291 -8.220 20.339 1.00 88.88 290 PHE A C 1
ATOM 2238 O O . PHE A 1 290 ? -21.232 -8.570 21.044 1.00 88.88 290 PHE A O 1
ATOM 2245 N N . GLU A 1 291 ? -19.119 -8.857 20.358 1.00 89.31 291 GLU A N 1
ATOM 2246 C CA . GLU A 1 291 ? -18.802 -9.895 21.347 1.00 89.31 291 GLU A CA 1
ATOM 2247 C C . GLU A 1 291 ? -18.579 -9.285 22.739 1.00 89.31 291 GLU A C 1
ATOM 2249 O O . GLU A 1 291 ? -18.963 -9.878 23.747 1.00 89.31 291 GLU A O 1
ATOM 2254 N N . HIS A 1 292 ? -18.027 -8.069 22.792 1.00 90.62 292 HIS A N 1
ATOM 2255 C CA . HIS A 1 292 ? -17.767 -7.343 24.039 1.00 90.62 292 HIS A CA 1
ATOM 2256 C C . HIS A 1 292 ? -18.896 -6.376 24.439 1.00 90.62 292 HIS A C 1
ATOM 2258 O O . HIS A 1 292 ? -19.052 -6.058 25.622 1.00 90.62 292 HIS A O 1
ATOM 2264 N N . LEU A 1 293 ? -19.693 -5.894 23.478 1.00 88.25 293 LEU A N 1
ATOM 2265 C CA . LEU A 1 293 ? -20.734 -4.893 23.710 1.00 88.25 293 LEU A CA 1
ATOM 2266 C C . LEU A 1 293 ? -21.962 -5.130 22.808 1.00 88.25 293 LEU A C 1
ATOM 2268 O O . LEU A 1 293 ? -22.057 -4.625 21.692 1.00 88.25 293 LEU A O 1
ATOM 2272 N N . ASP A 1 294 ? -22.956 -5.853 23.333 1.00 86.12 294 ASP A N 1
ATOM 2273 C CA . ASP A 1 294 ? -24.166 -6.281 22.604 1.00 86.12 294 ASP A CA 1
ATOM 2274 C C . ASP A 1 294 ? -25.476 -5.618 23.080 1.00 86.12 294 ASP A C 1
ATOM 2276 O O . ASP A 1 294 ? -26.530 -5.755 22.459 1.00 86.12 294 ASP A O 1
ATOM 2280 N N . TYR A 1 295 ? -25.435 -4.895 24.200 1.00 88.69 295 TYR A N 1
ATOM 2281 C CA . TYR A 1 295 ? -26.637 -4.444 24.908 1.00 88.69 295 TYR A CA 1
ATOM 2282 C C . TYR A 1 295 ? -27.047 -2.996 24.597 1.00 88.69 295 TYR A C 1
ATOM 2284 O O . TYR A 1 295 ? -28.077 -2.526 25.098 1.00 88.69 295 TYR A O 1
ATOM 2292 N N . LEU A 1 296 ? -26.248 -2.249 23.827 1.00 87.19 296 LEU A N 1
ATOM 2293 C CA . LEU A 1 296 ? -26.618 -0.903 23.391 1.00 87.19 296 LEU A CA 1
ATOM 2294 C C . LEU A 1 296 ? -27.585 -0.971 22.198 1.00 87.19 296 LEU A C 1
ATOM 2296 O O . LEU A 1 296 ? -27.463 -1.853 21.355 1.00 87.19 296 LEU A O 1
ATOM 2300 N N . PRO A 1 297 ? -28.531 -0.021 22.070 1.00 85.94 297 PRO A N 1
ATOM 2301 C CA . PRO A 1 297 ? -29.446 0.032 20.932 1.00 85.94 297 PRO A CA 1
ATOM 2302 C C . PRO A 1 297 ? -28.748 0.658 19.713 1.00 85.94 297 PRO A C 1
ATOM 2304 O O . PRO A 1 297 ? -29.081 1.761 19.279 1.00 85.94 297 PRO A O 1
ATOM 2307 N N . VAL A 1 298 ? -27.732 -0.034 19.211 1.00 82.88 298 VAL A N 1
ATOM 2308 C CA . VAL A 1 298 ? -26.899 0.305 18.052 1.00 82.88 298 VAL A CA 1
ATOM 2309 C C . VAL A 1 298 ? -26.925 -0.875 17.088 1.00 82.88 298 VAL A C 1
ATOM 2311 O O . VAL A 1 298 ? -27.157 -2.010 17.494 1.00 82.88 298 VAL A O 1
ATOM 2314 N N . THR A 1 299 ? -26.755 -0.606 15.801 1.00 75.75 299 THR A N 1
ATOM 2315 C CA . THR A 1 299 ? -26.955 -1.610 14.742 1.00 75.75 299 THR A CA 1
ATOM 2316 C C . THR A 1 299 ? -25.673 -1.948 13.999 1.00 75.75 299 THR A C 1
ATOM 2318 O O . THR A 1 299 ? -25.657 -2.917 13.245 1.00 75.75 299 THR A O 1
ATOM 2321 N N . LYS A 1 300 ? -24.615 -1.148 14.178 1.00 79.88 300 LYS A N 1
ATOM 2322 C CA . LYS A 1 300 ? -23.321 -1.314 13.514 1.00 79.88 300 LYS A CA 1
ATOM 2323 C C . LYS A 1 300 ? -22.172 -0.858 14.409 1.00 79.88 300 LYS A C 1
ATOM 2325 O O . LYS A 1 300 ? -22.357 0.035 15.236 1.00 79.88 300 LYS A O 1
ATOM 2330 N N . SER A 1 301 ? -20.994 -1.419 14.177 1.00 84.62 301 SER A N 1
ATOM 2331 C CA . SER A 1 301 ? -19.709 -0.932 14.675 1.00 84.62 301 SER A CA 1
ATOM 2332 C C . SER A 1 301 ? -18.820 -0.519 13.502 1.00 84.62 301 SER A C 1
ATOM 2334 O O . SER A 1 301 ? -18.989 -1.023 12.392 1.00 84.62 301 SER A O 1
ATOM 2336 N N . VAL A 1 302 ? -17.907 0.423 13.736 1.00 86.69 302 VAL A N 1
ATOM 2337 C CA . VAL A 1 302 ? -16.807 0.758 12.827 1.00 86.69 302 VAL A CA 1
ATOM 2338 C C . VAL A 1 302 ? -15.545 1.016 13.641 1.00 86.69 302 VAL A C 1
ATOM 2340 O O . VAL A 1 302 ? -15.596 1.750 14.621 1.00 86.69 302 VAL A O 1
ATOM 2343 N N . ILE A 1 303 ? -14.425 0.456 13.216 1.00 90.06 303 ILE A N 1
ATOM 2344 C CA . ILE A 1 303 ? -13.093 0.645 13.762 1.00 90.06 303 ILE A CA 1
ATOM 2345 C C . ILE A 1 303 ? -12.344 1.594 12.833 1.00 90.06 303 ILE A C 1
ATOM 2347 O O . ILE A 1 303 ? -12.303 1.377 11.618 1.00 90.06 303 ILE A O 1
ATOM 2351 N N . VAL A 1 304 ? -11.794 2.667 13.388 1.00 90.19 304 VAL A N 1
ATOM 2352 C CA . VAL A 1 304 ? -11.037 3.664 12.627 1.00 90.19 304 VAL A CA 1
ATOM 2353 C C . VAL A 1 304 ? -9.718 3.950 13.312 1.00 90.19 304 VAL A C 1
ATOM 2355 O O . VAL A 1 304 ? -9.683 4.083 14.530 1.00 90.19 304 VAL A O 1
ATOM 2358 N N . ASP A 1 305 ? -8.644 4.076 12.545 1.00 93.62 305 ASP A N 1
ATOM 2359 C CA . ASP A 1 305 ? -7.411 4.683 13.040 1.00 93.62 305 ASP A CA 1
ATOM 2360 C C . ASP A 1 305 ? -7.657 6.160 13.372 1.00 93.62 305 ASP A C 1
ATOM 2362 O O . ASP A 1 305 ? -8.500 6.801 12.750 1.00 93.62 305 ASP A O 1
ATOM 2366 N N . THR A 1 306 ? -6.980 6.720 14.371 1.00 92.62 306 THR A N 1
ATOM 2367 C CA . THR A 1 306 ? -7.112 8.129 14.794 1.00 92.62 306 THR A CA 1
ATOM 2368 C C . THR A 1 306 ? -5.826 8.921 14.694 1.00 92.62 306 THR A C 1
ATOM 2370 O O . THR A 1 306 ? -5.894 10.122 14.448 1.00 92.62 306 THR A O 1
ATOM 2373 N N . GLY A 1 307 ? -4.688 8.245 14.785 1.00 94.50 307 GLY A N 1
ATOM 2374 C CA . GLY A 1 307 ? -3.370 8.796 14.522 1.00 94.50 307 GLY A CA 1
ATOM 2375 C C . GLY A 1 307 ? -2.343 7.673 14.506 1.00 94.50 307 GLY A C 1
ATOM 2376 O O . GLY A 1 307 ? -2.539 6.642 15.150 1.00 94.50 307 GLY A O 1
ATOM 2377 N N . VAL A 1 308 ? -1.261 7.859 13.755 1.00 97.69 308 VAL A N 1
ATOM 2378 C CA . VAL A 1 308 ? -0.147 6.909 13.719 1.00 97.69 308 VAL A CA 1
ATOM 2379 C C . VAL A 1 308 ? 1.156 7.685 13.769 1.00 97.69 308 VAL A C 1
ATOM 2381 O O . VAL A 1 308 ? 1.425 8.481 12.872 1.00 97.69 308 VAL A O 1
ATOM 2384 N N . SER A 1 309 ? 1.978 7.400 14.772 1.00 96.94 309 SER A N 1
ATOM 2385 C CA . SER A 1 309 ? 3.256 8.079 14.992 1.00 96.94 309 SER A CA 1
ATOM 2386 C C . SER A 1 309 ? 4.383 7.062 14.963 1.00 96.94 309 SER A C 1
ATOM 2388 O O . SER A 1 309 ? 4.390 6.133 15.764 1.00 96.94 309 SER A O 1
ATOM 2390 N N . TRP A 1 310 ? 5.327 7.231 14.042 1.00 95.31 310 TRP A N 1
ATOM 2391 C CA . TRP A 1 310 ? 6.520 6.402 13.897 1.00 95.31 310 TRP A CA 1
ATOM 2392 C C . TRP A 1 310 ? 7.725 7.139 14.470 1.00 95.31 310 TRP A C 1
ATOM 2394 O O . TRP A 1 310 ? 8.069 8.236 14.028 1.00 95.31 310 TRP A O 1
ATOM 2404 N N . ASN A 1 311 ? 8.381 6.513 15.441 1.00 90.62 311 ASN A N 1
ATOM 2405 C CA . ASN A 1 311 ? 9.427 7.117 16.247 1.00 90.62 311 ASN A CA 1
ATOM 2406 C C . ASN A 1 311 ? 10.670 6.224 16.305 1.00 90.62 311 ASN A C 1
ATOM 2408 O O . ASN A 1 311 ? 10.621 4.999 16.172 1.00 90.62 311 ASN A O 1
ATOM 2412 N N . ARG A 1 312 ? 11.820 6.857 16.539 1.00 87.19 312 ARG A N 1
ATOM 2413 C CA . ARG A 1 312 ? 13.072 6.144 16.802 1.00 87.19 312 ARG A CA 1
ATOM 2414 C C . ARG A 1 312 ? 13.044 5.518 18.196 1.00 87.19 312 ARG A C 1
ATOM 2416 O O . ARG A 1 312 ? 12.857 6.216 19.192 1.00 87.19 312 ARG A O 1
ATOM 2423 N N . SER A 1 313 ? 13.330 4.225 18.261 1.00 76.56 313 SER A N 1
ATOM 2424 C CA . SER A 1 313 ? 13.436 3.461 19.505 1.00 76.56 313 SER A CA 1
ATOM 2425 C C . SER A 1 313 ? 14.748 3.769 20.216 1.00 76.56 313 SER A C 1
ATOM 2427 O O . SER A 1 313 ? 15.772 3.119 20.017 1.00 76.56 313 SER A O 1
ATOM 2429 N N . GLY A 1 314 ? 14.750 4.824 21.026 1.00 68.81 314 GLY A N 1
ATOM 2430 C CA . GLY A 1 314 ? 15.934 5.254 21.766 1.00 68.81 314 GLY A CA 1
ATOM 2431 C C . GLY A 1 314 ? 17.052 5.835 20.888 1.00 68.81 314 GLY A C 1
ATOM 2432 O O . GLY A 1 314 ? 16.829 6.339 19.790 1.00 68.81 314 GLY A O 1
ATOM 2433 N N . VAL A 1 315 ? 18.278 5.831 21.426 1.00 67.06 315 VAL A N 1
ATOM 2434 C CA . VAL A 1 315 ? 19.451 6.513 20.833 1.00 67.06 315 VAL A CA 1
ATOM 2435 C C . VAL A 1 315 ? 20.287 5.579 19.944 1.00 67.06 315 VAL A C 1
ATOM 2437 O O . VAL A 1 315 ? 21.188 6.039 19.250 1.00 67.06 315 VAL A O 1
ATOM 2440 N N . ASP A 1 316 ? 20.027 4.269 19.974 1.00 74.25 316 ASP A N 1
ATOM 2441 C CA . ASP A 1 316 ? 20.789 3.285 19.202 1.00 74.25 316 ASP A CA 1
ATOM 2442 C C . ASP A 1 316 ? 20.277 3.223 17.761 1.00 74.25 316 ASP A C 1
ATOM 2444 O O . ASP A 1 316 ? 19.101 2.961 17.505 1.00 74.25 316 ASP A O 1
ATOM 2448 N N . ASP A 1 317 ? 21.184 3.450 16.811 1.00 68.94 317 ASP A N 1
ATOM 2449 C CA . ASP A 1 317 ? 20.844 3.477 15.399 1.00 68.94 317 ASP A CA 1
ATOM 2450 C C . ASP A 1 317 ? 20.476 2.109 14.805 1.00 68.94 317 ASP A C 1
ATOM 2452 O O . ASP A 1 317 ? 19.901 2.047 13.716 1.00 68.94 317 ASP A O 1
ATOM 2456 N N . SER A 1 318 ? 20.795 1.028 15.520 1.00 74.12 318 SER A N 1
ATOM 2457 C CA . SER A 1 318 ? 20.523 -0.351 15.112 1.00 74.12 318 SER A CA 1
ATOM 2458 C C . SER A 1 318 ? 19.131 -0.855 15.491 1.00 74.12 318 SER A C 1
ATOM 2460 O O . SER A 1 318 ? 18.693 -1.878 14.957 1.00 74.12 318 SER A O 1
ATOM 2462 N N . LEU A 1 319 ? 18.432 -0.155 16.390 1.00 83.19 319 LEU A N 1
ATOM 2463 C CA . LEU A 1 319 ? 17.084 -0.535 16.789 1.00 83.19 319 LEU A CA 1
ATOM 2464 C C . LEU A 1 319 ? 16.084 -0.208 15.671 1.00 83.19 319 LEU A C 1
ATOM 2466 O O . LEU A 1 319 ? 16.237 0.810 14.981 1.00 83.19 319 LEU A O 1
ATOM 2470 N N . PRO A 1 320 ? 15.082 -1.082 15.449 1.00 88.19 320 PRO A N 1
ATOM 2471 C CA . PRO A 1 320 ? 14.039 -0.797 14.480 1.00 88.19 320 PRO A CA 1
ATOM 2472 C C . PRO A 1 320 ? 13.249 0.446 14.900 1.00 88.19 320 PRO A C 1
ATOM 2474 O O . PRO A 1 320 ? 13.309 0.860 16.053 1.00 88.19 320 PRO A O 1
ATOM 2477 N N . LEU A 1 321 ? 12.511 1.050 13.970 1.00 91.81 321 LEU A N 1
ATOM 2478 C CA . LEU A 1 321 ? 11.483 2.012 14.364 1.00 91.81 321 LEU A CA 1
ATOM 2479 C C . LEU A 1 321 ? 10.385 1.307 15.164 1.00 91.81 321 LEU A C 1
ATOM 2481 O O . LEU A 1 321 ? 10.022 0.165 14.874 1.00 91.81 321 LEU A O 1
ATOM 2485 N N . GLU A 1 322 ? 9.820 2.039 16.109 1.00 94.12 322 GLU A N 1
ATOM 2486 C CA . GLU A 1 322 ? 8.579 1.697 16.788 1.00 94.12 322 GLU A CA 1
ATOM 2487 C C . GLU A 1 322 ? 7.512 2.697 16.354 1.00 94.12 322 GLU A C 1
ATOM 2489 O O . GLU A 1 322 ? 7.793 3.816 15.922 1.00 94.12 322 GLU A O 1
ATOM 2494 N N . PHE A 1 323 ? 6.264 2.283 16.453 1.00 95.69 323 PHE A N 1
ATOM 2495 C CA . PHE A 1 323 ? 5.119 3.133 16.222 1.00 95.69 323 PHE A CA 1
ATOM 2496 C C . PHE A 1 323 ? 4.037 2.949 17.278 1.00 95.69 323 PHE A C 1
ATOM 2498 O O . PHE A 1 323 ? 3.889 1.884 17.886 1.00 95.69 323 PHE A O 1
ATOM 2505 N N . GLU A 1 324 ? 3.255 4.007 17.426 1.00 97.44 324 GLU A N 1
ATOM 2506 C CA . GLU A 1 324 ? 2.016 4.032 18.185 1.00 97.44 324 GLU A CA 1
ATOM 2507 C C . GLU A 1 324 ? 0.855 4.212 17.206 1.00 97.44 324 GLU A C 1
ATOM 2509 O O . GLU A 1 324 ? 0.969 4.915 16.197 1.00 97.44 324 GLU A O 1
ATOM 2514 N N . THR A 1 325 ? -0.261 3.537 17.457 1.00 98.25 325 THR A N 1
ATOM 2515 C CA . THR A 1 325 ? -1.479 3.672 16.652 1.00 98.25 325 THR A CA 1
ATOM 2516 C C . THR A 1 325 ? -2.661 3.944 17.559 1.00 98.25 325 THR A C 1
ATOM 2518 O O . THR A 1 325 ? -3.146 3.049 18.250 1.00 98.25 325 THR A O 1
ATOM 2521 N N . GLY A 1 326 ? -3.138 5.183 17.523 1.00 98.00 326 GLY A N 1
ATOM 2522 C CA . GLY A 1 326 ? -4.435 5.539 18.069 1.00 98.00 326 GLY A CA 1
ATOM 2523 C C . GLY A 1 326 ? -5.534 4.963 17.184 1.00 98.00 326 GLY A C 1
ATOM 2524 O O . GLY A 1 326 ? -5.450 5.031 15.953 1.00 98.00 326 GLY A O 1
ATOM 2525 N N . PHE A 1 327 ? -6.570 4.394 17.789 1.00 96.44 327 PHE A N 1
ATOM 2526 C CA . PHE A 1 327 ? -7.754 3.944 17.070 1.00 96.44 327 PHE A CA 1
ATOM 2527 C C . PHE A 1 327 ? -9.013 4.035 17.933 1.00 96.44 327 PHE A C 1
ATOM 2529 O O . PHE A 1 327 ? -8.972 4.102 19.159 1.00 96.44 327 PHE A O 1
ATOM 2536 N N . GLU A 1 328 ? -10.163 4.029 17.272 1.00 95.44 328 GLU A N 1
ATOM 2537 C CA . GLU A 1 328 ? -11.472 4.094 17.901 1.00 95.44 328 GLU A CA 1
ATOM 2538 C C . GLU A 1 328 ? -12.365 2.951 17.436 1.00 95.44 328 GLU A C 1
ATOM 2540 O O . GLU A 1 328 ? -12.446 2.664 16.241 1.00 95.44 328 GLU A O 1
ATOM 2545 N N . VAL A 1 329 ? -13.134 2.382 18.365 1.00 93.75 329 VAL A N 1
ATOM 2546 C CA . VAL A 1 329 ? -14.279 1.517 18.060 1.00 93.75 329 VAL A CA 1
ATOM 2547 C C . VAL A 1 329 ? -15.563 2.317 18.251 1.00 93.75 329 VAL A C 1
ATOM 2549 O O . VAL A 1 329 ? -15.960 2.651 19.369 1.00 93.75 329 VAL A O 1
ATOM 2552 N N . ARG A 1 330 ? -16.232 2.632 17.144 1.00 90.44 330 ARG A N 1
ATOM 2553 C CA . ARG A 1 330 ? -17.443 3.455 17.094 1.00 90.44 330 ARG A CA 1
ATOM 2554 C C . ARG A 1 330 ? -18.682 2.597 16.914 1.00 90.44 330 ARG A C 1
ATOM 2556 O O . ARG A 1 330 ? -18.816 1.885 15.927 1.00 90.44 330 ARG A O 1
ATOM 2563 N N . PHE A 1 331 ? -19.644 2.745 17.811 1.00 87.94 331 PHE A N 1
ATOM 2564 C CA . PHE A 1 331 ? -20.958 2.121 17.724 1.00 87.9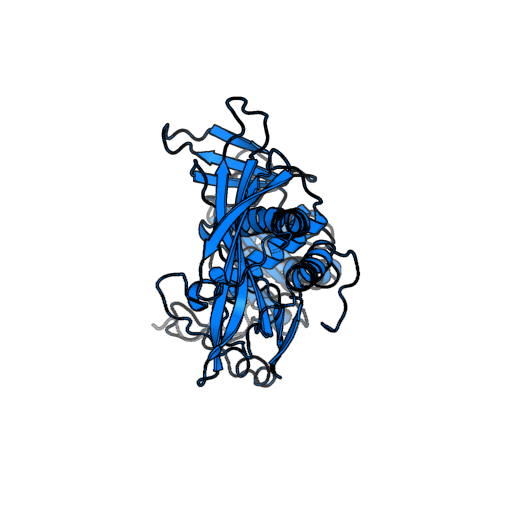4 331 PHE A CA 1
ATOM 2565 C C . PHE A 1 331 ? -21.969 3.103 17.139 1.00 87.94 331 PHE A C 1
ATOM 2567 O O . PHE A 1 331 ? -22.184 4.201 17.668 1.00 87.94 331 PHE A O 1
ATOM 2574 N N . LEU A 1 332 ? -22.600 2.704 16.039 1.00 83.50 332 LEU A N 1
ATOM 2575 C CA . LEU A 1 332 ? -23.397 3.569 15.181 1.00 83.50 332 LEU A CA 1
ATOM 2576 C C . LEU A 1 332 ? -24.881 3.185 15.186 1.00 83.50 332 LEU A C 1
ATOM 2578 O O . LEU A 1 332 ? -25.265 2.023 15.340 1.00 83.50 332 LEU A O 1
ATOM 2582 N N . SER A 1 333 ? -25.730 4.182 14.948 1.00 80.69 333 SER A N 1
ATOM 2583 C CA . SER A 1 333 ? -27.146 3.980 14.625 1.00 80.69 333 SER A CA 1
ATOM 2584 C C . SER A 1 333 ? -27.645 5.037 13.644 1.00 80.69 333 SER A C 1
ATOM 2586 O O . SER A 1 333 ? -27.177 6.177 13.702 1.00 80.69 333 SER A O 1
ATOM 2588 N N . ALA A 1 334 ? -28.676 4.705 12.879 1.00 72.19 334 ALA A N 1
ATOM 2589 C CA . ALA A 1 334 ? -29.450 5.626 12.062 1.00 72.19 334 ALA A CA 1
ATOM 2590 C C . ALA A 1 334 ? -30.019 6.793 12.864 1.00 72.19 334 ALA A C 1
ATOM 2592 O O . ALA A 1 334 ? -30.546 6.612 13.969 1.00 72.19 334 ALA A O 1
ATOM 2593 N N . ASP A 1 335 ? -30.052 7.971 12.257 1.00 66.19 335 ASP A N 1
ATOM 2594 C CA . ASP A 1 335 ? -31.104 8.938 12.552 1.00 66.19 335 ASP A CA 1
ATOM 2595 C C . ASP A 1 335 ? -32.334 8.761 11.642 1.00 66.19 335 ASP A C 1
ATOM 2597 O O . ASP A 1 335 ? -32.408 7.863 10.799 1.00 66.19 335 ASP A O 1
ATOM 2601 N N . SER A 1 336 ? -33.334 9.632 11.809 1.00 62.09 336 SER A N 1
ATOM 2602 C CA . SER A 1 336 ? -34.560 9.617 11.001 1.00 62.09 336 SER A CA 1
ATOM 2603 C C . SER A 1 336 ? -34.326 9.890 9.510 1.00 62.09 336 SER A C 1
ATOM 2605 O O . SER A 1 336 ? -35.220 9.632 8.707 1.00 62.09 336 SER A O 1
ATOM 2607 N N . MET A 1 337 ? -33.147 10.395 9.137 1.00 58.56 337 MET A N 1
ATOM 2608 C CA . MET A 1 337 ? -32.716 10.631 7.758 1.00 58.56 337 MET A CA 1
ATOM 2609 C C . MET A 1 337 ? -31.787 9.524 7.236 1.00 58.56 337 MET A C 1
ATOM 2611 O O . MET A 1 337 ? -31.319 9.622 6.105 1.00 58.56 337 MET A O 1
ATOM 2615 N N . ARG A 1 338 ? -31.572 8.448 8.013 1.00 64.19 338 ARG A N 1
ATOM 2616 C CA . ARG A 1 338 ? -30.651 7.336 7.708 1.00 64.19 338 ARG A CA 1
ATOM 2617 C C . ARG A 1 338 ? -29.189 7.770 7.597 1.00 64.19 338 ARG A C 1
ATOM 2619 O O . ARG A 1 338 ? -28.423 7.167 6.847 1.00 64.19 338 ARG A O 1
ATOM 2626 N N . ILE A 1 339 ? -28.796 8.809 8.324 1.00 65.00 339 ILE A N 1
ATOM 2627 C CA . ILE A 1 339 ? -27.393 9.194 8.475 1.00 65.00 339 ILE A CA 1
ATOM 2628 C C . ILE A 1 339 ? -26.816 8.404 9.651 1.00 65.00 339 ILE A C 1
ATOM 2630 O O . ILE A 1 339 ? -27.447 8.305 10.708 1.00 65.00 339 ILE A O 1
ATOM 2634 N N . ALA A 1 340 ? -25.637 7.808 9.462 1.00 71.94 340 ALA A N 1
ATOM 2635 C CA . ALA A 1 340 ? -24.969 7.065 10.526 1.00 71.94 340 ALA A CA 1
ATOM 2636 C C . ALA A 1 340 ? -24.516 8.031 11.622 1.00 71.94 340 ALA A C 1
ATOM 2638 O O . ALA A 1 340 ? -23.742 8.932 11.340 1.00 71.94 340 ALA A O 1
ATOM 2639 N N . GLN A 1 341 ? -24.967 7.845 12.863 1.00 76.62 341 GLN A N 1
ATOM 2640 C CA . GLN A 1 341 ? -24.537 8.654 14.005 1.00 76.62 341 GLN A CA 1
ATOM 2641 C C . GLN A 1 341 ? -23.751 7.819 15.005 1.00 76.62 341 GLN A C 1
ATOM 2643 O O . GLN A 1 341 ? -24.261 6.804 15.488 1.00 76.62 341 GLN A O 1
ATOM 2648 N N . THR A 1 342 ? -22.563 8.299 15.383 1.00 85.12 342 THR A N 1
ATOM 2649 C CA . THR A 1 342 ? -21.801 7.740 16.502 1.00 85.12 342 THR A CA 1
ATOM 2650 C C . THR A 1 342 ? -22.577 7.934 17.795 1.00 85.12 342 THR A C 1
ATOM 2652 O O . THR A 1 342 ? -22.890 9.049 18.216 1.00 85.12 342 THR A O 1
ATOM 2655 N N . ARG A 1 343 ? -22.958 6.819 18.412 1.00 87.88 343 ARG A N 1
ATOM 2656 C CA . ARG A 1 343 ? -23.650 6.801 19.702 1.00 87.88 343 ARG A CA 1
ATOM 2657 C C . ARG A 1 343 ? -22.680 6.634 20.855 1.00 87.88 343 ARG A C 1
ATOM 2659 O O . ARG A 1 343 ? -22.919 7.207 21.916 1.00 87.88 343 ARG A O 1
ATOM 2666 N N . LEU A 1 344 ? -21.624 5.872 20.627 1.00 92.56 344 LEU A N 1
ATOM 2667 C CA . LEU A 1 344 ? -20.523 5.640 21.542 1.00 92.56 344 LEU A CA 1
ATOM 2668 C C . LEU A 1 344 ? -19.258 5.453 20.706 1.00 92.56 344 LEU A C 1
ATOM 2670 O O . LEU A 1 344 ? -19.315 4.768 19.687 1.00 92.56 344 LEU A O 1
ATOM 2674 N N . ALA A 1 345 ? -18.148 6.012 21.158 1.00 94.19 345 ALA A N 1
ATOM 2675 C CA . ALA A 1 345 ? -16.814 5.662 20.703 1.00 94.19 345 ALA A CA 1
ATOM 2676 C C . ALA A 1 345 ? -15.973 5.252 21.913 1.00 94.19 345 ALA A C 1
ATOM 2678 O O . ALA A 1 345 ? -16.088 5.869 22.974 1.00 94.19 345 ALA A O 1
ATOM 2679 N N . LEU A 1 346 ? -15.184 4.196 21.747 1.00 96.69 346 LEU A N 1
ATOM 2680 C CA . LEU A 1 346 ? -14.161 3.755 22.688 1.00 96.69 346 LEU A CA 1
ATOM 2681 C C . LEU A 1 346 ? -12.802 4.032 22.047 1.00 96.69 346 LEU A C 1
ATOM 2683 O O . LEU A 1 346 ? -12.584 3.609 20.912 1.00 96.69 346 LEU A O 1
ATOM 2687 N N . GLU A 1 347 ? -11.939 4.754 22.749 1.00 97.69 347 GLU A N 1
ATOM 2688 C CA . GLU A 1 347 ? -10.625 5.195 22.280 1.00 97.69 347 GLU A CA 1
ATOM 2689 C C . GLU A 1 347 ? -9.533 4.295 22.845 1.00 97.69 347 GLU A C 1
ATOM 2691 O O . GLU A 1 347 ? -9.546 3.946 24.031 1.00 97.69 347 GLU A O 1
ATOM 2696 N N . TYR A 1 348 ? -8.587 3.941 21.985 1.00 98.50 348 TYR A N 1
ATOM 2697 C CA . TYR A 1 348 ? -7.496 3.033 22.285 1.00 98.50 348 TYR A CA 1
ATOM 2698 C C . TYR A 1 348 ? -6.190 3.527 21.672 1.00 98.50 348 TYR A C 1
ATOM 2700 O O . TYR A 1 348 ? -6.187 4.191 20.635 1.00 98.50 348 TYR A O 1
ATOM 2708 N N . GLU A 1 349 ? -5.081 3.115 22.273 1.00 98.44 349 GLU A N 1
ATOM 2709 C CA . GLU A 1 349 ? -3.734 3.316 21.753 1.00 98.44 349 GLU A CA 1
ATOM 2710 C C . GLU A 1 349 ? -2.980 1.985 21.760 1.00 98.44 349 GLU A C 1
ATOM 2712 O O . GLU A 1 349 ? -2.902 1.300 22.780 1.00 98.44 349 GLU A O 1
ATOM 2717 N N . TYR A 1 350 ? -2.451 1.597 20.604 1.00 98.38 350 TYR A N 1
ATOM 2718 C CA . TYR A 1 350 ? -1.545 0.464 20.452 1.00 98.38 350 TYR A CA 1
ATOM 2719 C C . TYR A 1 350 ? -0.098 0.943 20.465 1.00 98.38 350 TYR A C 1
ATOM 2721 O O . TYR A 1 350 ? 0.239 1.857 19.718 1.00 98.38 350 TYR A O 1
ATOM 2729 N N . ASP A 1 351 ? 0.751 0.271 21.235 1.00 96.75 351 ASP A N 1
ATOM 2730 C CA . ASP A 1 351 ? 2.199 0.474 21.249 1.00 96.75 351 ASP A CA 1
ATOM 2731 C C . ASP A 1 351 ? 2.900 -0.762 20.664 1.00 96.75 351 ASP A C 1
ATOM 2733 O O . ASP A 1 351 ? 2.820 -1.866 21.212 1.00 96.75 351 ASP A O 1
ATOM 2737 N N . SER A 1 352 ? 3.605 -0.580 19.546 1.00 95.38 352 SER A N 1
ATOM 2738 C CA . SER A 1 352 ? 4.330 -1.662 18.864 1.00 95.38 352 SER A CA 1
ATOM 2739 C C . SER A 1 352 ? 5.546 -2.191 19.632 1.00 95.38 352 SER A C 1
ATOM 2741 O O . SER A 1 352 ? 5.927 -3.341 19.410 1.00 95.38 352 SER A O 1
ATOM 2743 N N . ALA A 1 353 ? 6.130 -1.404 20.542 1.00 91.75 353 ALA A N 1
ATOM 2744 C CA . ALA A 1 353 ? 7.290 -1.808 21.333 1.00 91.75 353 ALA A CA 1
ATOM 2745 C C . ALA A 1 353 ? 6.904 -2.887 22.350 1.00 91.75 353 ALA A C 1
ATOM 2747 O O . ALA A 1 353 ? 7.577 -3.910 22.503 1.00 91.75 353 ALA A O 1
ATOM 2748 N N . SER A 1 354 ? 5.786 -2.662 23.045 1.00 93.00 354 SER A N 1
ATOM 2749 C CA . SER A 1 354 ? 5.230 -3.603 24.019 1.00 93.00 354 SER A CA 1
ATOM 2750 C C . SER A 1 354 ? 4.269 -4.622 23.400 1.00 93.00 354 SER A C 1
ATOM 2752 O O . SER A 1 354 ? 4.033 -5.680 23.988 1.00 93.00 354 SER A O 1
ATOM 2754 N N . GLY A 1 355 ? 3.704 -4.317 22.229 1.00 93.94 355 GLY A N 1
ATOM 2755 C CA . GLY A 1 355 ? 2.648 -5.099 21.591 1.00 93.94 355 GLY A CA 1
ATOM 2756 C C . GLY A 1 355 ? 1.309 -5.022 22.330 1.00 93.94 355 GLY A C 1
ATOM 2757 O O . GLY A 1 355 ? 0.472 -5.909 22.157 1.00 93.94 355 GLY A O 1
ATOM 2758 N N . THR A 1 356 ? 1.113 -4.010 23.180 1.00 96.38 356 THR A N 1
ATOM 2759 C CA . THR A 1 356 ? -0.074 -3.883 24.035 1.00 96.38 356 THR A CA 1
ATOM 2760 C C . THR A 1 356 ? -1.018 -2.794 23.539 1.00 96.38 356 THR A C 1
ATOM 2762 O O . THR A 1 356 ? -0.611 -1.866 22.845 1.00 96.38 356 THR A O 1
ATOM 2765 N N . VAL A 1 357 ? -2.300 -2.931 23.889 1.00 98.25 357 VAL A N 1
ATOM 2766 C CA . VAL A 1 357 ? -3.329 -1.916 23.646 1.00 98.25 357 VAL A CA 1
ATOM 2767 C C . VAL A 1 357 ? -3.789 -1.363 24.983 1.00 98.25 357 VAL A C 1
ATOM 2769 O O . VAL A 1 357 ? -4.155 -2.122 25.884 1.00 98.25 357 VAL A O 1
ATOM 2772 N N . ARG A 1 358 ? -3.788 -0.040 25.094 1.00 97.75 358 ARG A N 1
ATOM 2773 C CA . ARG A 1 358 ? -4.297 0.716 26.232 1.00 97.75 358 ARG A CA 1
ATOM 2774 C C . ARG A 1 358 ? -5.640 1.334 25.866 1.00 97.75 358 ARG A C 1
ATOM 2776 O O . ARG A 1 358 ? -5.835 1.783 24.743 1.00 97.75 358 ARG A O 1
ATOM 2783 N N . TYR A 1 359 ? -6.570 1.324 26.813 1.00 97.62 359 TYR A N 1
ATOM 2784 C CA . TYR A 1 359 ? -7.818 2.069 26.712 1.00 97.62 359 TYR A CA 1
ATOM 2785 C C . TYR A 1 359 ? -7.617 3.503 27.219 1.00 97.62 359 TYR A C 1
ATOM 2787 O O . TYR A 1 359 ? -7.095 3.713 28.319 1.00 97.62 359 TYR A O 1
ATOM 2795 N N . ASP A 1 360 ? -8.055 4.479 26.429 1.00 96.06 360 ASP A N 1
ATOM 2796 C CA . ASP A 1 360 ? -7.720 5.893 26.625 1.00 96.06 360 ASP A CA 1
ATOM 2797 C C . ASP A 1 360 ? -8.919 6.711 27.088 1.00 96.06 360 ASP A C 1
ATOM 2799 O O . ASP A 1 360 ? -8.795 7.600 27.935 1.00 96.06 360 ASP A O 1
ATOM 2803 N N . GLY A 1 361 ? -10.101 6.383 26.574 1.00 95.69 361 GLY A N 1
ATOM 2804 C CA . GLY A 1 361 ? -11.271 7.211 26.782 1.00 95.69 361 GLY A CA 1
ATOM 2805 C C . GLY A 1 361 ? -12.511 6.706 26.068 1.00 95.69 361 GLY A C 1
ATOM 2806 O O . GLY A 1 361 ? -12.518 5.696 25.365 1.00 95.69 361 GLY A O 1
ATOM 2807 N N . ASN A 1 362 ? -13.609 7.416 26.294 1.00 95.81 362 ASN A N 1
ATOM 2808 C CA . ASN A 1 362 ? -14.832 7.224 25.540 1.00 95.81 362 ASN A CA 1
ATOM 2809 C C . ASN A 1 362 ? -15.580 8.543 25.381 1.00 95.81 362 ASN A C 1
ATOM 2811 O O . ASN A 1 362 ? -15.494 9.443 26.217 1.00 95.81 362 ASN A O 1
ATOM 2815 N N . TRP A 1 363 ? -16.373 8.626 24.320 1.00 95.12 363 TRP A N 1
ATOM 2816 C CA . TRP A 1 363 ? -17.255 9.760 24.080 1.00 95.12 363 TRP A CA 1
ATOM 2817 C C . TRP A 1 363 ? -18.551 9.331 23.392 1.00 95.12 363 TRP A C 1
ATOM 2819 O O . TRP A 1 363 ? -18.734 8.193 22.950 1.00 95.12 363 TRP A O 1
ATOM 2829 N N . GLY A 1 364 ? -19.508 10.256 23.346 1.00 90.88 364 GLY A N 1
ATOM 2830 C CA . GLY A 1 364 ? -20.800 10.060 22.698 1.00 90.88 364 GLY A CA 1
ATOM 2831 C C . GLY A 1 364 ? -21.979 9.922 23.661 1.00 90.88 364 GLY A C 1
ATOM 2832 O O . GLY A 1 364 ? -21.867 9.823 24.883 1.00 90.88 364 GLY A O 1
ATOM 2833 N N . ARG A 1 365 ? -23.185 9.935 23.087 1.00 89.56 365 ARG A N 1
ATOM 2834 C CA . ARG A 1 365 ? -24.446 10.020 23.842 1.00 89.56 365 ARG A CA 1
ATOM 2835 C C . ARG A 1 365 ? -24.703 8.812 24.751 1.00 89.56 365 ARG A C 1
ATOM 2837 O O . ARG A 1 365 ? -25.494 8.921 25.690 1.00 89.56 365 ARG A O 1
ATOM 2844 N N . TYR A 1 366 ? -24.116 7.655 24.451 1.00 93.25 366 TYR A N 1
ATOM 2845 C CA . TYR A 1 366 ? -24.333 6.403 25.180 1.00 93.25 366 TYR A CA 1
ATOM 2846 C C . TYR A 1 366 ? -23.215 6.055 26.166 1.00 93.25 366 TYR A C 1
ATOM 2848 O O . TYR A 1 366 ? -23.304 4.999 26.783 1.00 93.25 366 TYR A O 1
ATOM 2856 N N . VAL A 1 367 ? -22.253 6.949 26.417 1.00 93.06 367 VAL A N 1
ATOM 2857 C CA . VAL A 1 367 ? -21.224 6.755 27.459 1.00 93.06 367 VAL A CA 1
ATOM 2858 C C . VAL A 1 367 ? -21.844 6.408 28.814 1.00 93.06 367 VAL A C 1
ATOM 2860 O O . VAL A 1 367 ? -21.500 5.401 29.417 1.00 93.06 367 VAL A O 1
ATOM 2863 N N . SER A 1 368 ? -22.860 7.161 29.248 1.00 92.12 368 SER A N 1
ATOM 2864 C CA . SER A 1 368 ? -23.577 6.904 30.514 1.00 92.12 368 SER A CA 1
ATOM 2865 C C . SER A 1 368 ? -24.334 5.569 30.574 1.00 92.12 368 SER A C 1
ATOM 2867 O O . SER A 1 368 ? -24.865 5.210 31.621 1.00 92.12 368 SER A O 1
ATOM 2869 N N . ARG A 1 369 ? -24.435 4.849 29.450 1.00 93.19 369 ARG A N 1
ATOM 2870 C CA . ARG A 1 369 ? -25.079 3.533 29.354 1.00 93.19 369 ARG A CA 1
ATOM 2871 C C . ARG A 1 369 ? -24.074 2.386 29.382 1.00 93.19 369 ARG A C 1
ATOM 2873 O O . ARG A 1 369 ? -24.507 1.234 29.372 1.00 93.19 369 ARG A O 1
ATOM 2880 N N . LEU A 1 370 ? -22.773 2.674 29.385 1.00 92.62 370 LEU A N 1
ATOM 2881 C CA . LEU A 1 370 ? -21.748 1.661 29.588 1.00 92.62 370 LEU A CA 1
ATOM 2882 C C . LEU A 1 370 ? -21.911 1.032 30.971 1.00 92.62 370 LEU A C 1
ATOM 2884 O O . LEU A 1 370 ? -22.096 1.729 31.968 1.00 92.62 370 LEU A O 1
ATOM 2888 N N . ARG A 1 371 ? -21.893 -0.301 31.022 1.00 91.94 371 ARG A N 1
ATOM 2889 C CA . ARG A 1 371 ? -21.933 -1.038 32.286 1.00 91.94 371 ARG A CA 1
ATOM 2890 C C . ARG A 1 371 ? -20.528 -1.056 32.875 1.00 91.94 371 ARG A C 1
ATOM 2892 O O . ARG A 1 371 ? -19.565 -1.181 32.126 1.00 91.94 371 ARG A O 1
ATOM 2899 N N . GLU A 1 372 ? -20.408 -1.041 34.198 1.00 87.12 372 GLU A N 1
ATOM 2900 C CA . GLU A 1 372 ? -19.108 -1.234 34.867 1.00 87.12 372 GLU A CA 1
ATOM 2901 C C . GLU A 1 372 ? -18.459 -2.581 34.506 1.00 87.12 372 GLU A C 1
ATOM 2903 O O . GLU A 1 372 ? -17.244 -2.707 34.524 1.00 87.12 372 GLU A O 1
ATOM 2908 N N . SER A 1 373 ? -19.263 -3.583 34.134 1.00 88.81 373 SER A N 1
ATOM 2909 C CA . SER A 1 373 ? -18.798 -4.906 33.706 1.00 88.81 373 SER A CA 1
ATOM 2910 C C . SER A 1 373 ? -18.395 -4.991 32.227 1.00 88.81 373 SER A C 1
ATOM 2912 O O . SER A 1 373 ? -18.240 -6.100 31.724 1.00 88.81 373 SER A O 1
ATOM 2914 N N . THR A 1 374 ? -18.353 -3.875 31.493 1.00 92.00 374 THR A N 1
ATOM 2915 C CA . THR A 1 374 ? -17.982 -3.884 30.068 1.00 92.00 374 THR A CA 1
ATOM 2916 C C . THR A 1 374 ? -16.489 -4.148 29.951 1.00 92.00 374 THR A C 1
ATOM 2918 O O . THR A 1 374 ? -15.691 -3.376 30.476 1.00 92.00 374 THR A O 1
ATOM 2921 N N . ASP A 1 375 ? -16.117 -5.220 29.259 1.00 94.19 375 ASP A N 1
ATOM 2922 C CA . ASP A 1 375 ? -14.719 -5.606 29.069 1.00 94.19 375 ASP A CA 1
ATOM 2923 C C . ASP A 1 375 ? -14.068 -4.790 27.941 1.00 94.19 375 ASP A C 1
ATOM 2925 O O . ASP A 1 375 ? -13.879 -5.271 26.821 1.00 94.19 375 ASP A O 1
ATOM 2929 N N . VAL A 1 376 ? -13.796 -3.513 28.229 1.00 95.00 376 VAL A N 1
ATOM 2930 C CA . VAL A 1 376 ? -13.157 -2.584 27.284 1.00 95.00 376 VAL A CA 1
ATOM 2931 C C . VAL A 1 376 ? -11.704 -2.960 27.007 1.00 95.00 376 VAL A C 1
ATOM 2933 O O . VAL A 1 376 ? -11.255 -2.789 25.874 1.00 95.00 376 VAL A O 1
ATOM 2936 N N . ASP A 1 377 ? -11.009 -3.516 28.001 1.00 95.06 377 ASP A N 1
ATOM 2937 C CA . ASP A 1 377 ? -9.617 -3.949 27.885 1.00 95.06 377 ASP A CA 1
ATOM 2938 C C . ASP A 1 377 ? -9.507 -5.198 27.003 1.00 95.06 377 ASP A C 1
ATOM 2940 O O . ASP A 1 377 ? -8.649 -5.253 26.123 1.00 95.06 377 ASP A O 1
ATOM 2944 N N . GLY A 1 378 ? -10.406 -6.176 27.171 1.00 96.06 378 GLY A N 1
ATOM 2945 C CA . GLY A 1 378 ? -10.465 -7.361 26.316 1.00 96.06 378 GLY A CA 1
ATOM 2946 C C . GLY A 1 378 ? -10.765 -7.027 24.855 1.00 96.06 378 GLY A C 1
ATOM 2947 O O . GLY A 1 378 ? -10.117 -7.582 23.965 1.00 96.06 378 GLY A O 1
ATOM 2948 N N . LEU A 1 379 ? -11.668 -6.069 24.599 1.00 95.94 379 LEU A N 1
ATOM 2949 C CA . LEU A 1 379 ? -11.923 -5.571 23.243 1.00 95.94 379 LEU A CA 1
ATOM 2950 C C . LEU A 1 379 ? -10.662 -4.936 22.640 1.00 95.94 379 LEU A C 1
ATOM 2952 O O . LEU A 1 379 ? -10.296 -5.258 21.511 1.00 95.94 379 LEU A O 1
ATOM 2956 N N . GLY A 1 380 ? -9.981 -4.068 23.395 1.00 96.25 380 GLY A N 1
ATOM 2957 C CA . GLY A 1 380 ? -8.734 -3.438 22.959 1.00 96.25 380 GLY A CA 1
ATOM 2958 C C . GLY A 1 380 ? -7.647 -4.469 22.649 1.00 96.25 380 GLY A C 1
ATOM 2959 O O . GLY A 1 380 ? -7.068 -4.452 21.564 1.00 96.25 380 GLY A O 1
ATOM 2960 N N . ALA A 1 381 ? -7.424 -5.425 23.553 1.00 96.81 381 ALA A N 1
ATOM 2961 C CA . ALA A 1 381 ? -6.446 -6.497 23.375 1.00 96.81 381 ALA A CA 1
ATOM 2962 C C . ALA A 1 381 ? -6.750 -7.377 22.149 1.00 96.81 381 ALA A C 1
ATOM 2964 O O . ALA A 1 381 ? -5.832 -7.739 21.412 1.00 96.81 381 ALA A O 1
ATOM 2965 N N . GLY A 1 382 ? -8.027 -7.679 21.888 1.00 95.81 382 GLY A N 1
ATOM 2966 C CA . GLY A 1 382 ? -8.455 -8.416 20.696 1.00 95.81 382 GLY A CA 1
ATOM 2967 C C . GLY A 1 382 ? -8.180 -7.679 19.378 1.00 95.81 382 GLY A C 1
ATOM 2968 O O . GLY A 1 382 ? -8.043 -8.317 18.336 1.00 95.81 382 GLY A O 1
ATOM 2969 N N . LEU A 1 383 ? -8.042 -6.350 19.421 1.00 96.31 383 LEU A N 1
ATOM 2970 C CA . LEU A 1 383 ? -7.789 -5.490 18.262 1.00 96.31 383 LEU A CA 1
ATOM 2971 C C . LEU A 1 383 ? -6.313 -5.113 18.063 1.00 96.31 383 LEU A C 1
ATOM 2973 O O . LEU A 1 383 ? -5.997 -4.399 17.111 1.00 96.31 383 LEU A O 1
ATOM 2977 N N . ALA A 1 384 ? -5.396 -5.628 18.889 1.00 97.00 384 ALA A N 1
ATOM 2978 C CA . ALA A 1 384 ? -3.965 -5.322 18.802 1.00 97.00 384 ALA A CA 1
ATOM 2979 C C . ALA A 1 384 ? -3.364 -5.626 17.417 1.00 97.00 384 ALA A C 1
ATOM 2981 O O . ALA A 1 384 ? -2.590 -4.836 16.879 1.00 97.00 384 ALA A O 1
ATOM 2982 N N . GLU A 1 385 ? -3.751 -6.748 16.802 1.00 95.56 385 GLU A N 1
ATOM 2983 C CA . GLU A 1 385 ? -3.271 -7.115 15.465 1.00 95.56 385 GLU A CA 1
ATOM 2984 C C . GLU A 1 385 ? -3.747 -6.125 14.391 1.00 95.56 385 GLU A C 1
ATOM 2986 O O . GLU A 1 385 ? -2.970 -5.729 13.523 1.00 95.56 385 GLU A O 1
ATOM 2991 N N . LEU A 1 386 ? -5.001 -5.674 14.476 1.00 94.81 386 LEU A N 1
ATOM 2992 C CA . LEU A 1 386 ? -5.551 -4.681 13.558 1.00 94.81 386 LEU A CA 1
ATOM 2993 C C . LEU A 1 386 ? -4.874 -3.317 13.726 1.00 94.81 386 LEU A C 1
ATOM 2995 O O . LEU A 1 386 ? -4.554 -2.674 12.728 1.00 94.81 386 LEU A O 1
ATOM 2999 N N . ALA A 1 387 ? -4.620 -2.890 14.963 1.00 96.44 387 ALA A N 1
ATOM 3000 C CA . ALA A 1 387 ? -3.923 -1.638 15.239 1.00 96.44 387 ALA A CA 1
ATOM 3001 C C . ALA A 1 387 ? -2.472 -1.667 14.720 1.00 96.44 387 ALA A C 1
ATOM 3003 O O . ALA A 1 387 ? -2.013 -0.711 14.096 1.00 96.44 387 ALA A O 1
ATOM 3004 N N . ARG A 1 388 ? -1.785 -2.808 14.851 1.00 97.19 388 ARG A N 1
ATOM 3005 C CA . ARG A 1 388 ? -0.473 -3.043 14.229 1.00 97.19 388 ARG A CA 1
ATOM 3006 C C . ARG A 1 388 ? -0.519 -2.901 12.703 1.00 97.19 388 ARG A C 1
ATOM 3008 O O . ARG A 1 388 ? 0.362 -2.274 12.118 1.00 97.19 388 ARG A O 1
ATOM 3015 N N . TYR A 1 389 ? -1.548 -3.444 12.047 1.00 96.69 389 TYR A N 1
ATOM 3016 C CA . TYR A 1 389 ? -1.739 -3.285 10.599 1.00 96.69 389 TYR A CA 1
ATOM 3017 C C . TYR A 1 389 ? -2.070 -1.852 10.190 1.00 96.69 389 TYR A C 1
ATOM 3019 O O . TYR A 1 389 ? -1.580 -1.393 9.157 1.00 96.69 389 TYR A O 1
ATOM 3027 N N . ALA A 1 390 ? -2.848 -1.131 10.995 1.00 96.31 390 ALA A N 1
ATOM 3028 C CA . ALA A 1 390 ? -3.117 0.284 10.780 1.00 96.31 390 ALA A CA 1
ATOM 3029 C C . ALA A 1 390 ? -1.824 1.115 10.771 1.00 96.31 390 ALA A C 1
ATOM 3031 O O . ALA A 1 390 ? -1.646 1.939 9.873 1.00 96.31 390 ALA A O 1
ATOM 3032 N N . GLY A 1 391 ? -0.876 0.813 11.667 1.00 97.19 391 GLY A N 1
ATOM 3033 C CA . GLY A 1 391 ? 0.446 1.441 11.679 1.00 97.19 391 GLY A CA 1
ATOM 3034 C C . GLY A 1 391 ? 1.199 1.316 10.349 1.00 97.19 391 GLY A C 1
ATOM 3035 O O . GLY A 1 391 ? 1.696 2.309 9.807 1.00 97.19 391 GLY A O 1
ATOM 3036 N N . TRP A 1 392 ? 1.222 0.111 9.773 1.00 97.69 392 TRP A N 1
ATOM 3037 C CA . TRP A 1 392 ? 1.830 -0.158 8.465 1.00 97.69 392 TRP A CA 1
ATOM 3038 C C . TRP A 1 392 ? 1.091 0.494 7.298 1.00 97.69 392 TRP A C 1
ATOM 3040 O O . TRP A 1 392 ? 1.726 1.076 6.419 1.00 97.69 392 TRP A O 1
ATOM 3050 N N . VAL A 1 393 ? -0.243 0.415 7.279 1.00 96.81 393 VAL A N 1
ATOM 3051 C CA . VAL A 1 393 ? -1.065 1.039 6.229 1.00 96.81 393 VAL A CA 1
ATOM 3052 C C . VAL A 1 393 ? -0.838 2.549 6.207 1.00 96.81 393 VAL A C 1
ATOM 3054 O O . VAL A 1 393 ? -0.645 3.116 5.130 1.00 96.81 393 VAL A O 1
ATOM 3057 N N . ALA A 1 394 ? -0.791 3.191 7.377 1.00 97.19 394 ALA A N 1
ATOM 3058 C CA . ALA A 1 394 ? -0.517 4.617 7.499 1.00 97.19 394 ALA A CA 1
ATOM 3059 C C . ALA A 1 394 ? 0.907 4.982 7.051 1.00 97.19 394 ALA A C 1
ATOM 3061 O O . ALA A 1 394 ? 1.088 6.018 6.403 1.00 97.19 394 ALA A O 1
ATOM 3062 N N . LEU A 1 395 ? 1.907 4.132 7.327 1.00 97.69 395 LEU A N 1
ATOM 3063 C CA . LEU A 1 395 ? 3.270 4.330 6.829 1.00 97.69 395 LEU A CA 1
ATOM 3064 C C . LEU A 1 395 ? 3.329 4.230 5.305 1.00 97.69 395 LEU A C 1
ATOM 3066 O O . LEU A 1 395 ? 3.796 5.162 4.656 1.00 97.69 395 LEU A O 1
ATOM 3070 N N . PHE A 1 396 ? 2.824 3.150 4.705 1.00 96.69 396 PHE A N 1
ATOM 3071 C CA . PHE A 1 396 ? 2.840 3.006 3.246 1.00 96.69 396 PHE A CA 1
ATOM 3072 C C . PHE A 1 396 ? 2.062 4.126 2.554 1.00 96.69 396 PHE A C 1
ATOM 3074 O O . PHE A 1 396 ? 2.527 4.669 1.552 1.00 96.69 396 PHE A O 1
ATOM 3081 N N . ARG A 1 397 ? 0.929 4.544 3.132 1.00 94.38 397 ARG A N 1
ATOM 3082 C CA . ARG A 1 397 ? 0.168 5.702 2.658 1.00 94.38 397 ARG A CA 1
ATOM 3083 C C . ARG A 1 397 ? 1.006 6.981 2.696 1.00 94.38 397 ARG A C 1
ATOM 3085 O O . ARG A 1 397 ? 1.009 7.716 1.711 1.00 94.38 397 ARG A O 1
ATOM 3092 N N . ARG A 1 398 ? 1.727 7.237 3.794 1.00 95.19 398 ARG A N 1
ATOM 3093 C CA . ARG A 1 398 ? 2.626 8.393 3.930 1.00 95.19 398 ARG A CA 1
ATOM 3094 C C . ARG A 1 398 ? 3.731 8.372 2.874 1.00 95.19 398 ARG A C 1
ATOM 3096 O O . ARG A 1 398 ? 3.933 9.375 2.198 1.00 95.19 398 ARG A O 1
ATOM 3103 N N . LEU A 1 399 ? 4.402 7.233 2.700 1.00 94.56 399 LEU A N 1
ATOM 3104 C CA . LEU A 1 399 ? 5.486 7.080 1.724 1.00 94.56 399 LEU A CA 1
ATOM 3105 C C . LEU A 1 399 ? 4.994 7.295 0.283 1.00 94.56 399 LEU A C 1
ATOM 3107 O O . LEU A 1 399 ? 5.687 7.925 -0.512 1.00 94.56 399 LEU A O 1
ATOM 3111 N N . GLU A 1 400 ? 3.790 6.825 -0.051 1.00 90.12 400 GLU A N 1
ATOM 3112 C CA . GLU A 1 400 ? 3.190 7.039 -1.373 1.00 90.12 400 GLU A CA 1
ATOM 3113 C C . GLU A 1 400 ? 2.770 8.504 -1.592 1.00 90.12 400 GLU A C 1
ATOM 3115 O O . GLU A 1 400 ? 3.021 9.057 -2.662 1.00 90.12 400 GLU A O 1
ATOM 3120 N N . GLN A 1 401 ? 2.189 9.165 -0.58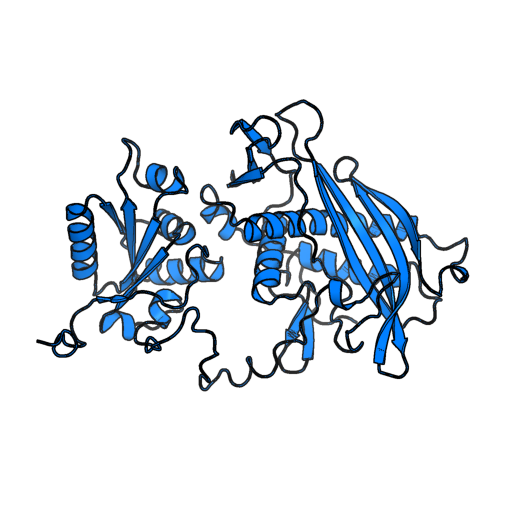2 1.00 88.31 401 GLN A N 1
ATOM 3121 C CA . GLN A 1 401 ? 1.821 10.589 -0.644 1.00 88.31 401 GLN A CA 1
ATOM 3122 C C . GLN A 1 401 ? 3.034 11.511 -0.813 1.00 88.31 401 GLN A C 1
ATOM 3124 O O . GLN A 1 401 ? 2.968 12.475 -1.576 1.00 88.31 401 GLN A O 1
ATOM 3129 N N . ASP A 1 402 ? 4.133 11.196 -0.127 1.00 89.38 402 ASP A N 1
ATOM 3130 C CA . ASP A 1 402 ? 5.406 11.917 -0.219 1.00 89.38 402 ASP A CA 1
ATOM 3131 C C . ASP A 1 402 ? 6.207 11.545 -1.481 1.00 89.38 402 ASP A C 1
ATOM 3133 O O . ASP A 1 402 ? 7.271 12.113 -1.728 1.00 89.38 402 ASP A O 1
ATOM 3137 N N . ALA A 1 403 ? 5.706 10.601 -2.288 1.00 86.56 403 ALA A N 1
ATOM 3138 C CA . ALA A 1 403 ? 6.387 10.046 -3.454 1.00 86.56 403 ALA A CA 1
ATOM 3139 C C . ALA A 1 403 ? 7.805 9.530 -3.131 1.00 86.56 403 ALA A C 1
ATOM 3141 O O . ALA A 1 403 ? 8.728 9.680 -3.937 1.00 86.56 403 ALA A O 1
ATOM 3142 N N . VAL A 1 404 ? 7.973 8.908 -1.956 1.00 90.31 404 VAL A N 1
ATOM 3143 C CA . VAL A 1 404 ? 9.253 8.357 -1.499 1.00 90.31 404 VAL A CA 1
ATOM 3144 C C . VAL A 1 404 ? 9.705 7.254 -2.463 1.00 90.31 404 VAL A C 1
ATOM 3146 O O . VAL A 1 404 ? 8.974 6.284 -2.688 1.00 90.31 404 VAL A O 1
ATOM 3149 N N . PRO A 1 405 ? 10.908 7.366 -3.049 1.00 89.00 405 PRO A N 1
ATOM 3150 C CA . PRO A 1 405 ? 11.470 6.328 -3.895 1.00 89.00 405 PRO A CA 1
ATOM 3151 C C . PRO A 1 405 ? 11.548 4.961 -3.206 1.00 89.00 405 PRO A C 1
ATOM 3153 O O . PRO A 1 405 ? 12.091 4.826 -2.114 1.00 89.00 405 PRO A O 1
ATOM 3156 N N . PHE A 1 406 ? 11.068 3.930 -3.903 1.00 91.75 406 PHE A N 1
ATOM 3157 C CA . PHE A 1 406 ? 11.237 2.527 -3.533 1.00 91.75 406 PHE A CA 1
ATOM 3158 C C . PHE A 1 406 ? 11.770 1.780 -4.755 1.00 91.75 406 PHE A C 1
ATOM 3160 O O . PHE A 1 406 ? 10.996 1.259 -5.549 1.00 91.75 406 PHE A O 1
ATOM 3167 N N . LEU A 1 407 ? 13.087 1.811 -4.974 1.00 91.38 407 LEU A N 1
ATOM 3168 C CA . LEU A 1 407 ? 13.709 1.149 -6.131 1.00 91.38 407 LEU A CA 1
ATOM 3169 C C . LEU A 1 407 ? 14.336 -0.186 -5.738 1.00 91.38 407 LEU A C 1
ATOM 3171 O O . LEU A 1 407 ? 14.005 -1.227 -6.302 1.00 91.38 407 LEU A O 1
ATOM 3175 N N . LYS A 1 408 ? 15.235 -0.159 -4.752 1.00 93.00 408 LYS A N 1
ATOM 3176 C CA . LYS A 1 408 ? 15.984 -1.337 -4.311 1.00 93.00 408 LYS A CA 1
ATOM 3177 C C . LYS A 1 408 ? 15.059 -2.301 -3.573 1.00 93.00 408 LYS A C 1
ATOM 3179 O O . LYS A 1 408 ? 14.389 -1.914 -2.616 1.00 93.00 408 LYS A O 1
ATOM 3184 N N . GLY A 1 409 ? 15.010 -3.551 -4.023 1.00 93.19 409 GLY A N 1
ATOM 3185 C CA . GLY A 1 409 ? 14.142 -4.563 -3.423 1.00 93.19 409 GLY A CA 1
ATOM 3186 C C . GLY A 1 409 ? 12.684 -4.511 -3.880 1.00 93.19 409 GLY A C 1
ATOM 3187 O O . GLY A 1 409 ? 11.914 -5.420 -3.569 1.00 93.19 409 GLY A O 1
ATOM 3188 N N . ARG A 1 410 ? 12.278 -3.468 -4.623 1.00 93.62 410 ARG A N 1
ATOM 3189 C CA . ARG A 1 410 ? 10.884 -3.297 -5.048 1.00 93.62 410 ARG A CA 1
ATOM 3190 C C . ARG A 1 410 ? 10.424 -4.463 -5.897 1.00 93.62 410 ARG A C 1
ATOM 3192 O O . ARG A 1 410 ? 9.362 -5.012 -5.646 1.00 93.62 410 ARG A O 1
ATOM 3199 N N . TYR A 1 411 ? 11.199 -4.828 -6.910 1.00 93.25 411 TYR A N 1
ATOM 3200 C CA . TYR A 1 411 ? 10.825 -5.903 -7.820 1.00 93.25 411 TYR A CA 1
ATOM 3201 C C . TYR A 1 411 ? 10.592 -7.224 -7.075 1.00 93.25 411 TYR A C 1
ATOM 3203 O O . TYR A 1 411 ? 9.581 -7.885 -7.296 1.00 93.25 411 TYR A O 1
ATOM 3211 N N . GLN A 1 412 ? 11.474 -7.559 -6.132 1.00 93.62 412 GLN A N 1
ATOM 3212 C CA . GLN A 1 412 ? 11.342 -8.732 -5.274 1.00 93.62 412 GLN A CA 1
ATOM 3213 C C . GLN A 1 412 ? 10.087 -8.628 -4.394 1.00 93.62 412 GLN A C 1
ATOM 3215 O O . GLN A 1 412 ? 9.280 -9.555 -4.376 1.00 93.62 412 GLN A O 1
ATOM 3220 N N . PHE A 1 413 ? 9.872 -7.482 -3.738 1.00 95.19 413 PHE A N 1
ATOM 3221 C CA . PHE A 1 413 ? 8.707 -7.244 -2.882 1.00 95.19 413 PHE A CA 1
ATOM 3222 C C . PHE A 1 413 ? 7.381 -7.344 -3.646 1.00 95.19 413 PHE A C 1
ATOM 3224 O O . PHE A 1 413 ? 6.428 -7.976 -3.193 1.00 95.19 413 PHE A O 1
ATOM 3231 N N . MET A 1 414 ? 7.314 -6.765 -4.847 1.00 93.25 414 MET A N 1
ATOM 3232 C CA . MET A 1 414 ? 6.102 -6.774 -5.666 1.00 93.25 414 MET A CA 1
ATOM 3233 C C . MET A 1 414 ? 5.715 -8.180 -6.143 1.00 93.25 414 MET A C 1
ATOM 3235 O O . MET A 1 414 ? 4.557 -8.379 -6.512 1.00 93.25 414 MET A O 1
ATOM 3239 N N . LYS A 1 415 ? 6.644 -9.142 -6.109 1.00 92.19 415 LYS A N 1
ATOM 3240 C CA . LYS A 1 415 ? 6.442 -10.543 -6.509 1.00 92.19 415 LYS A CA 1
ATOM 3241 C C . LYS A 1 415 ? 6.144 -11.486 -5.347 1.00 92.19 415 LYS A C 1
ATOM 3243 O O . LYS A 1 415 ? 5.979 -12.681 -5.579 1.00 92.19 415 LYS A O 1
ATOM 3248 N N . ILE A 1 416 ? 6.089 -10.975 -4.119 1.00 93.62 416 ILE A N 1
ATOM 3249 C CA . ILE A 1 416 ? 5.685 -11.773 -2.963 1.00 93.62 416 ILE A CA 1
ATOM 3250 C C . ILE A 1 416 ? 4.242 -12.232 -3.166 1.00 93.62 416 ILE A C 1
ATOM 3252 O O . ILE A 1 416 ? 3.341 -11.415 -3.376 1.00 93.62 416 ILE A O 1
ATOM 3256 N N . ASP A 1 417 ? 4.040 -13.547 -3.091 1.00 91.25 417 ASP A N 1
ATOM 3257 C CA . ASP A 1 417 ? 2.706 -14.121 -2.999 1.00 91.25 417 ASP A CA 1
ATOM 3258 C C . ASP A 1 417 ? 2.127 -13.792 -1.624 1.00 91.25 417 ASP A C 1
ATOM 3260 O O . ASP A 1 417 ? 2.728 -14.081 -0.590 1.00 91.25 417 ASP A O 1
ATOM 3264 N N . LYS A 1 418 ? 0.963 -13.150 -1.633 1.00 90.81 418 LYS A N 1
ATOM 3265 C CA . LYS A 1 418 ? 0.243 -12.746 -0.426 1.00 90.81 418 LYS A CA 1
ATOM 3266 C C . LYS A 1 418 ? -0.840 -13.742 -0.004 1.00 90.81 418 LYS A C 1
ATOM 3268 O O . LYS A 1 418 ? -1.589 -13.459 0.931 1.00 90.81 418 LYS A O 1
ATOM 3273 N N . GLY A 1 419 ? -0.968 -14.860 -0.723 1.00 87.94 419 GLY A N 1
ATOM 3274 C CA . GLY A 1 419 ? -1.940 -15.906 -0.439 1.00 87.94 419 GLY A CA 1
ATOM 3275 C C . GLY A 1 419 ? -1.789 -16.460 0.977 1.00 87.94 419 GLY A C 1
ATOM 3276 O O . GLY A 1 419 ? -0.693 -16.789 1.423 1.00 87.94 419 GLY A O 1
ATOM 3277 N N . GLY A 1 420 ? -2.912 -16.577 1.676 1.00 88.38 420 GLY A N 1
ATOM 3278 C CA . GLY A 1 420 ? -2.983 -17.066 3.048 1.00 88.38 420 GLY A CA 1
ATOM 3279 C C . GLY A 1 420 ? -4.329 -17.722 3.331 1.00 88.38 420 GLY A C 1
ATOM 3280 O O . GLY A 1 420 ? -4.865 -18.475 2.513 1.00 88.38 420 GLY A O 1
ATOM 3281 N N . ARG A 1 421 ? -4.886 -17.467 4.518 1.00 84.56 421 ARG A N 1
ATOM 3282 C CA . ARG A 1 421 ? -6.199 -17.999 4.914 1.00 84.56 421 ARG A CA 1
ATOM 3283 C C . ARG A 1 421 ? -7.326 -17.511 3.995 1.00 84.56 421 ARG A C 1
ATOM 3285 O O . ARG A 1 421 ? -7.419 -16.328 3.682 1.00 84.56 421 ARG A O 1
ATOM 3292 N N . GLU A 1 422 ? -8.235 -18.424 3.637 1.00 82.62 422 GLU A N 1
ATOM 3293 C CA . GLU A 1 422 ? -9.440 -18.091 2.866 1.00 82.62 422 GLU A CA 1
ATOM 3294 C C . GLU A 1 422 ? -10.308 -17.087 3.636 1.00 82.62 422 GLU A C 1
ATOM 3296 O O . GLU A 1 422 ? -10.615 -17.262 4.820 1.00 82.62 422 GLU A O 1
ATOM 3301 N N . THR A 1 423 ? -10.738 -16.044 2.935 1.00 73.00 423 THR A N 1
ATOM 3302 C CA . THR A 1 423 ? -11.639 -15.025 3.467 1.00 73.00 423 THR A CA 1
ATOM 3303 C C . THR A 1 423 ? -13.094 -15.413 3.181 1.00 73.00 423 THR A C 1
ATOM 3305 O O . THR A 1 423 ? -13.478 -15.578 2.019 1.00 73.00 423 THR A O 1
ATOM 3308 N N . PRO A 1 424 ? -13.957 -15.574 4.205 1.00 66.69 424 PRO A N 1
ATOM 3309 C CA . PRO A 1 424 ? -15.351 -15.949 3.990 1.00 66.69 424 PRO A CA 1
ATOM 3310 C C . PRO A 1 424 ? -16.082 -15.009 3.021 1.00 66.69 424 PRO A C 1
ATOM 3312 O O . PRO A 1 424 ? -16.157 -13.800 3.221 1.00 66.69 424 PRO A O 1
ATOM 3315 N N . ARG A 1 425 ? -16.717 -15.579 1.987 1.00 54.69 425 ARG A N 1
ATOM 3316 C CA . ARG A 1 425 ? -17.436 -14.823 0.936 1.00 54.69 425 ARG A CA 1
ATOM 3317 C C . ARG A 1 425 ? -18.672 -14.048 1.419 1.00 54.69 425 ARG A C 1
ATOM 3319 O O . ARG A 1 425 ? -19.274 -13.322 0.630 1.00 54.69 425 ARG A O 1
ATOM 3326 N N . ARG A 1 426 ? -19.113 -14.245 2.664 1.00 47.88 426 ARG A N 1
ATOM 3327 C CA . ARG A 1 426 ? -20.247 -13.537 3.273 1.00 47.88 426 ARG A CA 1
ATOM 3328 C C . ARG A 1 426 ? -19.905 -13.171 4.713 1.00 47.88 426 ARG A C 1
ATOM 3330 O O . ARG A 1 426 ? -19.647 -14.075 5.504 1.00 47.88 426 ARG A O 1
ATOM 3337 N N . PHE A 1 427 ? -20.008 -11.881 5.039 1.00 41.41 427 PHE A N 1
ATOM 3338 C CA . PHE A 1 427 ? -20.333 -11.448 6.399 1.00 41.41 427 PHE A CA 1
ATOM 3339 C C . PHE A 1 427 ? -21.649 -12.143 6.772 1.00 41.41 427 PHE A C 1
ATOM 3341 O O . PHE A 1 427 ? -22.622 -12.046 6.015 1.00 41.41 427 PHE A O 1
ATOM 3348 N N . ARG A 1 428 ? -21.643 -12.953 7.830 1.00 34.69 428 ARG A N 1
ATOM 3349 C CA . ARG A 1 428 ? -22.866 -13.589 8.327 1.00 34.69 428 ARG A CA 1
ATOM 3350 C C . ARG A 1 428 ? -23.650 -12.631 9.194 1.00 34.69 428 ARG A C 1
ATOM 3352 O O . ARG A 1 428 ? -22.995 -11.907 9.967 1.00 34.69 428 ARG A O 1
#

Nearest PDB structures (foldseek):
  4huh-assembly1_C  TM=4.485E-01  e=5.089E+00  Tequatrovirus T4
  4v93-assembly1_C2  TM=3.321E-01  e=4.543E+00  Lumbricus terrestris
  4u8u-assembly1_O  TM=3.448E-01  e=5.089E+00  Glossoscolex paulistus
  4m4d-assembly1_A  TM=2.222E-01  e=8.015E+00  Mus musculus

Solvent-accessible surface area (backbone atoms only — not comparable to full-atom values): 23761 Å² total; per-residue (Å²): 132,77,95,84,74,85,78,65,95,81,58,69,39,82,41,78,64,83,74,66,64,85,62,62,55,61,52,50,67,51,49,51,33,41,48,49,39,28,75,70,57,52,30,33,42,33,43,35,36,64,61,75,61,106,59,56,72,66,55,49,60,60,70,43,87,88,51,62,33,34,25,36,39,32,27,54,90,39,50,72,57,53,54,48,51,36,52,53,40,42,76,72,56,24,47,55,50,78,40,52,75,90,54,59,80,58,55,53,40,52,54,40,54,20,39,38,75,33,21,46,42,34,79,63,29,60,65,57,89,58,79,30,67,64,51,64,58,44,90,62,82,82,70,87,90,55,101,62,65,88,65,78,73,88,47,95,80,45,74,58,55,79,79,29,64,64,81,69,47,41,66,85,39,53,38,59,100,87,43,79,43,75,44,58,48,90,68,71,45,67,38,39,33,59,62,51,54,38,44,59,84,43,46,75,57,33,40,34,37,80,85,69,44,44,35,43,28,23,30,38,73,87,76,74,45,81,72,45,61,31,41,45,62,84,60,60,62,33,44,52,46,26,37,47,44,40,27,55,47,22,64,75,67,55,26,22,39,62,38,39,55,42,67,87,67,47,68,40,70,20,80,45,29,54,29,10,54,54,30,36,50,54,59,55,50,58,54,45,61,54,76,51,55,71,85,62,99,53,82,45,58,36,36,32,56,73,41,27,44,40,43,74,51,71,90,54,68,85,44,38,42,35,41,36,19,32,30,34,48,29,34,24,34,68,48,100,83,38,34,33,36,68,34,28,35,41,34,33,38,28,36,60,82,80,66,45,43,45,80,73,50,70,45,53,82,43,51,90,70,60,57,94,84,51,50,60,61,61,47,40,51,69,35,35,68,58,37,57,49,44,39,51,28,10,40,48,35,32,39,59,74,69,63,44,45,57,46,48,38,35,48,64,55,52,65,55,70,39,76,51,46,78,46,76,93,59,90,126

Secondary structure (DSSP, 8-state):
--TTS-S-TTS-EEEPPSSSPTT-PPPHHHHHHHHHHHHTTSEEEEEEEE---SS-HHHHHHS-TTS-EEEEEEEGGGHHHHHHHHHHHHHTTEEEEEE-GGGTHHHHHHHHT-SEEEEEE-TTGGG-----HHHHTTT----TT-S---S----TT-TTTTTS------GGGG--SSS---SBGGG--SSEE-----EESSEEEEEEE-SS-EEEEEE-TTT--EEEEEEPPP--HHHHHHHHHHHHHHHHHT--BSEEE-TT--EEE-TTTTTSHHHHHHHHHTTHHHHH---SS--EEEEEEEEEEEEE-SS-TTSPEEEEEEEEEEEEEE-TT-BEEEEEEEEEEEETTTTEEEEEEEESTTGGG--TT--HHHHHHHTHHHHHHHHHHHHHHHHHHTT----TTHHHHHT-----SPPPSS--